Protein AF-A0A383W5U6-F1 (afdb_monomer_lite)

pLDDT: mean 73.24, std 25.15, range [26.58, 98.81]

Organism: Tetradesmus obliquus (NCBI:txid3088)

InterPro domains:
  IPR001608 Alanine racemase, N-terminal [PF01168] (55-247)
  IPR029066 PLP-binding barrel [G3DSA:3.20.20.10] (48-290)
  IPR029066 PLP-binding barrel [SSF51419] (58-241)

Sequence (553 aa):
MARHITLLGLLLLLPLLLCFGSALGQNLTKNTTCSPSQGPCLDREVFKKNLQYRYLTTAVLPEGWKLNAVVKWEGYGTGLQETAAVAAEEGHSVGVLYNDEVAAAAAVTPRPEIFRMFPANYSDLVASIKAGYKTQELASPLNIGDLIKAGKDTSTTIPIHLYLYMHYDDAWGWNFTTPQQLQALVDTLDKRYVKVVGFMMHLNGYPDEKKMPLSQQFLQVACPVAASLAPQKVAVHWVNSDEALELIPKPNKRYGNYRMQPVIPAVCNNASNIEYWARMGTAIYGSYVESYADAAEGSGPGTAPVLRWTSKVKSVGETTLPSGAVRKVAVVDLGPARFPAPSWWSNALVFELANSTSVNATNTTAAAAAAVDNAANDEDVDDDEDDEEDAAAPSVAAPAVAATAGTAGRRLLQAAAATPAAPGTGEDEDDGEEDEDEEGDDDADNAEGIAAAAPDRFGRPPLFVYINHQRLQLADWPAGNGTVILVDITDAETPVVPGDEVCLLCEERPVGSFGLEVGADEYNMALCLRGMGATEGTAYDDPNCKPWAKVQQ

Secondary structure (DSSP, 8-state):
-----------------S--SS-SS----------TTS-SEE-HHHHHHHHH-HIIIIIISPTTPEEEEE-HHHHHTT-HHHHHHHHHHTT-EEEE-SHHHHHHHHTSSSPPPEEE-S---HHHHHHHHHTT---EEEE-TTTHHHHHHHHHHTT-PEEEEEEBS-BTTB--SB---SHHHHHHHHHHS-TTTEEEEEEE---TTS-HHHHHHHHHHHHHHHHHHHHHTTTS-EEEE---HHHHHHTS--SS----S--------HHHHH-TTEEEEEEESHHHHT-----HHHHHTT-S-S----EEEEEEEEEEEEEE-TTS-EEEEEEEE-TTS-----GGGTTPPP-------------SSS-SS----------------------------------------------------------------------------SS-TTS---HHHH-PPPPEEEETTEEEEBSSPPPTTSSEEEEE-TT-SS---TT-EEEEESSSS-HHHHHHHHT--HHHHHHHHTTPPP-S--SS-------GGGS--

Structure (mmCIF, N/CA/C/O backbone):
data_AF-A0A383W5U6-F1
#
_entry.id   AF-A0A383W5U6-F1
#
loop_
_atom_site.group_PDB
_atom_site.id
_atom_site.type_symbol
_atom_site.label_atom_id
_atom_site.label_alt_id
_atom_site.label_comp_id
_atom_site.label_asym_id
_atom_site.label_entity_id
_atom_site.label_seq_id
_atom_site.pdbx_PDB_ins_code
_atom_site.Cartn_x
_atom_site.Cartn_y
_atom_site.Cartn_z
_atom_site.occupancy
_atom_site.B_iso_or_equiv
_atom_site.auth_seq_id
_atom_site.auth_comp_id
_atom_site.auth_asym_id
_atom_site.auth_atom_id
_atom_site.pdbx_PDB_model_num
ATOM 1 N N . MET A 1 1 ? 76.566 -1.699 41.580 1.00 39.66 1 MET A N 1
ATOM 2 C CA . MET A 1 1 ? 76.751 -3.081 41.078 1.00 39.66 1 MET A CA 1
ATOM 3 C C . MET A 1 1 ? 75.414 -3.502 40.476 1.00 39.66 1 MET A C 1
ATOM 5 O O . MET A 1 1 ? 74.479 -3.692 41.228 1.00 39.66 1 MET A O 1
ATOM 9 N N . ALA A 1 2 ? 75.149 -3.266 39.192 1.00 45.81 2 ALA A N 1
ATOM 10 C CA . ALA A 1 2 ? 75.642 -3.995 38.016 1.00 45.81 2 ALA A CA 1
ATOM 11 C C . ALA A 1 2 ? 75.110 -5.442 37.923 1.00 45.81 2 ALA A C 1
ATOM 13 O O . ALA A 1 2 ? 75.595 -6.298 38.658 1.00 45.81 2 ALA A O 1
ATOM 14 N N . ARG A 1 3 ? 74.168 -5.665 36.984 1.00 46.50 3 ARG A N 1
ATOM 15 C CA . ARG A 1 3 ? 74.027 -6.770 35.989 1.00 46.50 3 ARG A CA 1
ATOM 16 C C . ARG A 1 3 ? 72.537 -6.914 35.608 1.00 46.50 3 ARG A C 1
ATOM 18 O O . ARG A 1 3 ? 71.721 -7.134 36.487 1.00 46.50 3 ARG A O 1
ATOM 25 N N . HIS A 1 4 ? 72.085 -6.545 34.403 1.00 43.28 4 HIS A N 1
ATOM 26 C CA . HIS A 1 4 ? 72.205 -7.233 33.097 1.00 43.28 4 HIS A CA 1
ATOM 27 C C . HIS A 1 4 ? 71.648 -8.663 33.069 1.00 43.28 4 HIS A C 1
ATOM 29 O O . HIS A 1 4 ? 72.369 -9.561 33.489 1.00 43.28 4 HIS A O 1
ATOM 35 N N . ILE A 1 5 ? 70.449 -8.833 32.480 1.00 51.12 5 ILE A N 1
ATOM 36 C CA . ILE A 1 5 ? 70.041 -9.888 31.517 1.00 51.12 5 ILE A CA 1
ATOM 37 C C . ILE A 1 5 ? 68.945 -9.245 30.625 1.00 51.12 5 ILE A C 1
ATOM 39 O O . ILE A 1 5 ? 67.910 -8.854 31.151 1.00 51.12 5 ILE A O 1
ATOM 43 N N . THR A 1 6 ? 69.243 -8.736 29.426 1.00 46.75 6 THR A N 1
ATOM 44 C CA . THR A 1 6 ? 69.294 -9.370 28.083 1.00 46.75 6 THR A CA 1
ATOM 45 C C . THR A 1 6 ? 67.922 -9.636 27.434 1.00 46.75 6 THR A C 1
ATOM 47 O O . THR A 1 6 ? 67.176 -10.513 27.854 1.00 46.75 6 THR A O 1
ATOM 50 N N . LEU A 1 7 ? 67.673 -8.855 26.369 1.00 42.91 7 LEU A N 1
ATOM 51 C CA . LEU A 1 7 ? 66.755 -9.045 25.233 1.00 42.91 7 LEU A CA 1
ATOM 52 C C . LEU A 1 7 ? 66.635 -10.506 24.755 1.00 42.91 7 LEU A C 1
ATOM 54 O O . LEU A 1 7 ? 67.653 -11.182 24.667 1.00 42.91 7 LEU A O 1
ATOM 58 N N . LEU A 1 8 ? 65.461 -10.903 24.241 1.00 35.84 8 LEU A N 1
ATOM 59 C CA . LEU A 1 8 ? 65.265 -11.191 22.804 1.00 35.84 8 LEU A CA 1
ATOM 60 C C . LEU A 1 8 ? 63.807 -11.585 22.487 1.00 35.84 8 LEU A C 1
ATOM 62 O O . LEU A 1 8 ? 63.254 -12.475 23.121 1.00 35.84 8 LEU A O 1
ATOM 66 N N . GLY A 1 9 ? 63.267 -11.001 21.412 1.00 32.81 9 GLY A N 1
ATOM 67 C CA . GLY A 1 9 ? 62.279 -11.651 20.542 1.00 32.81 9 GLY A CA 1
ATOM 68 C C . GLY A 1 9 ? 60.825 -11.210 20.708 1.00 32.81 9 GLY A C 1
ATOM 69 O O . GLY A 1 9 ? 60.095 -11.801 21.489 1.00 32.81 9 GLY A O 1
ATOM 70 N N . LEU A 1 10 ? 60.368 -10.246 19.901 1.00 35.88 10 LEU A N 1
ATOM 71 C CA . LEU A 1 10 ? 59.670 -10.567 18.647 1.00 35.88 10 LEU A CA 1
ATOM 72 C C . LEU A 1 10 ? 59.397 -9.277 17.849 1.00 35.88 10 LEU A C 1
ATOM 74 O O . LEU A 1 10 ? 58.550 -8.462 18.205 1.00 35.88 10 LEU A O 1
ATOM 78 N N . LEU A 1 11 ? 60.147 -9.107 16.757 1.00 42.94 11 LEU A N 1
ATOM 79 C CA . LEU A 1 11 ? 59.735 -8.306 15.608 1.00 42.94 11 LEU A CA 1
ATOM 80 C C . LEU A 1 11 ? 58.476 -8.944 15.008 1.00 42.94 11 LEU A C 1
ATOM 82 O O . LEU A 1 11 ? 58.535 -10.120 14.660 1.00 42.94 11 LEU A O 1
ATOM 86 N N . LEU A 1 12 ? 57.407 -8.162 14.839 1.00 38.44 12 LEU A N 1
ATOM 87 C CA . LEU A 1 12 ? 56.455 -8.206 13.712 1.00 38.44 12 LEU A CA 1
ATOM 88 C C . LEU A 1 12 ? 55.403 -7.097 13.917 1.00 38.44 12 LEU A C 1
ATOM 90 O O . LEU A 1 12 ? 54.250 -7.348 14.248 1.00 38.44 12 LEU A O 1
ATOM 94 N N . LEU A 1 13 ? 55.823 -5.841 13.747 1.00 37.75 13 LEU A N 1
ATOM 95 C CA . LEU A 1 13 ? 54.908 -4.726 13.492 1.00 37.75 13 LEU A CA 1
ATOM 96 C C . LEU A 1 13 ? 54.741 -4.624 11.973 1.00 37.75 13 LEU A C 1
ATOM 98 O O . LEU A 1 13 ? 55.594 -4.067 11.284 1.00 37.75 13 LEU A O 1
ATOM 102 N N . LEU A 1 14 ? 53.672 -5.238 11.460 1.00 36.00 14 LEU A N 1
ATOM 103 C CA . LEU A 1 14 ? 53.179 -5.013 10.101 1.00 36.00 14 LEU A CA 1
ATOM 104 C C . LEU A 1 14 ? 52.540 -3.610 10.014 1.00 36.00 14 LEU A C 1
ATOM 106 O O . LEU A 1 14 ? 51.881 -3.192 10.970 1.00 36.00 14 LEU A O 1
ATOM 110 N N . PRO A 1 15 ? 52.688 -2.891 8.886 1.00 39.72 15 PRO A N 1
ATOM 111 C CA . PRO A 1 15 ? 52.137 -1.555 8.713 1.00 39.72 15 PRO A CA 1
ATOM 112 C C . PRO A 1 15 ? 50.629 -1.644 8.461 1.00 39.72 15 PRO A C 1
ATOM 114 O O . PRO A 1 15 ? 50.175 -2.245 7.491 1.00 39.72 15 PRO A O 1
ATOM 117 N N . LEU A 1 16 ? 49.854 -1.029 9.352 1.00 39.47 16 LEU A N 1
ATOM 118 C CA . LEU A 1 16 ? 48.395 -0.962 9.310 1.00 39.47 16 LEU A CA 1
ATOM 119 C C . LEU A 1 16 ? 47.968 0.463 8.938 1.00 39.47 16 LEU A C 1
ATOM 121 O O . LEU A 1 16 ? 47.306 1.142 9.706 1.00 39.47 16 LEU A O 1
ATOM 125 N N . LEU A 1 17 ? 48.431 0.956 7.791 1.00 44.62 17 LEU A N 1
ATOM 126 C CA . LEU A 1 17 ? 48.021 2.242 7.224 1.00 44.62 17 LEU A CA 1
ATOM 127 C C . LEU A 1 17 ? 48.341 2.218 5.728 1.00 44.62 17 LEU A C 1
ATOM 129 O O . LEU A 1 17 ? 49.503 2.374 5.374 1.00 44.62 17 LEU A O 1
ATOM 133 N N . LEU A 1 18 ? 47.315 1.952 4.906 1.00 40.12 18 LEU A N 1
ATOM 134 C CA . LEU A 1 18 ? 47.152 2.236 3.461 1.00 40.12 18 LEU A CA 1
ATOM 135 C C . LEU A 1 18 ? 46.259 1.158 2.806 1.00 40.12 18 LEU A C 1
ATOM 137 O O . LEU A 1 18 ? 46.718 0.390 1.973 1.00 40.12 18 LEU A O 1
ATOM 141 N N . CYS A 1 19 ? 44.984 1.076 3.208 1.00 34.12 19 CYS A N 1
ATOM 142 C CA . CYS A 1 19 ? 43.915 0.342 2.500 1.00 34.12 19 CYS A CA 1
ATOM 143 C C . CYS A 1 19 ? 42.535 0.913 2.905 1.00 34.12 19 CYS A C 1
ATOM 145 O O . CYS A 1 19 ? 41.678 0.199 3.410 1.00 34.12 19 CYS A O 1
ATOM 147 N N . PHE A 1 20 ? 42.333 2.225 2.742 1.00 39.94 20 PHE A N 1
ATOM 148 C CA . PHE A 1 20 ? 41.018 2.881 2.886 1.00 39.94 20 PHE A CA 1
ATOM 149 C C . PHE A 1 20 ? 40.676 3.710 1.639 1.00 39.94 20 PHE A C 1
ATOM 151 O O . PHE A 1 20 ? 40.210 4.840 1.713 1.00 39.94 20 PHE A O 1
ATOM 158 N N . GLY A 1 21 ? 40.921 3.133 0.467 1.00 37.53 21 GLY A N 1
ATOM 159 C CA . GLY A 1 21 ? 40.359 3.595 -0.797 1.00 37.53 21 GLY A CA 1
ATOM 160 C C . GLY A 1 21 ? 39.867 2.368 -1.552 1.00 37.53 21 GLY A C 1
ATOM 161 O O . GLY A 1 21 ? 40.587 1.373 -1.588 1.00 37.53 21 GLY A O 1
ATOM 162 N N . SER A 1 22 ? 38.652 2.436 -2.107 1.00 37.00 22 SER A N 1
ATOM 163 C CA . SER A 1 22 ? 38.039 1.436 -3.010 1.00 37.00 22 SER A CA 1
ATOM 164 C C . SER A 1 22 ? 37.099 0.364 -2.420 1.00 37.00 22 SER A C 1
ATOM 166 O O . SER A 1 22 ? 36.876 -0.655 -3.068 1.00 37.00 22 SER A O 1
ATOM 168 N N . ALA A 1 23 ? 36.469 0.583 -1.257 1.00 33.03 23 ALA A N 1
ATOM 169 C CA . ALA A 1 23 ? 35.491 -0.365 -0.680 1.00 33.03 23 ALA A CA 1
ATOM 170 C C . ALA A 1 23 ? 34.018 0.117 -0.669 1.00 33.03 23 ALA A C 1
ATOM 172 O O . ALA A 1 23 ? 33.226 -0.387 0.119 1.00 33.03 23 ALA A O 1
ATOM 173 N N . LEU A 1 24 ? 33.630 1.067 -1.533 1.00 39.62 24 LEU A N 1
ATOM 174 C CA . LEU A 1 24 ? 32.243 1.576 -1.624 1.00 39.62 24 LEU A CA 1
ATOM 175 C C . LEU A 1 24 ? 31.475 1.157 -2.895 1.00 39.62 24 LEU A C 1
ATOM 177 O O . LEU A 1 24 ? 30.358 1.611 -3.098 1.00 39.62 24 LEU A O 1
ATOM 181 N N . GLY A 1 25 ? 32.024 0.263 -3.724 1.00 36.47 25 GLY A N 1
ATOM 182 C CA . GLY A 1 25 ? 31.375 -0.189 -4.969 1.00 36.47 25 GLY A CA 1
ATOM 183 C C . GLY A 1 25 ? 31.232 -1.705 -5.125 1.00 36.47 25 GLY A C 1
ATOM 184 O O . GLY A 1 25 ? 30.969 -2.182 -6.224 1.00 36.47 25 GLY A O 1
ATOM 185 N N . GLN A 1 26 ? 31.457 -2.497 -4.071 1.00 31.34 26 GLN A N 1
ATOM 186 C CA . GLN A 1 26 ? 31.444 -3.956 -4.199 1.00 31.34 26 GLN A CA 1
ATOM 187 C C . GLN A 1 26 ? 30.050 -4.549 -3.962 1.00 31.34 26 GLN A C 1
ATOM 189 O O . GLN A 1 26 ? 29.624 -4.745 -2.830 1.00 31.34 26 GLN A O 1
ATOM 194 N N . ASN A 1 27 ? 29.397 -4.879 -5.080 1.00 36.62 27 ASN A N 1
ATOM 195 C CA . ASN A 1 27 ? 28.540 -6.050 -5.269 1.00 36.62 27 ASN A CA 1
ATOM 196 C C . ASN A 1 27 ? 27.536 -6.348 -4.144 1.00 36.62 27 ASN A C 1
ATOM 198 O O . ASN A 1 27 ? 27.619 -7.362 -3.454 1.00 36.62 27 ASN A O 1
ATOM 202 N N . LEU A 1 28 ? 26.470 -5.548 -4.100 1.00 37.53 28 LEU A N 1
ATOM 203 C CA . LEU A 1 28 ? 25.137 -6.051 -3.764 1.00 37.53 28 LEU A CA 1
ATOM 204 C C . LEU A 1 28 ? 24.647 -6.971 -4.903 1.00 37.53 28 LEU A C 1
ATOM 206 O O . LEU A 1 28 ? 23.638 -6.690 -5.545 1.00 37.53 28 LEU A O 1
ATOM 210 N N . THR A 1 29 ? 25.349 -8.074 -5.188 1.00 38.75 29 THR A N 1
ATOM 211 C CA . THR A 1 29 ? 24.768 -9.185 -5.956 1.00 38.75 29 THR A CA 1
ATOM 212 C C . THR A 1 29 ? 23.833 -9.922 -5.013 1.00 38.75 29 THR A C 1
ATOM 214 O O . THR A 1 29 ? 24.162 -10.882 -4.319 1.00 38.75 29 THR A O 1
ATOM 217 N N . LYS A 1 30 ? 22.669 -9.287 -4.915 1.00 44.94 30 LYS A N 1
ATOM 218 C CA . LYS A 1 30 ? 21.527 -9.566 -4.075 1.00 44.94 30 LYS A CA 1
ATOM 219 C C . LYS A 1 30 ? 21.108 -11.024 -4.197 1.00 44.94 30 LYS A C 1
ATOM 221 O O . LYS A 1 30 ? 21.024 -11.587 -5.286 1.00 44.94 30 LYS A O 1
ATOM 226 N N . ASN A 1 31 ? 20.709 -11.582 -3.061 1.00 40.53 31 ASN A N 1
ATOM 227 C CA . ASN A 1 31 ? 19.865 -12.767 -2.977 1.00 40.53 31 ASN A CA 1
ATOM 228 C C . ASN A 1 31 ? 18.430 -12.400 -3.427 1.00 40.53 31 ASN A C 1
ATOM 230 O O . ASN A 1 31 ? 17.451 -12.656 -2.734 1.00 40.53 31 ASN A O 1
ATOM 234 N N . THR A 1 32 ? 18.310 -11.694 -4.553 1.00 51.03 32 THR A N 1
ATOM 235 C CA . THR A 1 32 ? 17.043 -11.311 -5.156 1.00 51.03 32 THR A CA 1
ATOM 236 C C . THR A 1 32 ? 16.429 -12.572 -5.732 1.00 51.03 32 THR A C 1
ATOM 238 O O . THR A 1 32 ? 16.909 -13.116 -6.722 1.00 51.03 32 THR A O 1
ATOM 241 N N . THR A 1 33 ? 15.337 -13.025 -5.125 1.00 57.50 33 THR A N 1
ATOM 242 C CA . THR A 1 33 ? 14.456 -14.085 -5.643 1.00 57.50 33 THR A CA 1
ATOM 243 C C . THR A 1 33 ? 13.813 -13.735 -6.991 1.00 57.50 33 THR A C 1
ATOM 245 O O . THR A 1 33 ? 13.142 -14.569 -7.589 1.00 57.50 33 THR A O 1
ATOM 248 N N . CYS A 1 34 ? 14.043 -12.521 -7.488 1.00 67.56 34 CYS A N 1
ATOM 249 C CA . CYS A 1 34 ? 13.738 -12.083 -8.838 1.00 67.56 34 CYS A CA 1
ATOM 250 C C . CYS A 1 34 ? 14.595 -12.812 -9.878 1.00 67.56 34 CYS A C 1
ATOM 252 O O . CYS A 1 34 ? 15.744 -12.442 -10.124 1.00 67.56 34 CYS A O 1
ATOM 254 N N . SER A 1 35 ? 14.036 -13.838 -10.520 1.00 66.12 35 SER A N 1
ATOM 255 C CA . SER A 1 35 ? 14.647 -14.391 -11.726 1.00 66.12 35 SER A CA 1
ATOM 256 C C . SER A 1 35 ? 14.392 -13.448 -12.910 1.00 66.12 35 SER A C 1
ATOM 258 O O . SER A 1 35 ? 13.227 -13.149 -13.181 1.00 66.12 35 SER A O 1
ATOM 260 N N . PRO A 1 36 ? 15.421 -13.075 -13.698 1.00 58.59 36 PRO A N 1
ATOM 261 C CA . PRO A 1 36 ? 15.249 -12.303 -14.937 1.00 58.59 36 PRO A CA 1
ATOM 262 C C . PRO A 1 36 ? 14.252 -12.936 -15.926 1.00 58.59 36 PRO A C 1
ATOM 264 O O . PRO A 1 36 ? 13.689 -12.273 -16.788 1.00 58.59 36 PRO A O 1
ATOM 267 N N . SER A 1 37 ? 14.008 -14.244 -15.790 1.00 61.38 37 SER A N 1
ATOM 268 C CA . SER A 1 37 ? 13.099 -15.024 -16.634 1.00 61.38 37 SER A CA 1
ATOM 269 C C . SER A 1 37 ? 11.652 -15.097 -16.129 1.00 61.38 37 SER A C 1
ATOM 271 O O . SER A 1 37 ? 10.894 -15.924 -16.618 1.00 61.38 37 SER A O 1
ATOM 273 N N . GLN A 1 38 ? 11.245 -14.318 -15.123 1.00 69.50 38 GLN A N 1
ATOM 274 C CA . GLN A 1 38 ? 9.890 -14.410 -14.546 1.00 69.50 38 GLN A CA 1
ATOM 275 C C . GLN A 1 38 ? 9.070 -13.121 -14.664 1.00 69.50 38 GLN A C 1
ATOM 277 O O . GLN A 1 38 ? 7.894 -13.118 -14.309 1.00 69.50 38 GLN A O 1
ATOM 282 N N . GLY A 1 39 ? 9.651 -12.062 -15.232 1.00 83.50 39 GLY A N 1
ATOM 283 C CA . GLY A 1 39 ? 8.998 -10.763 -15.354 1.00 83.50 39 GLY A CA 1
ATOM 284 C C . GLY A 1 39 ? 9.152 -9.884 -14.113 1.00 83.50 39 GLY A C 1
ATOM 285 O O . GLY A 1 39 ? 10.062 -10.108 -13.313 1.00 83.50 39 GLY A O 1
ATOM 286 N N . PRO A 1 40 ? 8.285 -8.868 -13.976 1.00 86.69 40 PRO A N 1
ATOM 287 C CA . PRO A 1 40 ? 8.277 -7.952 -12.842 1.00 86.69 40 PRO A CA 1
ATOM 288 C C . PRO A 1 40 ? 8.056 -8.680 -11.512 1.00 86.69 40 PRO A C 1
ATOM 290 O O . PRO A 1 40 ? 7.143 -9.499 -11.374 1.00 86.69 40 PRO A O 1
ATOM 293 N N . CYS A 1 41 ? 8.894 -8.376 -10.527 1.00 89.44 41 CYS A N 1
ATOM 294 C CA . CYS A 1 41 ? 8.931 -9.061 -9.240 1.00 89.44 41 CYS A CA 1
ATOM 295 C C . CYS A 1 41 ? 9.381 -8.127 -8.111 1.00 89.44 41 CYS A C 1
ATOM 297 O O . CYS A 1 41 ? 10.034 -7.107 -8.335 1.00 89.44 41 CYS A O 1
ATOM 299 N N . LEU A 1 42 ? 9.050 -8.505 -6.879 1.00 91.62 42 LEU A N 1
ATOM 300 C CA . LEU A 1 42 ? 9.465 -7.802 -5.672 1.00 91.62 42 LEU A CA 1
ATOM 301 C C . LEU A 1 42 ? 10.947 -8.067 -5.349 1.00 91.62 42 LEU A C 1
ATOM 303 O O . LEU A 1 42 ? 11.337 -9.207 -5.076 1.00 91.62 42 LEU A O 1
ATOM 307 N N . ASP A 1 43 ? 11.763 -7.016 -5.261 1.00 92.00 43 ASP A N 1
ATOM 308 C CA . ASP A 1 43 ? 13.009 -7.061 -4.498 1.00 92.00 43 ASP A CA 1
ATOM 309 C C . ASP A 1 43 ? 12.679 -7.052 -3.004 1.00 92.00 43 ASP A C 1
ATOM 311 O O . ASP A 1 43 ? 12.499 -6.014 -2.359 1.00 92.00 43 ASP A O 1
ATOM 315 N N . ARG A 1 44 ? 12.615 -8.267 -2.465 1.00 92.94 44 ARG A N 1
ATOM 316 C CA . ARG A 1 44 ? 12.299 -8.552 -1.072 1.00 92.94 44 ARG A CA 1
ATOM 317 C C . ARG A 1 44 ? 13.206 -7.816 -0.086 1.00 92.94 44 ARG A C 1
ATOM 319 O O . ARG A 1 44 ? 12.717 -7.318 0.924 1.00 92.94 44 ARG A O 1
ATOM 326 N N . GLU A 1 45 ? 14.507 -7.749 -0.362 1.00 90.75 45 GLU A N 1
ATOM 327 C CA . GLU A 1 45 ? 15.480 -7.148 0.554 1.00 90.75 45 GLU A CA 1
ATOM 328 C C . GLU A 1 45 ? 15.357 -5.628 0.561 1.00 90.75 45 GLU A C 1
ATOM 330 O O . GLU A 1 45 ? 15.463 -5.007 1.618 1.00 90.75 45 GLU A O 1
ATOM 335 N N . VAL A 1 46 ? 15.069 -5.019 -0.593 1.00 90.06 46 VAL A N 1
ATOM 336 C CA . VAL A 1 46 ? 14.784 -3.580 -0.648 1.00 90.06 46 VAL A CA 1
ATOM 337 C C . VAL A 1 46 ? 13.457 -3.259 0.027 1.00 90.06 46 VAL A C 1
ATOM 339 O O . VAL A 1 46 ? 13.410 -2.320 0.813 1.00 90.06 46 VAL A O 1
ATOM 342 N N . PHE A 1 47 ? 12.406 -4.055 -0.181 1.00 92.69 47 PHE A N 1
ATOM 343 C CA . PHE A 1 47 ? 11.131 -3.846 0.511 1.00 92.69 47 PHE A CA 1
ATOM 344 C C . PHE A 1 47 ? 11.271 -4.005 2.030 1.00 92.69 47 PHE A C 1
ATOM 346 O O . PHE A 1 47 ? 10.830 -3.144 2.788 1.00 92.69 47 PHE A O 1
ATOM 353 N N . LYS A 1 48 ? 11.982 -5.042 2.486 1.00 92.38 48 LYS A N 1
ATOM 354 C CA . LYS A 1 48 ? 12.356 -5.225 3.894 1.00 92.38 48 LYS A CA 1
ATOM 355 C C . LYS A 1 48 ? 13.133 -4.021 4.418 1.00 92.38 48 LYS A C 1
ATOM 357 O O . LYS A 1 48 ? 12.793 -3.492 5.470 1.00 92.38 48 LYS A O 1
ATOM 362 N N . LYS A 1 49 ? 14.136 -3.541 3.675 1.00 88.25 49 LYS A N 1
ATOM 363 C CA . LYS A 1 49 ? 14.899 -2.343 4.041 1.00 88.25 49 LYS A CA 1
ATOM 364 C C . LYS A 1 49 ? 14.001 -1.114 4.124 1.00 88.25 49 LYS A C 1
ATOM 366 O O . LYS A 1 49 ? 14.175 -0.355 5.067 1.00 88.25 49 LYS A O 1
ATOM 371 N N . ASN A 1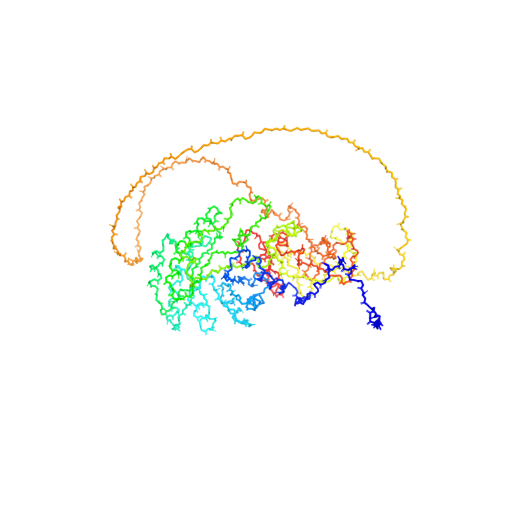 50 ? 13.061 -0.925 3.200 1.00 88.69 50 ASN A N 1
ATOM 372 C CA . ASN A 1 50 ? 12.111 0.186 3.222 1.00 88.69 50 ASN A CA 1
ATOM 373 C C . ASN A 1 50 ? 11.199 0.111 4.457 1.00 88.69 50 ASN A C 1
ATOM 375 O O . ASN A 1 50 ? 11.010 1.126 5.115 1.00 88.69 50 ASN A O 1
ATOM 379 N N . LEU A 1 51 ? 10.702 -1.076 4.825 1.00 88.38 51 LEU A N 1
ATOM 380 C CA . LEU A 1 51 ? 9.911 -1.293 6.048 1.00 88.38 51 LEU A CA 1
ATOM 381 C C . LEU A 1 51 ? 10.721 -1.023 7.323 1.00 88.38 51 LEU A C 1
ATOM 383 O O . LEU A 1 51 ? 10.262 -0.339 8.237 1.00 88.38 51 LEU A O 1
ATOM 387 N N . GLN A 1 52 ? 11.951 -1.536 7.363 1.00 80.94 52 GLN A N 1
ATOM 388 C CA . GLN A 1 52 ? 12.880 -1.360 8.477 1.00 80.94 52 GLN A CA 1
ATOM 389 C C . GLN A 1 52 ? 13.460 0.043 8.560 1.00 80.94 52 GLN A C 1
ATOM 391 O O . GLN A 1 52 ? 14.060 0.379 9.586 1.00 80.94 52 GLN A O 1
ATOM 396 N N . TYR A 1 53 ? 13.391 0.811 7.467 1.00 65.62 53 TYR A N 1
ATOM 397 C CA . TYR A 1 53 ? 14.233 1.976 7.275 1.00 65.62 53 TYR A CA 1
ATOM 398 C C . TYR A 1 53 ? 14.072 2.884 8.482 1.00 65.62 53 TYR A C 1
ATOM 400 O O . TYR A 1 53 ? 13.001 3.432 8.742 1.00 65.62 53 TYR A O 1
ATOM 408 N N . ARG A 1 54 ? 15.151 2.997 9.264 1.00 49.12 54 ARG A N 1
ATOM 409 C CA . ARG A 1 54 ? 15.138 3.693 10.553 1.00 49.12 54 ARG A CA 1
ATOM 410 C C . ARG A 1 54 ? 14.704 5.143 10.409 1.00 49.12 54 ARG A C 1
ATOM 412 O O . ARG A 1 54 ? 14.224 5.711 11.379 1.00 49.12 54 ARG A O 1
ATOM 419 N N . TYR A 1 55 ? 14.812 5.745 9.228 1.00 49.84 55 TYR A N 1
ATOM 420 C CA . TYR A 1 55 ? 14.252 7.073 9.033 1.00 49.84 55 TYR A CA 1
ATOM 421 C C . TYR A 1 55 ? 12.726 7.057 9.046 1.00 49.84 55 TYR A C 1
ATOM 423 O O . TYR A 1 55 ? 12.178 7.926 9.699 1.00 49.84 55 TYR A O 1
ATOM 431 N N . LEU A 1 56 ? 12.038 6.041 8.510 1.00 52.84 56 LEU A N 1
ATOM 432 C CA . LEU A 1 56 ? 10.590 5.897 8.702 1.00 52.84 56 LEU A CA 1
ATOM 433 C C . LEU A 1 56 ? 10.224 5.629 10.175 1.00 52.84 56 LEU A C 1
ATOM 435 O O . LEU A 1 56 ? 9.249 6.176 10.656 1.00 52.84 56 LEU A O 1
ATOM 439 N N . THR A 1 57 ? 11.000 4.855 10.936 1.00 51.62 57 THR A N 1
ATOM 440 C CA . THR A 1 57 ? 10.590 4.408 12.292 1.00 51.62 57 THR A CA 1
ATOM 441 C C . THR A 1 57 ? 11.208 5.166 13.475 1.00 51.62 57 THR A C 1
ATOM 443 O O . THR A 1 57 ? 10.741 5.008 14.599 1.00 51.62 57 THR A O 1
ATOM 446 N N . THR A 1 58 ? 12.258 5.964 13.255 1.00 49.75 58 THR A N 1
ATOM 447 C CA . THR A 1 58 ? 12.943 6.746 14.309 1.00 49.75 58 THR A CA 1
ATOM 448 C C . THR A 1 58 ? 13.182 8.217 13.955 1.00 49.75 58 THR A C 1
ATOM 450 O O . THR A 1 58 ? 13.376 9.013 14.870 1.00 49.75 58 THR A O 1
ATOM 453 N N . ALA A 1 59 ? 13.164 8.604 12.670 1.00 48.69 59 ALA A N 1
ATOM 454 C CA . ALA A 1 59 ? 13.295 10.011 12.254 1.00 48.69 59 ALA A CA 1
ATOM 455 C C . ALA A 1 59 ? 11.966 10.648 11.797 1.00 48.69 59 ALA A C 1
ATOM 457 O O . ALA A 1 59 ? 11.799 11.857 11.921 1.00 48.69 59 ALA A O 1
ATOM 458 N N . VAL A 1 60 ? 11.043 9.836 11.276 1.00 56.84 60 VAL A N 1
ATOM 459 C CA . VAL A 1 60 ? 9.723 10.211 10.744 1.00 56.84 60 VAL A CA 1
ATOM 460 C C . VAL A 1 60 ? 8.640 9.901 11.758 1.00 56.84 60 VAL A C 1
ATOM 462 O O . VAL A 1 60 ? 7.896 10.786 12.170 1.00 56.84 60 VAL A O 1
ATOM 465 N N . LEU A 1 61 ? 8.558 8.634 12.169 1.00 64.69 61 LEU A N 1
ATOM 466 C CA . LEU A 1 61 ? 7.630 8.197 13.191 1.00 64.69 61 LEU A CA 1
ATOM 467 C C . LEU A 1 61 ? 8.340 8.253 14.548 1.00 64.69 61 LEU A C 1
ATOM 469 O O . LEU A 1 61 ? 9.454 7.739 14.677 1.00 64.69 61 LEU A O 1
ATOM 473 N N . PRO A 1 62 ? 7.731 8.881 15.565 1.00 69.06 62 PRO A N 1
ATOM 474 C CA . PRO A 1 62 ? 8.235 8.819 16.929 1.00 69.06 62 PRO A CA 1
ATOM 475 C C . PRO A 1 62 ? 8.437 7.372 17.404 1.00 69.06 62 PRO A C 1
ATOM 477 O O . PRO A 1 62 ? 7.719 6.457 16.995 1.00 69.06 62 PRO A O 1
ATOM 480 N N . GLU A 1 63 ? 9.391 7.168 18.315 1.00 73.62 63 GLU A N 1
ATOM 481 C CA . GLU A 1 63 ? 9.635 5.859 18.926 1.00 73.62 63 GLU A CA 1
ATOM 482 C C . GLU A 1 63 ? 8.327 5.258 19.482 1.00 73.62 63 GLU A C 1
ATOM 484 O O . GLU A 1 63 ? 7.553 5.930 20.167 1.00 73.62 63 GLU A O 1
ATOM 489 N N . GLY A 1 64 ? 8.069 3.985 19.167 1.00 80.56 64 GLY A N 1
ATOM 490 C CA . GLY A 1 64 ? 6.881 3.256 19.627 1.00 80.56 64 GLY A CA 1
ATOM 491 C C . GLY A 1 64 ? 5.669 3.302 18.690 1.00 80.56 64 GLY A C 1
ATOM 492 O O . GLY A 1 64 ? 4.659 2.665 18.993 1.00 80.56 64 GLY A O 1
ATOM 493 N N . TRP A 1 65 ? 5.752 3.996 17.553 1.00 87.69 65 TRP A N 1
ATOM 494 C CA . TRP A 1 65 ? 4.742 3.880 16.501 1.00 87.69 65 TRP A CA 1
ATOM 495 C C . TRP A 1 65 ? 4.789 2.500 15.839 1.00 87.69 65 TRP A C 1
ATOM 497 O O . TRP A 1 65 ? 5.857 1.935 15.602 1.00 87.69 65 TRP A O 1
ATOM 507 N N . LYS A 1 66 ? 3.613 1.962 15.514 1.00 91.44 66 LYS A N 1
ATOM 508 C CA . LYS A 1 66 ? 3.468 0.740 14.720 1.00 91.44 66 LYS A CA 1
ATOM 509 C C . LYS A 1 66 ? 3.312 1.085 13.245 1.00 91.44 66 LYS A C 1
ATOM 511 O O . LYS A 1 66 ? 2.656 2.058 12.881 1.00 91.44 66 LYS A O 1
ATOM 516 N N . LEU A 1 67 ? 3.877 0.243 12.393 1.00 92.88 67 LEU A N 1
ATOM 517 C CA . LEU A 1 67 ? 3.685 0.324 10.954 1.00 92.88 67 LEU A CA 1
ATOM 518 C C . LEU A 1 67 ? 2.603 -0.674 10.533 1.00 92.88 67 LEU A C 1
ATOM 520 O O . LEU A 1 67 ? 2.653 -1.852 10.895 1.00 92.88 67 LEU A O 1
ATOM 524 N N . ASN A 1 68 ? 1.640 -0.179 9.761 1.00 96.38 68 ASN A N 1
ATOM 525 C CA . ASN A 1 68 ? 0.698 -0.969 8.985 1.00 96.38 68 ASN A CA 1
ATOM 526 C C . ASN A 1 68 ? 1.093 -0.845 7.507 1.00 96.38 68 ASN A C 1
ATOM 528 O O . ASN A 1 68 ? 0.993 0.238 6.929 1.00 96.38 68 ASN A O 1
ATOM 532 N N . ALA A 1 69 ? 1.598 -1.927 6.917 1.00 96.56 69 ALA A N 1
ATOM 533 C CA . ALA A 1 69 ? 2.007 -1.968 5.520 1.00 96.56 69 ALA A CA 1
ATOM 534 C C . ALA A 1 69 ? 0.762 -2.113 4.642 1.00 96.56 69 ALA A C 1
ATOM 536 O O . ALA A 1 69 ? 0.076 -3.134 4.685 1.00 96.56 69 ALA A O 1
ATOM 537 N N . VAL A 1 70 ? 0.446 -1.091 3.856 1.00 97.19 70 VAL A N 1
ATOM 538 C CA . VAL A 1 70 ? -0.694 -1.125 2.943 1.00 97.19 70 VAL A CA 1
ATOM 539 C C . VAL A 1 70 ? -0.308 -1.975 1.733 1.00 97.19 70 VAL A C 1
ATOM 541 O O . VAL A 1 70 ? 0.618 -1.642 0.995 1.00 97.19 70 VAL A O 1
ATOM 544 N N . VAL A 1 71 ? -1.003 -3.098 1.551 1.00 96.88 71 VAL A N 1
ATOM 545 C CA . VAL A 1 71 ? -0.734 -4.117 0.516 1.00 96.88 71 VAL A CA 1
ATOM 546 C C . VAL A 1 71 ? -1.962 -4.376 -0.367 1.00 96.88 71 VAL A C 1
ATOM 548 O O . VAL A 1 71 ? -2.110 -5.450 -0.947 1.00 96.88 71 VAL A O 1
ATOM 551 N N . LYS A 1 72 ? -2.859 -3.387 -0.468 1.00 94.25 72 LYS A N 1
ATOM 552 C CA . LYS A 1 72 ? -4.005 -3.414 -1.390 1.00 94.25 72 LYS A CA 1
ATOM 553 C C . LYS A 1 72 ? -3.560 -3.527 -2.851 1.00 94.25 72 LYS A C 1
ATOM 555 O O . LYS A 1 72 ? -2.415 -3.215 -3.173 1.00 94.25 72 LYS A O 1
ATOM 560 N N . TRP A 1 73 ? -4.478 -3.937 -3.718 1.00 90.69 73 TRP A N 1
ATOM 561 C CA . TRP A 1 73 ? -4.295 -4.069 -5.164 1.00 90.69 73 TRP A CA 1
ATOM 562 C C . TRP A 1 73 ? -3.061 -4.895 -5.513 1.00 90.69 73 TRP A C 1
ATOM 564 O O . TRP A 1 73 ? -2.113 -4.426 -6.140 1.00 90.69 73 TRP A O 1
ATOM 574 N N . GLU A 1 74 ? -3.050 -6.136 -5.036 1.00 90.81 74 GLU A N 1
ATOM 575 C CA . GLU A 1 74 ? -1.936 -7.059 -5.244 1.00 90.81 74 GLU A CA 1
ATOM 576 C C . GLU A 1 74 ? -0.587 -6.503 -4.734 1.00 90.81 74 GLU A C 1
ATOM 578 O O . GLU A 1 74 ? 0.448 -6.625 -5.391 1.00 90.81 74 GLU A O 1
ATOM 583 N N . GLY A 1 75 ? -0.589 -5.835 -3.572 1.00 93.00 75 GLY A N 1
ATOM 584 C CA . GLY A 1 75 ? 0.599 -5.160 -3.044 1.00 93.00 75 GLY A CA 1
ATOM 585 C C . GLY A 1 75 ? 1.074 -4.039 -3.965 1.00 93.00 75 GLY A C 1
ATOM 586 O O . GLY A 1 75 ? 2.258 -3.987 -4.288 1.00 93.00 75 GLY A O 1
ATOM 587 N N . TYR A 1 76 ? 0.154 -3.208 -4.461 1.00 91.00 76 TYR A N 1
ATOM 588 C CA . TYR A 1 76 ? 0.421 -2.204 -5.496 1.00 91.00 76 TYR A CA 1
ATOM 589 C C . TYR A 1 76 ? 1.115 -2.802 -6.730 1.00 91.00 76 TYR A C 1
ATOM 591 O O . TYR A 1 76 ? 2.127 -2.294 -7.206 1.00 91.00 76 TYR A O 1
ATOM 599 N N . GLY A 1 77 ? 0.617 -3.947 -7.203 1.00 87.69 77 GLY A N 1
ATOM 600 C CA . GLY A 1 77 ? 1.190 -4.674 -8.339 1.00 87.69 77 GLY A CA 1
ATOM 601 C C . GLY A 1 77 ? 2.553 -5.330 -8.077 1.00 87.69 77 GLY A C 1
ATOM 602 O O . GLY A 1 77 ? 3.192 -5.808 -9.013 1.00 87.69 77 GLY A O 1
ATOM 603 N N . THR A 1 78 ? 3.021 -5.393 -6.829 1.00 90.31 78 THR A N 1
ATOM 604 C CA . THR A 1 78 ? 4.307 -6.035 -6.492 1.00 90.31 78 THR A CA 1
ATOM 605 C C . THR A 1 78 ? 4.172 -7.470 -5.969 1.00 90.31 78 THR A C 1
ATOM 607 O O . THR A 1 78 ? 5.178 -8.168 -5.845 1.00 90.31 78 THR A O 1
ATOM 610 N N . GLY A 1 79 ? 2.944 -7.945 -5.744 1.00 91.62 79 GLY A N 1
ATOM 611 C CA . GLY A 1 79 ? 2.630 -9.267 -5.200 1.00 91.62 79 GLY A CA 1
ATOM 612 C C . GLY A 1 79 ? 2.156 -9.170 -3.752 1.00 91.62 79 GLY A C 1
ATOM 613 O O . GLY A 1 79 ? 2.939 -8.858 -2.850 1.00 91.62 79 GLY A O 1
ATOM 614 N N . LEU A 1 80 ? 0.869 -9.428 -3.496 1.00 93.88 80 LEU A N 1
ATOM 615 C CA . LEU A 1 80 ? 0.293 -9.246 -2.157 1.00 93.88 80 LEU A CA 1
ATOM 616 C C . LEU A 1 80 ? 0.832 -10.274 -1.170 1.00 93.88 80 LEU A C 1
ATOM 618 O O . LEU A 1 80 ? 1.182 -9.923 -0.046 1.00 93.88 80 LEU A O 1
ATOM 622 N N . GLN A 1 81 ? 0.917 -11.543 -1.567 1.00 95.06 81 GLN A N 1
ATOM 623 C CA . GLN A 1 81 ? 1.399 -12.594 -0.668 1.00 95.06 81 GLN A CA 1
ATOM 624 C C . GLN A 1 81 ? 2.865 -12.368 -0.295 1.00 95.06 81 GLN A C 1
ATOM 626 O O . GLN A 1 81 ? 3.237 -12.503 0.871 1.00 95.06 81 GLN A O 1
ATOM 631 N N . GLU A 1 82 ? 3.694 -11.986 -1.263 1.00 94.50 82 GLU A N 1
ATOM 632 C CA . GLU A 1 82 ? 5.108 -11.717 -1.044 1.00 94.50 82 GLU A CA 1
ATOM 633 C C . GLU A 1 82 ? 5.307 -10.504 -0.131 1.00 94.50 82 GLU A C 1
ATOM 635 O O . GLU A 1 82 ? 6.035 -10.605 0.859 1.00 94.50 82 GLU A O 1
ATOM 640 N N . THR A 1 83 ? 4.631 -9.385 -0.410 1.00 96.06 83 THR A N 1
ATOM 641 C CA . THR A 1 83 ? 4.716 -8.166 0.416 1.00 96.06 83 THR A CA 1
ATOM 642 C C . THR A 1 83 ? 4.173 -8.390 1.824 1.00 96.06 83 THR A C 1
ATOM 644 O O . THR A 1 83 ? 4.837 -8.034 2.800 1.00 96.06 83 THR A O 1
ATOM 647 N N . ALA A 1 84 ? 3.022 -9.055 1.963 1.00 97.25 84 ALA A N 1
ATOM 648 C CA . ALA A 1 84 ? 2.451 -9.391 3.263 1.00 97.25 84 ALA A CA 1
ATOM 649 C C . ALA A 1 84 ? 3.370 -10.317 4.074 1.00 97.25 84 ALA A C 1
ATOM 651 O O . ALA A 1 84 ? 3.507 -10.131 5.283 1.00 97.25 84 ALA A O 1
ATOM 652 N N . ALA A 1 85 ? 4.041 -11.277 3.428 1.00 96.81 85 ALA A N 1
ATOM 653 C CA . ALA A 1 85 ? 5.009 -12.147 4.090 1.00 96.81 85 ALA A CA 1
ATOM 654 C C . ALA A 1 85 ? 6.227 -11.368 4.612 1.00 96.81 85 ALA A C 1
ATOM 656 O O . ALA A 1 85 ? 6.649 -11.597 5.744 1.00 96.81 85 ALA A O 1
ATOM 657 N N . VAL A 1 86 ? 6.778 -10.428 3.829 1.00 96.06 86 VAL A N 1
ATOM 658 C CA . VAL A 1 86 ? 7.882 -9.570 4.307 1.00 96.06 86 VAL A CA 1
ATOM 659 C C . VAL A 1 86 ? 7.430 -8.707 5.482 1.00 96.06 86 VAL A C 1
ATOM 661 O O . VAL A 1 86 ? 8.115 -8.660 6.500 1.00 96.06 86 VAL A O 1
ATOM 664 N N . ALA A 1 87 ? 6.268 -8.056 5.371 1.00 95.75 87 ALA A N 1
ATOM 665 C CA . ALA A 1 87 ? 5.730 -7.226 6.445 1.00 95.75 87 ALA A CA 1
ATOM 666 C C . ALA A 1 87 ? 5.538 -8.033 7.741 1.00 95.75 87 ALA A C 1
ATOM 668 O O . ALA A 1 87 ? 5.901 -7.567 8.820 1.00 95.75 87 ALA A O 1
ATOM 669 N N . ALA A 1 88 ? 5.040 -9.267 7.631 1.00 95.75 88 ALA A N 1
ATOM 670 C CA . ALA A 1 88 ? 4.853 -10.153 8.772 1.00 95.75 88 ALA A CA 1
ATOM 671 C C . ALA A 1 88 ? 6.177 -10.590 9.423 1.00 95.75 88 ALA A C 1
ATOM 673 O O . ALA A 1 88 ? 6.253 -10.674 10.649 1.00 95.75 88 ALA A O 1
ATOM 674 N N . GLU A 1 89 ? 7.222 -10.854 8.634 1.00 95.31 89 GLU A N 1
ATOM 675 C CA . GLU A 1 89 ? 8.562 -11.170 9.153 1.00 95.31 89 GLU A CA 1
ATOM 676 C C . GLU A 1 89 ? 9.185 -10.009 9.931 1.00 95.31 89 GLU A C 1
ATOM 678 O O . GLU A 1 89 ? 9.873 -10.240 10.925 1.00 95.31 89 GLU A O 1
ATOM 683 N N . GLU A 1 90 ? 8.890 -8.774 9.525 1.00 93.38 90 GLU A N 1
ATOM 684 C CA . GLU A 1 90 ? 9.292 -7.554 10.234 1.00 93.38 90 GLU A CA 1
ATOM 685 C C . GLU A 1 90 ? 8.363 -7.195 11.408 1.00 93.38 90 GLU A C 1
ATOM 687 O O . GLU A 1 90 ? 8.564 -6.192 12.093 1.00 93.38 90 GLU A O 1
ATOM 692 N N . GLY A 1 91 ? 7.353 -8.025 11.688 1.00 91.19 91 GLY A N 1
ATOM 693 C CA . GLY A 1 91 ? 6.421 -7.817 12.796 1.00 91.19 91 GLY A CA 1
ATOM 694 C C . GLY A 1 91 ? 5.452 -6.651 12.578 1.00 91.19 91 GLY A C 1
ATOM 695 O O . GLY A 1 91 ? 4.936 -6.094 13.549 1.00 91.19 91 GLY A O 1
ATOM 696 N N . HIS A 1 92 ? 5.209 -6.269 11.326 1.00 93.50 92 HIS A N 1
ATOM 697 C CA . HIS A 1 92 ? 4.258 -5.227 10.953 1.00 93.50 92 HIS A CA 1
ATOM 698 C C . HIS A 1 92 ? 2.869 -5.810 10.666 1.00 93.50 92 HIS A C 1
ATOM 700 O O . HIS A 1 92 ? 2.723 -6.968 10.263 1.00 93.50 92 HIS A O 1
ATOM 706 N N . SER A 1 93 ? 1.828 -5.001 10.879 1.00 96.56 93 SER A N 1
ATOM 707 C CA . SER A 1 93 ? 0.476 -5.336 10.424 1.00 96.56 93 SER A CA 1
ATOM 708 C C . SER A 1 93 ? 0.334 -5.019 8.934 1.00 96.56 93 SER A C 1
ATOM 710 O O . SER A 1 93 ? 1.156 -4.296 8.368 1.00 96.56 93 SER A O 1
ATOM 712 N N . VAL A 1 94 ? -0.701 -5.551 8.285 1.00 98.31 94 VAL A N 1
ATOM 713 C CA . VAL A 1 94 ? -0.993 -5.287 6.870 1.00 98.31 94 VAL A CA 1
ATOM 714 C C . VAL A 1 94 ? -2.369 -4.658 6.696 1.00 98.31 94 VAL A C 1
ATOM 716 O O . VAL A 1 94 ? -3.317 -5.007 7.403 1.00 98.31 94 VAL A O 1
ATOM 719 N N . GLY A 1 95 ? -2.468 -3.703 5.779 1.00 98.25 95 GLY A N 1
ATOM 720 C CA . GLY A 1 95 ? -3.703 -3.041 5.376 1.00 98.25 95 GLY A CA 1
ATOM 721 C C . GLY A 1 95 ? -4.170 -3.550 4.012 1.00 98.25 95 GLY A C 1
ATOM 722 O O . GLY A 1 95 ? -3.418 -3.460 3.045 1.00 98.25 95 GLY A O 1
ATOM 723 N N . VAL A 1 96 ? -5.405 -4.041 3.922 1.00 98.06 96 VAL A N 1
ATOM 724 C CA . VAL A 1 96 ? -6.034 -4.580 2.694 1.00 98.06 96 VAL A CA 1
ATOM 725 C C . VAL A 1 96 ? -7.428 -3.977 2.481 1.00 98.06 96 VAL A C 1
ATOM 727 O O . VAL A 1 96 ? -7.951 -3.315 3.378 1.00 98.06 96 VAL A O 1
ATOM 730 N N . LEU A 1 97 ? -8.052 -4.189 1.323 1.00 95.81 97 LEU A N 1
ATOM 731 C CA . LEU A 1 97 ? -9.405 -3.711 1.009 1.00 95.81 97 LEU A CA 1
ATOM 732 C C . LEU A 1 97 ? -10.434 -4.843 0.972 1.00 95.81 97 LEU A C 1
ATOM 734 O O . LEU A 1 97 ? -11.477 -4.749 1.621 1.00 95.81 97 LEU A O 1
ATOM 738 N N . TYR A 1 98 ? -10.151 -5.915 0.234 1.00 96.00 98 TYR A N 1
ATOM 739 C CA . TYR A 1 98 ? -11.169 -6.891 -0.164 1.00 96.00 98 TYR A CA 1
ATOM 740 C C . TYR A 1 98 ? -10.950 -8.287 0.434 1.00 96.00 98 TYR A C 1
ATOM 742 O O . TYR A 1 98 ? -9.919 -8.597 1.027 1.00 96.00 98 TYR A O 1
ATOM 750 N N . ASN A 1 99 ? -11.968 -9.145 0.338 1.00 96.75 99 ASN A N 1
ATOM 751 C CA . ASN A 1 99 ? -11.964 -10.474 0.958 1.00 96.75 99 ASN A CA 1
ATOM 752 C C . ASN A 1 99 ? -10.922 -11.436 0.369 1.00 96.75 99 ASN A C 1
ATOM 754 O O . ASN A 1 99 ? -10.385 -12.280 1.087 1.00 96.75 99 ASN A O 1
ATOM 758 N N . ASP A 1 100 ? -10.666 -11.336 -0.928 1.00 96.38 100 ASP A N 1
ATOM 759 C CA . ASP A 1 100 ? -9.614 -12.071 -1.625 1.00 96.38 100 ASP A CA 1
ATOM 760 C C . ASP A 1 100 ? -8.222 -11.640 -1.144 1.00 96.38 100 ASP A C 1
ATOM 762 O O . ASP A 1 100 ? -7.397 -12.495 -0.824 1.00 96.38 100 ASP A O 1
ATOM 766 N N . GLU A 1 101 ? -8.001 -10.338 -0.964 1.00 97.19 101 GLU A N 1
ATOM 767 C CA . GLU A 1 101 ? -6.777 -9.789 -0.373 1.00 97.19 101 GLU A CA 1
ATOM 768 C C . GLU A 1 101 ? -6.592 -10.228 1.087 1.00 97.19 101 GLU A C 1
ATOM 770 O O . GLU A 1 101 ? -5.503 -10.644 1.486 1.00 97.19 101 GLU A O 1
ATOM 775 N N . VAL A 1 102 ? -7.667 -10.212 1.885 1.00 98.25 102 VAL A N 1
ATOM 776 C CA . VAL A 1 102 ? -7.663 -10.747 3.256 1.00 98.25 102 VAL A CA 1
ATOM 777 C C . VAL A 1 102 ? -7.285 -12.229 3.255 1.00 98.25 102 VAL A C 1
ATOM 779 O O . VAL A 1 102 ? -6.462 -12.649 4.069 1.00 98.25 102 VAL A O 1
ATOM 782 N N . ALA A 1 103 ? -7.862 -13.030 2.356 1.00 98.19 103 ALA A N 1
ATOM 783 C CA . ALA A 1 103 ? -7.557 -14.453 2.251 1.00 98.19 103 ALA A CA 1
ATOM 784 C C . ALA A 1 103 ? -6.090 -14.691 1.861 1.00 98.19 103 ALA A C 1
ATOM 786 O O . ALA A 1 103 ? -5.425 -15.539 2.461 1.00 98.19 103 ALA A O 1
ATOM 787 N N . ALA A 1 104 ? -5.575 -13.920 0.900 1.00 96.88 104 ALA A N 1
ATOM 788 C CA . ALA A 1 104 ? -4.193 -14.001 0.451 1.00 96.88 104 ALA A CA 1
ATOM 789 C C . ALA A 1 104 ? -3.208 -13.605 1.565 1.00 96.88 104 ALA A C 1
ATOM 791 O O . ALA A 1 104 ? -2.270 -14.354 1.839 1.00 96.88 104 ALA A O 1
ATOM 792 N N . ALA A 1 105 ? -3.471 -12.515 2.291 1.00 98.00 105 ALA A N 1
ATOM 793 C CA . ALA A 1 105 ? -2.676 -12.114 3.450 1.00 98.00 105 ALA A CA 1
ATOM 794 C C . ALA A 1 105 ? -2.765 -13.135 4.601 1.00 98.00 105 ALA A C 1
ATOM 796 O O . ALA A 1 105 ? -1.776 -13.402 5.277 1.00 98.00 105 ALA A O 1
ATOM 797 N N . ALA A 1 106 ? -3.923 -13.763 4.827 1.00 98.06 106 ALA A N 1
ATOM 798 C CA . ALA A 1 106 ? -4.097 -14.765 5.883 1.00 98.06 106 ALA A CA 1
ATOM 799 C C . ALA A 1 106 ? -3.385 -16.102 5.602 1.00 98.06 106 ALA A C 1
ATOM 801 O O . ALA A 1 106 ? -3.200 -16.899 6.537 1.00 98.06 106 ALA A O 1
ATOM 802 N N . ALA A 1 107 ? -3.014 -16.356 4.343 1.00 97.56 107 ALA A N 1
ATOM 803 C CA . ALA A 1 107 ? -2.319 -17.561 3.903 1.00 97.56 107 ALA A CA 1
ATOM 804 C C . ALA A 1 107 ? -0.798 -17.517 4.144 1.00 97.56 107 ALA A C 1
ATOM 806 O O . ALA A 1 107 ? -0.156 -18.569 4.146 1.00 97.56 107 ALA A O 1
ATOM 807 N N . VAL A 1 108 ? -0.217 -16.335 4.375 1.00 97.06 108 VAL A N 1
ATOM 808 C CA . VAL A 1 108 ? 1.233 -16.185 4.583 1.00 97.06 108 VAL A CA 1
ATOM 809 C C . VAL A 1 108 ? 1.655 -16.625 5.993 1.00 97.06 108 VAL A C 1
ATOM 811 O O . VAL A 1 108 ? 0.852 -16.642 6.930 1.00 97.06 108 VAL A O 1
ATOM 814 N N . THR A 1 109 ? 2.921 -17.025 6.150 1.00 95.12 109 THR A N 1
ATOM 815 C CA . THR A 1 109 ? 3.502 -17.471 7.430 1.00 95.12 109 THR A CA 1
ATOM 816 C C . THR A 1 109 ? 4.851 -16.775 7.674 1.00 95.12 109 THR A C 1
ATOM 818 O O . THR A 1 109 ? 5.728 -16.924 6.827 1.00 95.12 109 THR A O 1
ATOM 821 N N . PRO A 1 110 ? 5.059 -16.084 8.818 1.00 96.69 110 PRO A N 1
ATOM 822 C CA . PRO A 1 110 ? 4.084 -15.853 9.889 1.00 96.69 110 PRO A CA 1
ATOM 823 C C . PRO A 1 110 ? 2.873 -15.050 9.394 1.00 96.69 110 PRO A C 1
ATOM 825 O O . PRO A 1 110 ? 2.985 -14.269 8.458 1.00 96.69 110 PRO A O 1
ATOM 828 N N . ARG A 1 111 ? 1.699 -15.274 9.995 1.00 97.19 111 ARG A N 1
ATOM 829 C CA . ARG A 1 111 ? 0.487 -14.533 9.622 1.00 97.19 111 ARG A CA 1
ATOM 830 C C . ARG A 1 111 ? 0.548 -13.124 10.232 1.00 97.19 111 ARG A C 1
ATOM 832 O O . ARG A 1 111 ? 0.646 -13.047 11.461 1.00 97.19 111 ARG A O 1
ATOM 839 N N . PRO A 1 112 ? 0.440 -12.044 9.438 1.00 97.44 112 PRO A N 1
ATOM 840 C CA . PRO A 1 112 ? 0.391 -10.688 9.969 1.00 97.44 112 PRO A CA 1
ATOM 841 C C . PRO A 1 112 ? -0.947 -10.408 10.665 1.00 97.44 112 PRO A C 1
ATOM 843 O O . PRO A 1 112 ? -1.947 -11.101 10.467 1.00 97.44 112 PRO A O 1
ATOM 846 N N . GLU A 1 113 ? -0.983 -9.349 11.466 1.00 98.00 113 GLU A N 1
ATOM 847 C CA . GLU A 1 113 ? -2.237 -8.717 11.874 1.00 98.00 113 GLU A CA 1
ATOM 848 C C . GLU A 1 113 ? -2.862 -8.040 10.646 1.00 98.00 113 GLU A C 1
ATOM 850 O O . GLU A 1 113 ? -2.209 -7.226 9.998 1.00 98.00 113 GLU A O 1
ATOM 855 N N . ILE A 1 114 ? -4.099 -8.403 10.295 1.00 98.56 114 ILE A N 1
ATOM 856 C CA . ILE A 1 114 ? -4.761 -7.938 9.068 1.00 98.56 114 ILE A CA 1
ATOM 857 C C . ILE A 1 114 ? -5.809 -6.894 9.432 1.00 98.56 114 ILE A C 1
ATOM 859 O O . ILE A 1 114 ? -6.750 -7.193 10.170 1.00 98.56 114 ILE A O 1
ATOM 863 N N . PHE A 1 115 ? -5.670 -5.700 8.869 1.00 98.56 115 PHE A N 1
ATOM 864 C CA . PHE A 1 115 ? -6.645 -4.625 8.950 1.00 98.56 115 PHE A CA 1
ATOM 865 C C . PHE A 1 115 ? -7.281 -4.395 7.574 1.00 98.56 115 PHE A C 1
ATOM 867 O O . PHE A 1 115 ? -6.586 -4.115 6.598 1.00 98.56 115 PHE A O 1
ATOM 874 N N . ARG A 1 116 ? -8.607 -4.509 7.485 1.00 98.44 116 ARG A N 1
ATOM 875 C CA . ARG A 1 116 ? -9.361 -4.163 6.283 1.00 98.44 116 ARG A CA 1
ATOM 876 C C . ARG A 1 116 ? -9.764 -2.696 6.345 1.00 98.44 116 ARG A C 1
ATOM 878 O O . ARG A 1 116 ? -10.563 -2.303 7.188 1.00 98.44 116 ARG A O 1
ATOM 885 N N . MET A 1 117 ? -9.222 -1.908 5.428 1.00 97.06 117 MET A N 1
ATOM 886 C CA . MET A 1 117 ? -9.398 -0.456 5.355 1.00 97.06 117 MET A CA 1
ATOM 887 C C . MET A 1 117 ? -10.636 -0.033 4.565 1.00 97.06 117 MET A C 1
ATOM 889 O O . MET A 1 117 ? -10.936 1.153 4.518 1.00 97.06 117 MET A O 1
ATOM 893 N N . PHE A 1 118 ? -11.338 -0.978 3.940 1.00 95.69 118 PHE A N 1
ATOM 894 C CA . PHE A 1 118 ? -12.574 -0.728 3.207 1.00 95.69 118 PHE A CA 1
ATOM 895 C C . PHE A 1 118 ? -13.786 -1.211 4.020 1.00 95.69 118 PHE A C 1
ATOM 897 O O . PHE A 1 118 ? -13.712 -2.301 4.602 1.00 95.69 118 PHE A O 1
ATOM 904 N N . PRO A 1 119 ? -14.911 -0.466 4.065 1.00 96.69 119 PRO A N 1
ATOM 905 C CA . PRO A 1 119 ? -16.128 -0.934 4.723 1.00 96.69 119 PRO A CA 1
ATOM 906 C C . PRO A 1 119 ? -16.641 -2.245 4.103 1.00 96.69 119 PRO A C 1
ATOM 908 O O . PRO A 1 119 ? -17.165 -2.266 2.991 1.00 96.69 119 PRO A O 1
ATOM 911 N N . ALA A 1 120 ? -16.519 -3.359 4.826 1.00 97.62 120 ALA A N 1
ATOM 912 C CA . ALA A 1 120 ? -17.044 -4.644 4.369 1.00 97.62 120 ALA A CA 1
ATOM 913 C C . ALA A 1 120 ? -18.572 -4.713 4.508 1.00 97.62 120 ALA A C 1
ATOM 915 O O . ALA A 1 120 ? -19.130 -4.260 5.511 1.00 97.62 120 ALA A O 1
ATOM 916 N N . ASN A 1 121 ? -19.232 -5.345 3.534 1.00 97.81 121 ASN A N 1
ATOM 917 C CA . ASN A 1 121 ? -20.645 -5.717 3.628 1.00 97.81 121 ASN A CA 1
ATOM 918 C C . ASN A 1 121 ? -20.839 -6.961 4.521 1.00 97.81 121 ASN A C 1
ATOM 920 O O . ASN A 1 121 ? -19.900 -7.716 4.795 1.00 97.81 121 ASN A O 1
ATOM 924 N N . TYR A 1 122 ? -22.081 -7.223 4.938 1.00 98.62 122 TYR A N 1
ATOM 925 C CA . TYR A 1 122 ? -22.424 -8.383 5.771 1.00 98.62 122 TYR A CA 1
ATOM 926 C C . TYR A 1 122 ? -21.906 -9.734 5.235 1.00 98.62 122 TYR A C 1
ATOM 928 O O . TYR A 1 122 ? -21.385 -10.540 6.012 1.00 98.62 122 TYR A O 1
ATOM 936 N N . SER A 1 123 ? -22.052 -10.016 3.933 1.00 98.50 123 SER A N 1
ATOM 937 C CA . SER A 1 123 ? -21.613 -11.299 3.360 1.00 98.50 123 SER A CA 1
ATOM 938 C C . SER A 1 123 ? -20.106 -11.494 3.480 1.00 98.50 123 SER A C 1
ATOM 940 O O . SER A 1 123 ? -19.661 -12.585 3.847 1.00 98.50 123 SER A O 1
ATOM 942 N N . ASP A 1 124 ? -19.334 -10.436 3.241 1.00 98.25 124 ASP A N 1
ATOM 943 C CA . ASP A 1 124 ? -17.881 -10.491 3.292 1.00 98.25 124 ASP A CA 1
ATOM 944 C C . ASP A 1 124 ? -17.358 -10.694 4.714 1.00 98.25 124 ASP A C 1
ATOM 946 O O . ASP A 1 124 ? -16.439 -11.495 4.932 1.00 98.25 124 ASP A O 1
ATOM 950 N N . LEU A 1 125 ? -18.001 -10.036 5.682 1.00 98.62 125 LEU A N 1
ATOM 951 C CA . LEU A 1 125 ? -17.731 -10.193 7.109 1.00 98.62 125 LEU A CA 1
ATOM 952 C C . LEU A 1 125 ? -17.973 -11.635 7.563 1.00 98.62 125 LEU A C 1
ATOM 954 O O . LEU A 1 125 ? -17.096 -12.266 8.156 1.00 98.62 125 LEU A O 1
ATOM 958 N N . VAL A 1 126 ? -19.144 -12.199 7.247 1.00 98.75 126 VAL A N 1
ATOM 959 C CA . VAL A 1 126 ? -19.483 -13.579 7.628 1.00 98.75 126 VAL A CA 1
ATOM 960 C C . VAL A 1 126 ? -18.528 -14.585 6.988 1.00 98.75 126 VAL A C 1
ATOM 962 O O . VAL A 1 126 ? -18.123 -15.540 7.657 1.00 98.75 126 VAL A O 1
ATOM 965 N N . ALA A 1 127 ? -18.153 -14.387 5.721 1.00 98.50 127 ALA A N 1
ATOM 966 C CA . ALA A 1 127 ? -17.185 -15.244 5.040 1.00 98.50 127 ALA A CA 1
ATOM 967 C C . ALA A 1 127 ? -15.815 -15.215 5.738 1.00 98.50 127 ALA A C 1
ATOM 969 O O . ALA A 1 127 ? -15.266 -16.274 6.049 1.00 98.50 127 ALA A O 1
ATOM 970 N N . SER A 1 128 ? -15.312 -14.024 6.078 1.00 98.38 128 SER A N 1
ATOM 971 C CA . SER A 1 128 ? -14.016 -13.854 6.751 1.00 98.38 128 SER A CA 1
ATOM 972 C C . SER A 1 128 ? -13.987 -14.446 8.160 1.00 98.38 128 SER A C 1
ATOM 974 O O . SER A 1 128 ? -13.014 -15.099 8.547 1.00 98.38 128 SER A O 1
ATOM 976 N N . ILE A 1 129 ? -15.074 -14.275 8.921 1.00 98.62 129 ILE A N 1
ATOM 977 C CA . ILE A 1 129 ? -15.217 -14.853 10.264 1.00 98.62 129 ILE A CA 1
ATOM 978 C C . ILE A 1 129 ? -15.223 -16.381 10.187 1.00 98.62 129 ILE A C 1
ATOM 980 O O . ILE A 1 129 ? -14.471 -17.036 10.910 1.00 98.62 129 ILE A O 1
ATOM 984 N N . LYS A 1 130 ? -16.023 -16.962 9.282 1.00 98.38 130 LYS A N 1
ATOM 985 C CA . LYS A 1 130 ? -16.098 -18.422 9.096 1.00 98.38 130 LYS A CA 1
ATOM 986 C C . LYS A 1 130 ? -14.773 -19.023 8.634 1.00 98.38 130 LYS A C 1
ATOM 988 O O . LYS A 1 130 ? -14.445 -20.132 9.045 1.00 98.38 130 LYS A O 1
ATOM 993 N N . ALA A 1 131 ? -14.014 -18.298 7.815 1.00 98.38 131 ALA A N 1
ATOM 994 C CA . ALA A 1 131 ? -12.687 -18.714 7.376 1.00 98.38 131 ALA A CA 1
ATOM 995 C C . ALA A 1 131 ? -11.604 -18.557 8.465 1.00 98.38 131 ALA A C 1
ATOM 997 O O . ALA A 1 131 ? -10.489 -19.053 8.309 1.00 98.38 131 ALA A O 1
ATOM 998 N N . GLY A 1 132 ? -11.916 -17.901 9.590 1.00 98.19 132 GLY A N 1
ATOM 999 C CA . GLY A 1 132 ? -10.991 -17.750 10.712 1.00 98.19 132 GLY A CA 1
ATOM 1000 C C . GLY A 1 132 ? -9.816 -16.815 10.413 1.00 98.19 132 GLY A C 1
ATOM 1001 O O . GLY A 1 132 ? -8.730 -16.997 10.975 1.00 98.19 132 GLY A O 1
ATOM 1002 N N . TYR A 1 133 ? -10.016 -15.822 9.540 1.00 98.00 133 TYR A N 1
ATOM 1003 C CA . TYR A 1 133 ? -8.966 -14.871 9.156 1.00 98.00 133 TYR A CA 1
ATOM 1004 C C . TYR A 1 133 ? -8.574 -13.913 10.289 1.00 98.00 133 TYR A C 1
ATOM 1006 O O . TYR A 1 133 ? -7.425 -13.486 10.339 1.00 98.00 133 TYR A O 1
ATOM 1014 N N . LYS A 1 134 ? -9.472 -13.679 11.262 1.00 97.19 134 LYS A N 1
ATOM 1015 C CA . LYS A 1 134 ? -9.259 -12.787 12.424 1.00 97.19 134 LYS A CA 1
ATOM 1016 C C . LYS A 1 134 ? -8.921 -11.341 12.027 1.00 97.19 134 LYS A C 1
ATOM 1018 O O . LYS A 1 134 ? -8.070 -10.705 12.642 1.00 97.19 134 LYS A O 1
ATOM 1023 N N . THR A 1 135 ? -9.600 -10.847 11.002 1.00 98.19 135 THR A N 1
ATOM 1024 C CA . THR A 1 135 ? -9.451 -9.495 10.458 1.00 98.19 135 THR A CA 1
ATOM 1025 C C . THR A 1 135 ? -9.958 -8.430 11.434 1.00 98.19 135 THR A C 1
ATOM 1027 O O . THR A 1 135 ? -10.944 -8.652 12.141 1.00 98.19 135 THR A O 1
ATOM 1030 N N . GLN A 1 136 ? -9.283 -7.281 11.470 1.00 98.69 136 GLN A N 1
ATOM 1031 C CA . GLN A 1 136 ? -9.787 -6.040 12.062 1.00 98.69 136 GLN A CA 1
ATOM 1032 C C . GLN A 1 136 ? -10.489 -5.245 10.976 1.00 98.69 136 GLN A C 1
ATOM 1034 O O . GLN A 1 136 ? -9.946 -5.089 9.886 1.00 98.69 136 GLN A O 1
ATOM 1039 N N . GLU A 1 137 ? -11.700 -4.783 11.247 1.00 98.75 137 GLU A N 1
ATOM 1040 C CA . GLU A 1 137 ? -12.585 -4.250 10.214 1.00 98.75 137 GLU A CA 1
ATOM 1041 C C . GLU A 1 137 ? -12.738 -2.735 10.338 1.00 98.75 137 GLU A C 1
ATOM 1043 O O . GLU A 1 137 ? -12.820 -2.190 11.444 1.00 98.75 137 GLU A O 1
ATOM 1048 N N . LEU A 1 138 ? -12.821 -2.040 9.204 1.00 98.50 138 LEU A N 1
ATOM 1049 C CA . LEU A 1 138 ? -13.245 -0.650 9.202 1.00 98.50 138 LEU A CA 1
ATOM 1050 C C . LEU A 1 138 ? -14.736 -0.556 9.537 1.00 98.50 138 LEU A C 1
ATOM 1052 O O . LEU A 1 138 ? -15.574 -1.198 8.901 1.00 98.50 138 LEU A O 1
ATOM 1056 N N . ALA A 1 139 ? -15.061 0.282 10.514 1.00 98.56 139 ALA A N 1
ATOM 1057 C CA . ALA A 1 139 ? -16.420 0.653 10.858 1.00 98.56 139 ALA A CA 1
ATOM 1058 C C . ALA A 1 139 ? -16.704 2.092 10.417 1.00 98.56 139 ALA A C 1
ATOM 1060 O O . ALA A 1 139 ? -15.966 3.015 10.765 1.00 98.56 139 ALA A O 1
ATOM 1061 N N . SER A 1 140 ? -17.809 2.260 9.701 1.00 97.88 140 SER A N 1
ATOM 1062 C CA . SER A 1 140 ? -18.342 3.520 9.184 1.00 97.88 140 SER A CA 1
ATOM 1063 C C . SER A 1 140 ? -19.838 3.648 9.502 1.00 97.88 140 SER A C 1
ATOM 1065 O O . SER A 1 140 ? -20.478 2.654 9.878 1.00 97.88 140 SER A O 1
ATOM 1067 N N . PRO A 1 141 ? -20.455 4.831 9.299 1.00 97.50 141 PRO A N 1
ATOM 1068 C CA . PRO A 1 141 ? -21.912 4.949 9.292 1.00 97.50 141 PRO A CA 1
ATOM 1069 C C . PRO A 1 141 ? -22.582 3.976 8.307 1.00 97.50 141 PRO A C 1
ATOM 1071 O O . PRO A 1 141 ? -23.712 3.556 8.544 1.00 97.50 141 PRO A O 1
ATOM 1074 N N . LEU A 1 142 ? -21.879 3.601 7.232 1.00 96.44 142 LEU A N 1
ATOM 1075 C CA . LEU A 1 142 ? -22.398 2.766 6.149 1.00 96.44 142 LEU A CA 1
ATOM 1076 C C . LEU A 1 142 ? -22.496 1.280 6.522 1.00 96.44 142 LEU A C 1
ATOM 1078 O O . LEU A 1 142 ? -23.390 0.600 6.027 1.00 96.44 142 LEU A O 1
ATOM 1082 N N . ASN A 1 143 ? -21.611 0.760 7.384 1.00 98.00 143 ASN A N 1
ATOM 1083 C CA . ASN A 1 143 ? -21.522 -0.686 7.641 1.00 98.00 143 ASN A CA 1
ATOM 1084 C C . ASN A 1 143 ? -21.588 -1.110 9.121 1.00 98.00 143 ASN A C 1
ATOM 1086 O O . ASN A 1 143 ? -21.559 -2.307 9.411 1.00 98.00 143 ASN A O 1
ATOM 1090 N N . ILE A 1 144 ? -21.708 -0.184 10.081 1.00 98.38 144 ILE A N 1
ATOM 1091 C CA . ILE A 1 144 ? -21.734 -0.553 11.510 1.00 98.38 144 ILE A CA 1
ATOM 1092 C C . ILE A 1 144 ? -22.882 -1.518 11.864 1.00 98.38 144 ILE A C 1
ATOM 1094 O O . ILE A 1 144 ? -22.716 -2.407 12.704 1.00 98.38 144 ILE A O 1
ATOM 1098 N N . GLY A 1 145 ? -24.031 -1.397 11.189 1.00 98.38 145 GLY A N 1
ATOM 1099 C CA . GLY A 1 145 ? -25.152 -2.329 11.336 1.00 98.38 145 GLY A CA 1
ATOM 1100 C C . GLY A 1 145 ? -24.808 -3.748 10.871 1.00 98.38 145 GLY A C 1
ATOM 1101 O O . GLY A 1 145 ? -25.107 -4.715 11.577 1.00 98.38 145 GLY A O 1
ATOM 1102 N N . ASP A 1 146 ? -24.120 -3.867 9.734 1.00 98.56 146 ASP A N 1
ATOM 1103 C CA . ASP A 1 146 ? -23.667 -5.142 9.170 1.00 98.56 146 ASP A CA 1
ATOM 1104 C C . ASP A 1 146 ? -22.623 -5.819 10.060 1.00 98.56 146 ASP A C 1
ATOM 1106 O O . ASP A 1 146 ? -22.712 -7.026 10.284 1.00 98.56 146 ASP A O 1
ATOM 1110 N N . LEU A 1 147 ? -21.697 -5.050 10.641 1.00 98.69 147 LEU A N 1
ATOM 1111 C CA . LEU A 1 147 ? -20.716 -5.536 11.617 1.00 98.69 147 LEU A CA 1
ATOM 1112 C C . LEU A 1 147 ? -21.389 -6.142 12.853 1.00 98.69 147 LEU A C 1
ATOM 1114 O O . LEU A 1 147 ? -21.114 -7.286 13.219 1.00 98.69 147 LEU A O 1
ATOM 1118 N N . ILE A 1 148 ? -22.322 -5.414 13.475 1.00 98.69 148 ILE A N 1
ATOM 1119 C CA . ILE A 1 148 ? -23.053 -5.907 14.653 1.00 98.69 148 ILE A CA 1
ATOM 1120 C C . ILE A 1 148 ? -23.878 -7.147 14.290 1.00 98.69 148 ILE A C 1
ATOM 1122 O O . ILE A 1 148 ? -23.883 -8.133 15.034 1.00 98.69 148 ILE A O 1
ATOM 1126 N N . LYS A 1 149 ? -24.555 -7.126 13.136 1.00 98.69 149 LYS A N 1
ATOM 1127 C CA . LYS A 1 149 ? -25.349 -8.257 12.648 1.00 98.69 149 LYS A CA 1
ATOM 1128 C C . LYS A 1 149 ? -24.476 -9.489 12.388 1.00 98.69 149 LYS A C 1
ATOM 1130 O O . LYS A 1 149 ? -24.826 -10.577 12.837 1.00 98.69 149 LYS A O 1
ATOM 1135 N N . ALA A 1 150 ? -23.339 -9.334 11.714 1.00 98.69 150 ALA A N 1
ATOM 1136 C CA . ALA A 1 150 ? -22.398 -10.418 11.448 1.00 98.69 150 ALA A CA 1
ATOM 1137 C C . ALA A 1 150 ? -21.824 -10.994 12.749 1.00 98.69 150 ALA A C 1
ATOM 1139 O O . ALA A 1 150 ? -21.813 -12.215 12.917 1.00 98.69 150 ALA A O 1
ATOM 1140 N N . GLY A 1 151 ? -21.427 -10.144 13.701 1.00 98.62 151 GLY A N 1
ATOM 1141 C CA . GLY A 1 151 ? -20.936 -10.590 15.005 1.00 98.62 151 GLY A CA 1
ATOM 1142 C C . GLY A 1 151 ? -21.998 -11.353 15.801 1.00 98.62 151 GLY A C 1
ATOM 1143 O O . GLY A 1 151 ? -21.705 -12.388 16.400 1.00 98.62 151 GLY A O 1
ATOM 1144 N N . LYS A 1 152 ? -23.265 -10.926 15.732 1.00 98.62 152 LYS A N 1
ATOM 1145 C CA . LYS A 1 152 ? -24.395 -11.641 16.339 1.00 98.62 152 LYS A CA 1
ATOM 1146 C C . LYS A 1 152 ? -24.638 -13.006 15.699 1.00 98.62 152 LYS A C 1
ATOM 1148 O O . LYS A 1 152 ? -24.696 -14.007 16.412 1.00 98.62 152 LYS A O 1
ATOM 1153 N N . ASP A 1 153 ? -24.746 -13.054 14.376 1.00 98.69 153 ASP A N 1
ATOM 1154 C CA . ASP A 1 153 ? -25.081 -14.277 13.637 1.00 98.69 153 ASP A CA 1
ATOM 1155 C C . ASP A 1 153 ? -23.961 -15.328 13.708 1.00 98.69 153 ASP A C 1
ATOM 1157 O O . ASP A 1 153 ? -24.218 -16.528 13.623 1.00 98.69 153 ASP A O 1
ATOM 1161 N N . THR A 1 154 ? -22.717 -14.888 13.902 1.00 98.50 154 THR A N 1
ATOM 1162 C CA . THR A 1 154 ? -21.540 -15.759 14.057 1.00 98.50 154 THR A CA 1
ATOM 1163 C C . THR A 1 154 ? -21.100 -15.936 15.510 1.00 98.50 154 THR A C 1
ATOM 1165 O O . THR A 1 154 ? -20.118 -16.630 15.767 1.00 98.50 154 THR A O 1
ATOM 1168 N N . SER A 1 155 ? -21.800 -15.314 16.468 1.00 98.19 155 SER A N 1
ATOM 1169 C CA . SER A 1 155 ? -21.426 -15.285 17.891 1.00 98.19 155 SER A CA 1
ATOM 1170 C C . SER A 1 155 ? -19.953 -14.915 18.127 1.00 98.19 155 SER A C 1
ATOM 1172 O O . SER A 1 155 ? -19.281 -15.499 18.975 1.00 98.19 155 SER A O 1
ATOM 1174 N N . THR A 1 156 ? -19.448 -13.955 17.353 1.00 98.44 156 THR A N 1
ATOM 1175 C CA . THR A 1 156 ? -18.048 -13.520 17.353 1.00 98.44 156 THR A CA 1
ATOM 1176 C C . THR A 1 156 ? -17.970 -12.026 17.647 1.00 98.44 156 THR A C 1
ATOM 1178 O O . THR A 1 156 ? -18.757 -11.241 17.126 1.00 98.44 156 THR A O 1
ATOM 1181 N N . THR A 1 157 ? -17.006 -11.619 18.474 1.00 98.62 157 THR A N 1
ATOM 1182 C CA . THR A 1 157 ? -16.689 -10.202 18.681 1.00 98.62 157 THR A CA 1
ATOM 1183 C C . THR A 1 157 ? -15.699 -9.739 17.616 1.00 98.62 157 THR A C 1
ATOM 1185 O O . THR A 1 157 ? -14.570 -10.225 17.574 1.00 98.62 157 THR A O 1
ATOM 1188 N N . ILE A 1 158 ? -16.109 -8.796 16.772 1.00 98.69 158 ILE A N 1
ATOM 1189 C CA . ILE A 1 158 ? -15.299 -8.271 15.669 1.00 98.69 158 ILE A CA 1
ATOM 1190 C C . ILE A 1 158 ? -14.477 -7.067 16.164 1.00 98.69 158 ILE A C 1
ATOM 1192 O O . ILE A 1 158 ? -15.067 -6.109 16.676 1.00 98.69 158 ILE A O 1
ATOM 1196 N N . PRO A 1 159 ? -13.137 -7.081 16.050 1.00 98.75 159 PRO A N 1
ATOM 1197 C CA . PRO A 1 159 ? -12.325 -5.895 16.297 1.00 98.75 159 PRO A CA 1
ATOM 1198 C C . PRO A 1 159 ? -12.561 -4.858 15.191 1.00 98.75 159 PRO A C 1
ATOM 1200 O O . PRO A 1 159 ? -12.466 -5.191 14.012 1.00 98.75 159 PRO A O 1
ATOM 1203 N N . ILE A 1 160 ? -12.878 -3.617 15.566 1.00 98.81 160 ILE A N 1
ATOM 1204 C CA . ILE A 1 160 ? -13.204 -2.540 14.623 1.00 98.81 160 ILE A CA 1
ATOM 1205 C C . ILE A 1 160 ? -12.349 -1.286 14.818 1.00 98.81 160 ILE A C 1
ATOM 1207 O O . ILE A 1 160 ? -12.012 -0.918 15.948 1.00 98.81 160 ILE A O 1
ATOM 1211 N N . HIS A 1 161 ? -12.076 -0.598 13.711 1.00 98.81 161 HIS A N 1
ATOM 1212 C CA . HIS A 1 161 ? -11.506 0.746 13.677 1.00 98.81 161 HIS A CA 1
ATOM 1213 C C . HIS A 1 161 ? -12.588 1.730 13.237 1.00 98.81 161 HIS A C 1
ATOM 1215 O O . HIS A 1 161 ? -13.144 1.581 12.152 1.00 98.81 161 HIS A O 1
ATOM 1221 N N . LEU A 1 162 ? -12.910 2.721 14.067 1.00 98.69 162 LEU A N 1
ATOM 1222 C CA . LEU A 1 162 ? -13.918 3.728 13.726 1.00 98.69 162 LEU A CA 1
ATOM 1223 C C . LEU A 1 162 ? -13.305 4.779 12.789 1.00 98.69 162 LEU A C 1
ATOM 1225 O O . LEU A 1 162 ? -12.341 5.448 13.170 1.00 98.69 162 LEU A O 1
ATOM 1229 N N . TYR A 1 163 ? -13.867 4.920 11.586 1.00 98.31 163 TYR A N 1
ATOM 1230 C CA . TYR A 1 163 ? -13.445 5.913 10.596 1.00 98.31 163 TYR A CA 1
ATOM 1231 C C . TYR A 1 163 ? -14.099 7.276 10.873 1.00 98.31 163 TYR A C 1
ATOM 1233 O O . TYR A 1 163 ? -15.320 7.378 10.985 1.00 98.31 163 TYR A O 1
ATOM 1241 N N . LEU A 1 164 ? -13.305 8.338 10.971 1.00 98.06 164 LEU A N 1
ATOM 1242 C CA . LEU A 1 164 ? -13.766 9.707 11.200 1.00 98.06 164 LEU A CA 1
ATOM 1243 C C . LEU A 1 164 ? -13.532 10.568 9.956 1.00 98.06 164 LEU A C 1
ATOM 1245 O O . LEU A 1 164 ? -12.508 10.428 9.291 1.00 98.06 164 LEU A O 1
ATOM 1249 N N . TYR A 1 165 ? -14.461 11.495 9.714 1.00 96.19 165 TYR A N 1
ATOM 1250 C CA . TYR A 1 165 ? -14.455 12.450 8.595 1.00 96.19 165 TYR A CA 1
ATOM 1251 C C . TYR A 1 165 ? -14.583 11.803 7.206 1.00 96.19 165 TYR A C 1
ATOM 1253 O O . TYR A 1 165 ? -14.887 10.622 7.088 1.00 96.19 165 TYR A O 1
ATOM 1261 N N . MET A 1 166 ? -14.467 12.586 6.138 1.00 91.31 166 MET A N 1
ATOM 1262 C CA . MET A 1 166 ? -14.668 12.080 4.777 1.00 91.31 166 MET A CA 1
ATOM 1263 C C . MET A 1 166 ? -13.448 11.288 4.295 1.00 91.31 166 MET A C 1
ATOM 1265 O O . MET A 1 166 ? -12.349 11.386 4.850 1.00 91.31 166 MET A O 1
ATOM 1269 N N . HIS A 1 167 ? -13.661 10.465 3.276 1.00 87.88 167 HIS A N 1
ATOM 1270 C CA . HIS A 1 167 ? -12.612 9.765 2.548 1.00 87.88 167 HIS A CA 1
ATOM 1271 C C . HIS A 1 167 ? -12.709 10.192 1.089 1.00 87.88 167 HIS A C 1
ATOM 1273 O O . HIS A 1 167 ? -13.584 9.698 0.389 1.00 87.88 167 HIS A O 1
ATOM 1279 N N . TYR A 1 168 ? -11.871 11.130 0.641 1.00 87.88 168 TYR A N 1
ATOM 1280 C CA . TYR A 1 168 ? -12.107 11.806 -0.640 1.00 87.88 168 TYR A CA 1
ATOM 1281 C C . TYR A 1 168 ? -13.534 12.388 -0.674 1.00 87.88 168 TYR A C 1
ATOM 1283 O O . TYR A 1 168 ? -13.927 13.071 0.275 1.00 87.88 168 TYR A O 1
ATOM 1291 N N . ASP A 1 169 ? -14.314 12.059 -1.700 1.00 85.62 169 ASP A N 1
ATOM 1292 C CA . ASP A 1 169 ? -15.717 12.460 -1.838 1.00 85.62 169 ASP A CA 1
ATOM 1293 C C . ASP A 1 169 ? -16.697 11.489 -1.161 1.00 85.62 169 ASP A C 1
ATOM 1295 O O . ASP A 1 169 ? -17.909 11.720 -1.135 1.00 85.62 169 ASP A O 1
ATOM 1299 N N . ASP A 1 170 ? -16.194 10.407 -0.564 1.00 86.12 170 ASP A N 1
ATOM 1300 C CA . ASP A 1 170 ? -17.032 9.418 0.087 1.00 86.12 170 ASP A CA 1
ATOM 1301 C C . ASP A 1 170 ? -17.339 9.774 1.550 1.00 86.12 170 ASP A C 1
ATOM 1303 O O . ASP A 1 170 ? -16.464 10.038 2.387 1.00 86.12 170 ASP A O 1
ATOM 1307 N N . ALA A 1 171 ? -18.617 9.655 1.913 1.00 87.94 171 ALA A N 1
ATOM 1308 C CA . ALA A 1 171 ? -19.127 9.869 3.268 1.00 87.94 171 ALA A CA 1
ATOM 1309 C C . ALA A 1 171 ? -18.844 8.681 4.219 1.00 87.94 171 ALA A C 1
ATOM 1311 O O . ALA A 1 171 ? -19.734 8.193 4.921 1.00 87.94 171 ALA A O 1
ATOM 1312 N N . TRP A 1 172 ? -17.606 8.177 4.236 1.00 91.88 172 TRP A N 1
ATOM 1313 C CA . TRP A 1 172 ? -17.230 6.996 5.023 1.00 91.88 172 TRP A CA 1
ATOM 1314 C C . TRP A 1 172 ? -17.148 7.239 6.527 1.00 91.88 172 TRP A C 1
ATOM 1316 O O . TRP A 1 172 ? -17.262 6.282 7.284 1.00 91.88 172 TRP A O 1
ATOM 1326 N N . GLY A 1 173 ? -16.922 8.459 7.005 1.00 95.06 173 GLY A N 1
ATOM 1327 C CA . GLY A 1 173 ? -16.716 8.685 8.435 1.00 95.06 173 GLY A CA 1
ATOM 1328 C C . GLY A 1 173 ? -17.784 9.493 9.126 1.00 95.06 173 GLY A C 1
ATOM 1329 O O . GLY A 1 173 ? -18.547 10.255 8.535 1.00 95.06 173 GLY A O 1
ATOM 1330 N N . TRP A 1 174 ? -17.785 9.361 10.448 1.00 97.81 174 TRP A N 1
ATOM 1331 C CA . TRP A 1 174 ? -18.532 10.264 11.308 1.00 97.81 174 TRP A CA 1
ATOM 1332 C C . TRP A 1 174 ? -17.819 11.616 11.404 1.00 97.81 174 TRP A C 1
ATOM 1334 O O . TRP A 1 174 ? -16.621 11.679 11.684 1.00 97.81 174 TRP A O 1
ATOM 1344 N N . ASN A 1 175 ? -18.564 12.708 11.232 1.00 96.56 175 ASN A N 1
ATOM 1345 C CA . ASN A 1 175 ? -18.045 14.070 11.357 1.00 96.56 175 ASN A CA 1
ATOM 1346 C C . ASN A 1 175 ? -18.218 14.604 12.791 1.00 96.56 175 ASN A C 1
ATOM 1348 O O . ASN A 1 175 ? -19.029 15.492 13.057 1.00 96.56 175 ASN A O 1
ATOM 1352 N N . PHE A 1 176 ? -17.515 13.998 13.749 1.00 97.88 176 PHE A N 1
ATOM 1353 C CA . PHE A 1 176 ? -17.557 14.438 15.144 1.00 97.88 176 PHE A CA 1
ATOM 1354 C C . PHE A 1 176 ? -16.626 15.628 15.377 1.00 97.88 176 PHE A C 1
ATOM 1356 O O . PHE A 1 176 ? -15.483 15.635 14.934 1.00 97.88 176 PHE A O 1
ATOM 1363 N N . THR A 1 177 ? -17.094 16.616 16.133 1.00 97.25 177 THR A N 1
ATOM 1364 C CA . THR A 1 177 ? -16.313 17.809 16.496 1.00 97.25 177 THR A CA 1
ATOM 1365 C C . THR A 1 177 ? -15.890 17.802 17.961 1.00 97.25 177 THR A C 1
ATOM 1367 O O . THR A 1 177 ? -15.084 18.628 18.382 1.00 97.25 177 THR A O 1
ATOM 1370 N N . THR A 1 178 ? -16.415 16.864 18.758 1.00 98.19 178 THR A N 1
ATOM 1371 C CA . THR A 1 178 ? -16.121 16.755 20.191 1.00 98.19 178 THR A CA 1
ATOM 1372 C C . THR A 1 178 ? -15.898 15.302 20.628 1.00 98.19 178 THR A C 1
ATOM 1374 O O . THR A 1 178 ? -16.547 14.390 20.102 1.00 98.19 178 THR A O 1
ATOM 1377 N N . PRO A 1 179 ? -15.053 15.054 21.649 1.00 98.50 179 PRO A N 1
ATOM 1378 C CA . PRO A 1 179 ? -14.878 13.720 22.227 1.00 98.50 179 PRO A CA 1
ATOM 1379 C C . PRO A 1 179 ? -16.175 13.104 22.751 1.00 98.50 179 PRO A C 1
ATOM 1381 O O . PRO A 1 179 ? -16.338 11.891 22.719 1.00 98.50 179 PRO A O 1
ATOM 1384 N N . GLN A 1 180 ? -17.113 13.923 23.241 1.00 98.56 180 GLN A N 1
ATOM 1385 C CA . GLN A 1 180 ? -18.369 13.443 23.820 1.00 98.56 180 GLN A CA 1
ATOM 1386 C C . GLN A 1 180 ? -19.269 12.793 22.770 1.00 98.56 180 GLN A C 1
ATOM 1388 O O . GLN A 1 180 ? -19.937 11.811 23.077 1.00 98.56 180 GLN A O 1
ATOM 1393 N N . GLN A 1 181 ? -19.275 13.309 21.538 1.00 98.50 181 GLN A N 1
ATOM 1394 C CA . GLN A 1 181 ? -20.031 12.700 20.443 1.00 98.50 181 GLN A CA 1
ATOM 1395 C C . GLN A 1 181 ? -19.457 11.329 20.070 1.00 98.50 181 GLN A C 1
ATOM 1397 O O . GLN A 1 181 ? -20.206 10.359 19.963 1.00 98.50 181 GLN A O 1
ATOM 1402 N N . LEU A 1 182 ? -18.129 11.231 19.950 1.00 98.69 182 LEU A N 1
ATOM 1403 C CA . LEU A 1 182 ? -17.463 9.959 19.680 1.00 98.69 182 LEU A CA 1
ATOM 1404 C C . LEU A 1 182 ? -17.656 8.963 20.834 1.00 98.69 182 LEU A C 1
ATOM 1406 O O . LEU A 1 182 ? -17.976 7.801 20.595 1.00 98.69 182 LEU A O 1
ATOM 1410 N N . GLN A 1 183 ? -17.528 9.413 22.085 1.00 98.62 183 GLN A N 1
ATOM 1411 C CA . GLN A 1 183 ? -17.785 8.580 23.261 1.00 98.62 183 GLN A CA 1
ATOM 1412 C C . GLN A 1 183 ? -19.228 8.065 23.275 1.00 98.62 183 GLN A C 1
ATOM 1414 O O . GLN A 1 183 ? -19.447 6.885 23.532 1.00 98.62 183 GLN A O 1
ATOM 1419 N N . ALA A 1 184 ? -20.205 8.918 22.949 1.00 98.56 184 ALA A N 1
ATOM 1420 C CA . ALA A 1 184 ? -21.604 8.515 22.874 1.00 98.56 184 ALA A CA 1
ATOM 1421 C C . ALA A 1 184 ? -21.819 7.406 21.833 1.00 98.56 184 ALA A C 1
ATOM 1423 O O . ALA A 1 184 ? -22.523 6.442 22.124 1.00 98.56 184 ALA A O 1
ATOM 1424 N N . LEU A 1 185 ? -21.170 7.481 20.663 1.00 98.44 185 LEU A N 1
ATOM 1425 C CA . LEU A 1 185 ? -21.181 6.376 19.700 1.00 98.44 185 LEU A CA 1
ATOM 1426 C C . LEU A 1 185 ? -20.607 5.102 20.333 1.00 98.44 185 LEU A C 1
ATOM 1428 O O . LEU A 1 185 ? -21.289 4.080 20.353 1.00 98.44 185 LEU A O 1
ATOM 1432 N N . VAL A 1 186 ? -19.396 5.166 20.896 1.00 98.56 186 VAL A N 1
ATOM 1433 C CA . VAL A 1 186 ? -18.722 4.013 21.523 1.00 98.56 186 VAL A CA 1
ATOM 1434 C C . VAL A 1 186 ? -19.576 3.365 22.620 1.00 98.56 186 VAL A C 1
ATOM 1436 O O . VAL A 1 186 ? -19.616 2.138 22.728 1.00 98.56 186 VAL A O 1
ATOM 1439 N N . ASP A 1 187 ? -20.293 4.163 23.409 1.00 98.38 187 ASP A N 1
ATOM 1440 C CA . ASP A 1 187 ? -21.162 3.682 24.485 1.00 98.38 187 ASP A CA 1
ATOM 1441 C C . ASP A 1 187 ? -22.436 2.997 23.972 1.00 98.38 187 ASP A C 1
ATOM 1443 O O . ASP A 1 187 ? -22.980 2.132 24.660 1.00 98.38 187 ASP A O 1
ATOM 1447 N N . THR A 1 188 ? -22.894 3.336 22.762 1.00 98.12 188 THR A N 1
ATOM 1448 C CA . THR A 1 188 ? -24.072 2.710 22.133 1.00 98.12 188 THR A CA 1
ATOM 1449 C C . THR A 1 188 ? -23.772 1.386 21.429 1.00 98.12 188 THR A C 1
ATOM 1451 O O . THR A 1 188 ? -24.701 0.630 21.139 1.00 98.12 188 THR A O 1
ATOM 1454 N N . LEU A 1 189 ? -22.500 1.078 21.157 1.00 98.31 189 LEU A N 1
ATOM 1455 C CA . LEU A 1 189 ? -22.115 -0.154 20.470 1.00 98.31 189 LEU A CA 1
ATOM 1456 C C . LEU A 1 189 ? -22.380 -1.395 21.336 1.00 98.31 189 LEU A C 1
ATOM 1458 O O . LEU A 1 189 ? -22.064 -1.427 22.528 1.00 98.31 189 LEU A O 1
ATOM 1462 N N . ASP A 1 190 ? -22.893 -2.466 20.723 1.00 98.12 190 ASP A N 1
ATOM 1463 C CA . ASP A 1 190 ? -23.046 -3.755 21.405 1.00 98.12 190 ASP A CA 1
ATOM 1464 C C . ASP A 1 190 ? -21.682 -4.443 21.553 1.00 98.12 190 ASP A C 1
ATOM 1466 O O . ASP A 1 190 ? -21.221 -5.182 20.678 1.00 98.12 190 ASP A O 1
ATOM 1470 N N . LYS A 1 191 ? -21.047 -4.210 22.706 1.00 98.12 191 LYS A N 1
ATOM 1471 C CA . LYS A 1 191 ? -19.697 -4.689 23.050 1.00 98.12 191 LYS A CA 1
ATOM 1472 C C . LYS A 1 191 ? -19.548 -6.218 23.035 1.00 98.12 191 LYS A C 1
ATOM 1474 O O . LYS A 1 191 ? -18.432 -6.722 23.127 1.00 98.12 191 LYS A O 1
ATOM 1479 N N . ARG A 1 192 ? -20.651 -6.973 22.931 1.00 98.38 192 ARG A N 1
ATOM 1480 C CA . ARG A 1 192 ? -20.619 -8.435 22.749 1.00 98.38 192 ARG A CA 1
ATOM 1481 C C . ARG A 1 192 ? -20.194 -8.825 21.334 1.00 98.38 192 ARG A C 1
ATOM 1483 O O . ARG A 1 192 ? -19.585 -9.876 21.156 1.00 98.38 192 ARG A O 1
ATOM 1490 N N . TYR A 1 193 ? -20.512 -7.995 20.344 1.00 98.62 193 TYR A N 1
ATOM 1491 C CA . TYR A 1 193 ? -20.367 -8.330 18.925 1.00 98.62 193 TYR A CA 1
ATOM 1492 C C . TYR A 1 193 ? -19.344 -7.462 18.203 1.00 98.62 193 TYR A C 1
ATOM 1494 O O . TYR A 1 193 ? -18.775 -7.903 17.211 1.00 98.62 193 TYR A O 1
ATOM 1502 N N . VAL A 1 194 ? -19.049 -6.272 18.723 1.00 98.62 194 VAL A N 1
ATOM 1503 C CA . VAL A 1 194 ? -17.982 -5.411 18.204 1.00 98.62 1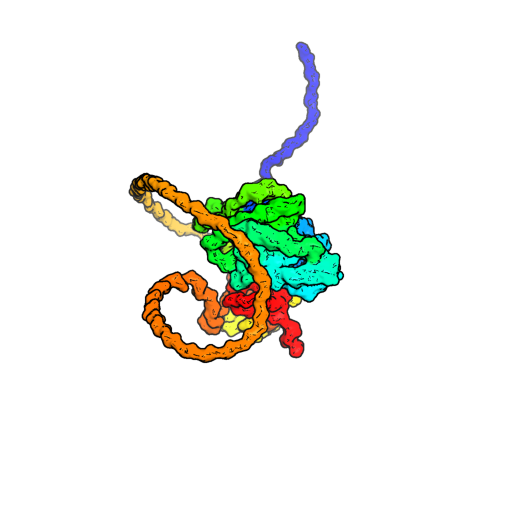94 VAL A CA 1
ATOM 1504 C C . VAL A 1 194 ? -17.094 -4.905 19.334 1.00 98.62 194 VAL A C 1
ATOM 1506 O O . VAL A 1 194 ? -17.552 -4.684 20.454 1.00 98.62 194 VAL A O 1
ATOM 1509 N N . LYS A 1 195 ? -15.810 -4.708 19.040 1.00 98.62 195 LYS A N 1
ATOM 1510 C CA . LYS A 1 195 ? -14.817 -4.178 19.977 1.00 98.62 195 LYS A CA 1
ATOM 1511 C C . LYS A 1 195 ? -14.006 -3.094 19.285 1.00 98.62 195 LYS A C 1
ATOM 1513 O O . LYS A 1 195 ? -13.264 -3.391 18.357 1.00 98.62 195 LYS A O 1
ATOM 1518 N N . VAL A 1 196 ? -14.118 -1.855 19.754 1.00 98.75 196 VAL A N 1
ATOM 1519 C CA . VAL A 1 196 ? -13.330 -0.733 19.223 1.00 98.75 196 VAL A CA 1
ATOM 1520 C C . VAL A 1 196 ? -11.869 -0.948 19.581 1.00 98.75 196 VAL A C 1
ATOM 1522 O O . VAL A 1 196 ? -11.529 -0.880 20.756 1.00 98.75 196 VAL A O 1
ATOM 1525 N N . VAL A 1 197 ? -11.025 -1.227 18.591 1.00 98.69 197 VAL A N 1
ATOM 1526 C CA . VAL A 1 197 ? -9.571 -1.398 18.742 1.00 98.69 197 VAL A CA 1
ATOM 1527 C C . VAL A 1 197 ? -8.780 -0.280 18.072 1.00 98.69 197 VAL A C 1
ATOM 1529 O O . VAL A 1 197 ? -7.581 -0.182 18.309 1.00 98.69 197 VAL A O 1
ATOM 1532 N N . GLY A 1 198 ? -9.435 0.603 17.316 1.00 98.62 198 GLY A N 1
ATOM 1533 C CA . GLY A 1 198 ? -8.781 1.787 16.783 1.00 98.62 198 GLY A CA 1
ATOM 1534 C C . GLY A 1 198 ? -9.715 2.913 16.355 1.00 98.62 198 GLY A C 1
ATOM 1535 O O . GLY A 1 198 ? -10.930 2.742 16.235 1.00 98.62 198 GLY A O 1
ATOM 1536 N N . PHE A 1 199 ? -9.110 4.070 16.118 1.00 98.69 199 PHE A N 1
ATOM 1537 C CA . PHE A 1 199 ? -9.713 5.254 15.520 1.00 98.69 199 PHE A CA 1
ATOM 1538 C C . PHE A 1 199 ? -8.837 5.707 14.365 1.00 98.69 199 PHE A C 1
ATOM 1540 O O . PHE A 1 199 ? -7.608 5.767 14.501 1.00 98.69 199 PHE A O 1
ATOM 1547 N N . MET A 1 200 ? -9.462 6.064 13.249 1.00 98.06 200 MET A N 1
ATOM 1548 C CA . MET A 1 200 ? -8.716 6.489 12.078 1.00 98.06 200 MET A CA 1
ATOM 1549 C C . MET A 1 200 ? -9.406 7.556 11.257 1.00 98.06 200 MET A C 1
ATOM 1551 O O . MET A 1 200 ? -10.614 7.736 11.340 1.00 98.06 200 MET A O 1
ATOM 1555 N N . MET A 1 201 ? -8.612 8.219 10.433 1.00 97.12 201 MET A N 1
ATOM 1556 C CA . MET A 1 201 ? -9.058 9.072 9.338 1.00 97.12 201 MET A CA 1
ATOM 1557 C C . MET A 1 201 ? -8.038 8.984 8.199 1.00 97.12 201 MET A C 1
ATOM 1559 O O . MET A 1 201 ? -6.943 8.451 8.404 1.00 97.12 201 MET A O 1
ATOM 1563 N N . HIS A 1 202 ? -8.359 9.539 7.036 1.00 95.69 202 HIS A N 1
ATOM 1564 C CA . HIS A 1 202 ? -7.442 9.699 5.905 1.00 95.69 202 HIS A CA 1
ATOM 1565 C C . HIS A 1 202 ? -7.466 11.155 5.450 1.00 95.69 202 HIS A C 1
ATOM 1567 O O . HIS A 1 202 ? -8.537 11.755 5.406 1.00 95.69 202 HIS A O 1
ATOM 1573 N N . LEU A 1 203 ? -6.300 11.727 5.164 1.00 92.75 203 LEU A N 1
ATOM 1574 C CA . LEU A 1 203 ? -6.172 13.143 4.808 1.00 92.75 203 LEU A CA 1
ATOM 1575 C C . LEU A 1 203 ? -6.180 13.386 3.299 1.00 92.75 203 LEU A C 1
ATOM 1577 O O . LEU A 1 203 ? -6.493 14.498 2.874 1.00 92.75 203 LEU A O 1
ATOM 1581 N N . ASN A 1 204 ? -5.888 12.367 2.484 1.00 88.00 204 ASN A N 1
ATOM 1582 C CA . ASN A 1 204 ? -5.943 12.528 1.032 1.00 88.00 204 ASN A CA 1
ATOM 1583 C C . ASN A 1 204 ? -7.394 12.776 0.601 1.00 88.00 204 ASN A C 1
ATOM 1585 O O . ASN A 1 204 ? -8.326 12.157 1.121 1.00 88.00 204 ASN A O 1
ATOM 1589 N N . GLY A 1 205 ? -7.557 13.716 -0.330 1.00 85.75 205 GLY A N 1
ATOM 1590 C CA . GLY A 1 205 ? -8.852 14.252 -0.752 1.00 85.75 205 GLY A CA 1
ATOM 1591 C C . GLY A 1 205 ? -9.239 15.568 -0.074 1.00 85.75 205 GLY A C 1
ATOM 1592 O O . GLY A 1 205 ? -10.135 16.254 -0.552 1.00 85.75 205 GLY A O 1
ATOM 1593 N N . TYR A 1 206 ? -8.549 15.970 0.997 1.00 90.44 206 TYR A N 1
ATOM 1594 C CA . TYR A 1 206 ? -8.682 17.322 1.536 1.00 90.44 206 TYR A CA 1
ATOM 1595 C C . TYR A 1 206 ? -7.675 18.281 0.886 1.00 90.44 206 TYR A C 1
ATOM 1597 O O . TYR A 1 206 ? -6.523 17.887 0.683 1.00 90.44 206 TYR A O 1
ATOM 1605 N N . PRO A 1 207 ? -8.064 19.549 0.6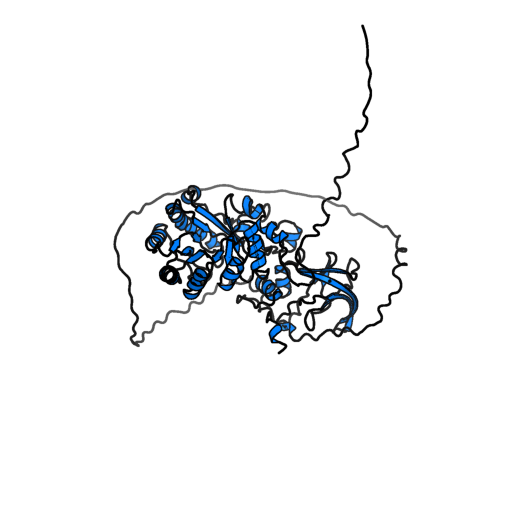45 1.00 89.81 207 PRO A N 1
ATOM 1606 C CA . PRO A 1 207 ? -7.122 20.625 0.346 1.00 89.81 207 PRO A CA 1
ATOM 1607 C C . PRO A 1 207 ? -6.019 20.726 1.408 1.00 89.81 207 PRO A C 1
ATOM 1609 O O . PRO A 1 207 ? -6.291 20.534 2.601 1.00 89.81 207 PRO A O 1
ATOM 1612 N N . ASP A 1 208 ? -4.792 21.043 0.993 1.00 85.00 208 ASP A N 1
ATOM 1613 C CA . ASP A 1 208 ? -3.609 21.047 1.864 1.00 85.00 208 ASP A CA 1
ATOM 1614 C C . ASP A 1 208 ? -3.783 21.952 3.092 1.00 85.00 208 ASP A C 1
ATOM 1616 O O . ASP A 1 208 ? -3.448 21.564 4.216 1.00 85.00 208 ASP A O 1
ATOM 1620 N N . GLU A 1 209 ? -4.414 23.116 2.928 1.00 88.56 209 GLU A N 1
ATOM 1621 C CA . GLU A 1 209 ? -4.682 24.063 4.010 1.00 88.56 209 GLU A CA 1
ATOM 1622 C C . GLU A 1 209 ? -5.647 23.517 5.078 1.00 88.56 209 GLU A C 1
ATOM 1624 O O . GLU A 1 209 ? -5.663 23.998 6.216 1.00 88.56 209 GLU A O 1
ATOM 1629 N N . LYS A 1 210 ? -6.431 22.480 4.750 1.00 91.88 210 LYS A N 1
ATOM 1630 C CA . LYS A 1 210 ? -7.364 21.823 5.679 1.00 91.88 210 LYS A CA 1
ATOM 1631 C C . LYS A 1 210 ? -6.754 20.622 6.394 1.00 91.88 210 LYS A C 1
ATOM 1633 O O . LYS A 1 210 ? -7.233 20.277 7.478 1.00 91.88 210 LYS A O 1
ATOM 1638 N N . LYS A 1 211 ? -5.702 20.001 5.850 1.00 90.62 211 LYS A N 1
ATOM 1639 C CA . LYS A 1 211 ? -5.139 18.752 6.394 1.00 90.62 211 LYS A CA 1
ATOM 1640 C C . LYS A 1 211 ? -4.639 18.905 7.833 1.00 90.62 211 LYS A C 1
ATOM 1642 O O . LYS A 1 211 ? -4.959 18.085 8.699 1.00 90.62 211 LYS A O 1
ATOM 1647 N N . MET A 1 212 ? -3.911 19.984 8.128 1.00 90.88 212 MET A N 1
ATOM 1648 C CA . MET A 1 212 ? -3.382 20.242 9.474 1.00 90.88 212 MET A CA 1
ATOM 1649 C C . MET A 1 212 ? -4.489 20.524 10.513 1.00 90.88 212 MET A C 1
ATOM 1651 O O . MET A 1 212 ? -4.550 19.801 11.516 1.00 90.88 212 MET A O 1
ATOM 1655 N N . PRO A 1 213 ? -5.403 21.499 10.307 1.00 94.06 213 PRO A N 1
ATOM 1656 C CA . PRO A 1 213 ? -6.534 21.709 11.213 1.00 94.06 213 PRO A CA 1
ATOM 1657 C C . PRO A 1 213 ? -7.355 20.438 11.456 1.00 94.06 213 PRO A C 1
ATOM 1659 O O . PRO A 1 213 ? -7.732 20.153 12.594 1.00 94.06 213 PRO A O 1
ATOM 1662 N N . LEU A 1 214 ? -7.582 19.639 10.410 1.00 95.06 214 LEU A N 1
ATOM 1663 C CA . LEU A 1 214 ? -8.365 18.414 10.513 1.00 95.06 214 LEU A CA 1
ATOM 1664 C C . LEU A 1 214 ? -7.637 17.319 11.304 1.00 95.06 214 LEU A C 1
ATOM 1666 O O . LEU A 1 214 ? -8.245 16.685 12.164 1.00 95.06 214 LEU A O 1
ATOM 1670 N N . SER A 1 215 ? -6.327 17.152 11.100 1.00 94.56 215 SER A N 1
ATOM 1671 C CA . SER A 1 215 ? -5.488 16.258 11.915 1.00 94.56 215 SER A CA 1
ATOM 1672 C C . SER A 1 215 ? -5.520 16.646 13.393 1.00 94.56 215 SER A C 1
ATOM 1674 O O . SER A 1 215 ? -5.649 15.797 14.279 1.00 94.56 215 SER A O 1
ATOM 1676 N N . GLN A 1 216 ? -5.448 17.948 13.679 1.00 94.81 216 GLN A N 1
ATOM 1677 C CA . GLN A 1 216 ? -5.533 18.465 15.040 1.00 94.81 216 GLN A CA 1
ATOM 1678 C C . GLN A 1 216 ? -6.905 18.172 15.663 1.00 94.81 216 GLN A C 1
ATOM 1680 O O . GLN A 1 216 ? -6.970 17.722 16.812 1.00 94.81 216 GLN A O 1
ATOM 1685 N N . GLN A 1 217 ? -7.991 18.384 14.913 1.00 97.00 217 GLN A N 1
ATOM 1686 C CA . GLN A 1 217 ? -9.351 18.070 15.350 1.00 97.00 217 GLN A CA 1
ATOM 1687 C C . GLN A 1 217 ? -9.527 16.566 15.595 1.00 97.00 217 GLN A C 1
ATOM 1689 O O . GLN A 1 217 ? -10.055 16.167 16.633 1.00 97.00 217 GLN A O 1
ATOM 1694 N N . PHE A 1 218 ? -9.043 15.716 14.686 1.00 97.75 218 PHE A N 1
ATOM 1695 C CA . PHE A 1 218 ? -9.040 14.264 14.843 1.00 97.75 218 PHE A CA 1
ATOM 1696 C C . PHE A 1 218 ? -8.412 13.837 16.164 1.00 97.75 218 PHE A C 1
ATOM 1698 O O . PHE A 1 218 ? -9.049 13.130 16.941 1.00 97.75 218 PHE A O 1
ATOM 1705 N N . LEU A 1 219 ? -7.202 14.313 16.460 1.00 97.44 219 LEU A N 1
ATOM 1706 C CA . LEU A 1 219 ? -6.513 13.973 17.702 1.00 97.44 219 LEU A CA 1
ATOM 1707 C C . LEU A 1 219 ? -7.254 14.491 18.937 1.00 97.44 219 LEU A C 1
ATOM 1709 O O . LEU A 1 219 ? -7.349 13.782 19.940 1.00 97.44 219 LEU A O 1
ATOM 1713 N N . GLN A 1 220 ? -7.809 15.704 18.871 1.00 97.75 220 GLN A N 1
ATOM 1714 C CA . GLN A 1 220 ? -8.607 16.267 19.962 1.00 97.75 220 GLN A CA 1
ATOM 1715 C C . GLN A 1 220 ? -9.859 15.436 20.255 1.00 97.75 220 GLN A C 1
ATOM 1717 O O . GLN A 1 220 ? -10.215 15.304 21.423 1.00 97.75 220 GLN A O 1
ATOM 1722 N N . VAL A 1 221 ? -10.495 14.857 19.233 1.00 98.56 221 VAL A N 1
ATOM 1723 C CA . VAL A 1 221 ? -11.700 14.023 19.359 1.00 98.56 221 VAL A CA 1
ATOM 1724 C C . VAL A 1 221 ? -11.363 12.584 19.764 1.00 98.56 221 VAL A C 1
ATOM 1726 O O . VAL A 1 221 ? -11.949 12.062 20.713 1.00 98.56 221 VAL A O 1
ATOM 1729 N N . ALA A 1 222 ? -10.417 11.942 19.075 1.00 98.50 222 ALA A N 1
ATOM 1730 C CA . ALA A 1 222 ? -10.121 10.518 19.214 1.00 98.50 222 ALA A CA 1
ATOM 1731 C C . ALA A 1 222 ? -9.322 10.185 20.482 1.00 98.50 222 ALA A C 1
ATOM 1733 O O . ALA A 1 222 ? -9.655 9.225 21.180 1.00 98.50 222 ALA A O 1
ATOM 1734 N N . CYS A 1 223 ? -8.293 10.970 20.824 1.00 98.12 223 CYS A N 1
ATOM 1735 C CA . CYS A 1 223 ? -7.379 10.626 21.918 1.00 98.12 223 CYS A CA 1
ATOM 1736 C C . CYS A 1 223 ? -8.058 10.514 23.299 1.00 98.12 223 CYS A C 1
ATOM 1738 O O . CYS A 1 223 ? -7.776 9.541 24.001 1.00 98.12 223 CYS A O 1
ATOM 1740 N N . PRO A 1 224 ? -8.959 11.428 23.727 1.00 98.50 224 PRO A N 1
ATOM 1741 C CA . PRO A 1 224 ? -9.647 11.275 25.012 1.00 98.50 224 PRO A CA 1
ATOM 1742 C C . PRO A 1 224 ? -10.483 9.992 25.094 1.00 98.50 224 PRO A C 1
ATOM 1744 O O . PRO A 1 224 ? -10.489 9.324 26.128 1.00 98.50 224 PRO A O 1
ATOM 1747 N N . VAL A 1 225 ? -11.153 9.626 23.997 1.00 98.69 225 VAL A N 1
ATOM 1748 C CA . VAL A 1 225 ? -11.965 8.406 23.927 1.00 98.69 225 VAL A CA 1
ATOM 1749 C C . VAL A 1 225 ? -11.062 7.173 23.940 1.00 98.69 225 VAL A C 1
ATOM 1751 O O . VAL A 1 225 ? -11.297 6.264 24.731 1.00 98.69 225 VAL A O 1
ATOM 1754 N N . ALA A 1 226 ? -9.979 7.161 23.160 1.00 98.50 226 ALA A N 1
ATOM 1755 C CA . ALA A 1 226 ? -8.993 6.078 23.161 1.00 98.50 226 ALA A CA 1
ATOM 1756 C C . ALA A 1 226 ? -8.362 5.852 24.544 1.00 98.50 226 ALA A C 1
ATOM 1758 O O . ALA A 1 226 ? -8.275 4.712 25.006 1.00 98.50 226 ALA A O 1
ATOM 1759 N N . ALA A 1 227 ? -7.990 6.925 25.245 1.00 98.25 227 ALA A N 1
ATOM 1760 C CA . ALA A 1 227 ? -7.457 6.853 26.604 1.00 98.25 227 ALA A CA 1
ATOM 1761 C C . ALA A 1 227 ? -8.472 6.255 27.598 1.00 98.25 227 ALA A C 1
ATOM 1763 O O . ALA A 1 227 ? -8.099 5.487 28.485 1.00 98.25 227 ALA A O 1
ATOM 1764 N N . SER A 1 228 ? -9.768 6.552 27.432 1.00 98.19 228 SER A N 1
ATOM 1765 C CA . SER A 1 228 ? -10.831 6.026 28.303 1.00 98.19 228 SER A CA 1
ATOM 1766 C C . SER A 1 228 ? -11.036 4.507 28.196 1.00 98.19 228 SER A C 1
ATOM 1768 O O . SER A 1 228 ? -11.600 3.897 29.103 1.00 98.19 228 SER A O 1
ATOM 1770 N N . LEU A 1 229 ? -10.554 3.884 27.113 1.00 98.00 229 LEU A N 1
ATOM 1771 C CA . LEU A 1 229 ? -10.663 2.442 26.867 1.00 98.00 229 LEU A CA 1
ATOM 1772 C C . LEU A 1 229 ? -9.548 1.621 27.545 1.00 98.00 229 LEU A C 1
ATOM 1774 O O . LEU A 1 229 ? -9.483 0.402 27.368 1.00 98.00 229 LEU A O 1
ATOM 1778 N N . ALA A 1 230 ? -8.672 2.250 28.335 1.00 96.88 230 ALA A N 1
ATOM 1779 C CA . ALA A 1 230 ? -7.640 1.558 29.102 1.00 96.88 230 ALA A CA 1
ATOM 1780 C C . ALA A 1 230 ? -8.226 0.433 29.998 1.00 96.88 230 ALA A C 1
ATOM 1782 O O . ALA A 1 230 ? -9.324 0.572 30.538 1.00 96.88 230 ALA A O 1
ATOM 1783 N N . PRO A 1 231 ? -7.508 -0.694 30.190 1.00 97.25 231 PRO A N 1
ATOM 1784 C CA . PRO A 1 231 ? -6.132 -0.960 29.758 1.00 97.25 231 PRO A CA 1
ATOM 1785 C C . PRO A 1 231 ? -6.017 -1.467 28.312 1.00 97.25 231 PRO A C 1
ATOM 1787 O O . PRO A 1 231 ? -4.935 -1.872 27.891 1.00 97.25 231 PRO A O 1
ATOM 1790 N N . GLN A 1 232 ? -7.115 -1.501 27.554 1.00 97.19 232 GLN A N 1
ATOM 1791 C CA . GLN A 1 232 ? -7.104 -2.020 26.195 1.00 97.19 232 GLN A CA 1
ATOM 1792 C C . GLN A 1 232 ? -6.215 -1.163 25.295 1.00 97.19 232 GLN A C 1
ATOM 1794 O O . GLN A 1 232 ? -6.366 0.058 25.259 1.00 97.19 232 GLN A O 1
ATOM 1799 N N . LYS A 1 233 ? -5.332 -1.812 24.529 1.00 97.62 233 LYS A N 1
ATOM 1800 C CA . LYS A 1 233 ? -4.595 -1.133 23.466 1.00 97.62 233 LYS A CA 1
ATOM 1801 C C . LYS A 1 233 ? -5.554 -0.623 22.389 1.00 97.62 233 LYS A C 1
ATOM 1803 O O . LYS A 1 233 ? -6.478 -1.344 22.002 1.00 97.62 233 LYS A O 1
ATOM 1808 N N . VAL A 1 234 ? -5.359 0.622 21.968 1.00 98.25 234 VAL A N 1
ATOM 1809 C CA . VAL A 1 234 ? -6.173 1.283 20.945 1.00 98.25 234 VAL A CA 1
ATOM 1810 C C . VAL A 1 234 ? -5.262 1.962 19.936 1.00 98.25 234 VAL A C 1
ATOM 1812 O O . VAL A 1 234 ? -4.463 2.822 20.305 1.00 98.25 234 VAL A O 1
ATOM 1815 N N . ALA A 1 235 ? -5.412 1.591 18.669 1.00 98.06 235 ALA A N 1
ATOM 1816 C CA . ALA A 1 235 ? -4.721 2.216 17.557 1.00 98.06 235 ALA A CA 1
ATOM 1817 C C . ALA A 1 235 ? -5.292 3.618 17.278 1.00 98.06 235 ALA A C 1
ATOM 1819 O O . ALA A 1 235 ? -6.504 3.786 17.165 1.00 98.06 235 ALA A O 1
ATOM 1820 N N . VAL A 1 236 ? -4.443 4.629 17.123 1.00 98.00 236 VAL A N 1
ATOM 1821 C CA . VAL A 1 236 ? -4.835 5.964 16.642 1.00 98.00 236 VAL A CA 1
ATOM 1822 C C . VAL A 1 236 ? -3.999 6.273 15.412 1.00 98.00 236 VAL A C 1
ATOM 1824 O O . VAL A 1 236 ? -2.775 6.354 15.507 1.00 98.00 236 VAL A O 1
ATOM 1827 N N . HIS A 1 237 ? -4.637 6.398 14.247 1.00 96.69 237 HIS A N 1
ATOM 1828 C CA . HIS A 1 237 ? -3.899 6.480 12.987 1.00 96.69 237 HIS A CA 1
ATOM 1829 C C . HIS A 1 237 ? -4.546 7.372 11.934 1.00 96.69 237 HIS A C 1
ATOM 1831 O O . HIS A 1 237 ? -5.651 7.123 11.461 1.00 96.69 237 HIS A O 1
ATOM 1837 N N . TRP A 1 238 ? -3.796 8.369 11.479 1.00 94.88 238 TRP A N 1
ATOM 1838 C CA . TRP A 1 238 ? -4.183 9.306 10.416 1.00 94.88 238 TRP A CA 1
ATOM 1839 C C . TRP A 1 238 ? -3.099 9.453 9.345 1.00 94.88 238 TRP A C 1
ATOM 1841 O O . TRP A 1 238 ? -3.428 9.766 8.211 1.00 94.88 238 TRP A O 1
ATOM 1851 N N . VAL A 1 239 ? -1.845 9.156 9.702 1.00 92.06 239 VAL A N 1
ATOM 1852 C CA . VAL A 1 239 ? -0.658 9.277 8.850 1.00 92.06 239 VAL A CA 1
ATOM 1853 C C . VAL A 1 239 ? -0.651 8.201 7.766 1.00 92.06 239 VAL A C 1
ATOM 1855 O O . VAL A 1 239 ? -0.677 7.003 8.086 1.00 92.06 239 VAL A O 1
ATOM 1858 N N . ASN A 1 240 ? -0.581 8.629 6.507 1.00 91.50 240 ASN A N 1
ATOM 1859 C CA . ASN A 1 240 ? -0.216 7.789 5.373 1.00 91.50 240 ASN A CA 1
ATOM 1860 C C . ASN A 1 240 ? 1.235 8.070 4.918 1.00 91.50 240 ASN A C 1
ATOM 1862 O O . ASN A 1 240 ? 2.029 8.639 5.669 1.00 91.50 240 ASN A O 1
ATOM 1866 N N . SER A 1 241 ? 1.610 7.625 3.718 1.00 88.50 241 SER A N 1
ATOM 1867 C CA . SER A 1 241 ? 2.940 7.882 3.165 1.00 88.50 241 SER A CA 1
ATOM 1868 C C . SER A 1 241 ? 3.264 9.366 2.953 1.00 88.50 241 SER A C 1
ATOM 1870 O O . SER A 1 241 ? 4.361 9.763 3.333 1.00 88.50 241 SER A O 1
ATOM 1872 N N . ASP A 1 242 ? 2.342 10.174 2.430 1.00 85.00 242 ASP A N 1
ATOM 1873 C CA . ASP A 1 242 ? 2.522 11.615 2.207 1.00 85.00 242 ASP A CA 1
ATOM 1874 C C . ASP A 1 242 ? 2.799 12.326 3.536 1.00 85.00 242 ASP A C 1
ATOM 1876 O O . ASP A 1 242 ? 3.857 12.932 3.721 1.00 85.00 242 ASP A O 1
ATOM 1880 N N . GLU A 1 243 ? 1.908 12.148 4.521 1.00 86.25 243 GLU A N 1
ATOM 1881 C CA . GLU A 1 243 ? 2.091 12.762 5.839 1.00 86.25 243 GLU A CA 1
ATOM 1882 C C . GLU A 1 243 ? 3.386 12.305 6.502 1.00 86.25 243 GLU A C 1
ATOM 1884 O O . GLU A 1 243 ? 4.102 13.122 7.072 1.00 86.25 243 GLU A O 1
ATOM 1889 N N . ALA A 1 244 ? 3.709 11.010 6.437 1.00 83.38 244 ALA A N 1
ATOM 1890 C CA . ALA A 1 244 ? 4.936 10.489 7.025 1.00 83.38 244 ALA A CA 1
ATOM 1891 C C . ALA A 1 244 ? 6.169 11.177 6.418 1.00 83.38 244 ALA A C 1
ATOM 1893 O O . ALA A 1 244 ? 7.083 11.577 7.137 1.00 83.38 244 ALA A O 1
ATOM 1894 N N . LEU A 1 245 ? 6.198 11.371 5.102 1.00 77.56 245 LEU A N 1
ATOM 1895 C CA . LEU A 1 245 ? 7.315 12.036 4.438 1.00 77.56 245 LEU A CA 1
ATOM 1896 C C . LEU A 1 245 ? 7.415 13.526 4.786 1.00 77.56 245 LEU A C 1
ATOM 1898 O O . LEU A 1 245 ? 8.525 14.055 4.881 1.00 77.56 245 LEU A O 1
ATOM 1902 N N . GLU A 1 246 ? 6.295 14.196 5.044 1.00 76.81 246 GLU A N 1
ATOM 1903 C CA . GLU A 1 246 ? 6.281 15.585 5.517 1.00 76.81 246 GLU A CA 1
ATOM 1904 C C . GLU A 1 246 ? 6.758 15.754 6.966 1.00 76.81 246 GLU A C 1
ATOM 1906 O O . GLU A 1 246 ? 7.229 16.831 7.346 1.00 76.81 246 GLU A O 1
ATOM 1911 N N . LEU A 1 247 ? 6.703 14.695 7.782 1.00 71.50 247 LEU A N 1
ATOM 1912 C CA . LEU A 1 247 ? 7.293 14.711 9.123 1.00 71.50 247 LEU A CA 1
ATOM 1913 C C . LEU A 1 247 ? 8.832 14.768 9.082 1.00 71.50 247 LEU A C 1
ATOM 1915 O O . LEU A 1 247 ? 9.434 15.128 10.098 1.00 71.50 247 LEU A O 1
ATOM 1919 N N . ILE A 1 248 ? 9.474 14.454 7.944 1.00 69.12 248 ILE A N 1
ATOM 1920 C CA . ILE A 1 248 ? 10.937 14.481 7.791 1.00 69.12 248 ILE A CA 1
ATOM 1921 C C . ILE A 1 248 ? 11.444 15.926 7.816 1.00 69.12 248 ILE A C 1
ATOM 1923 O O . ILE A 1 248 ? 11.086 16.727 6.947 1.00 69.12 248 ILE A O 1
ATOM 1927 N N . PRO A 1 249 ? 12.370 16.278 8.727 1.00 63.31 249 PRO A N 1
ATOM 1928 C CA . PRO A 1 249 ? 13.082 17.544 8.642 1.00 63.31 249 PRO A CA 1
ATOM 1929 C C . PRO A 1 249 ? 13.911 17.597 7.347 1.00 63.31 249 PRO A C 1
ATOM 1931 O O . PRO A 1 249 ? 14.957 16.959 7.249 1.00 63.31 249 PRO A O 1
ATOM 1934 N N . LYS A 1 250 ? 13.466 18.358 6.340 1.00 64.19 250 LYS A N 1
ATOM 1935 C CA . LYS A 1 250 ? 14.243 18.585 5.110 1.00 64.19 250 LYS A CA 1
ATOM 1936 C C . LYS A 1 250 ? 15.346 19.624 5.390 1.00 64.19 250 LYS A C 1
ATOM 1938 O O . LYS A 1 250 ? 15.001 20.739 5.782 1.00 64.19 250 LYS A O 1
ATOM 1943 N N . PRO A 1 251 ? 16.647 19.306 5.202 1.00 55.28 251 PRO A N 1
ATOM 1944 C CA . PRO A 1 251 ? 17.740 20.206 5.583 1.00 55.28 251 PRO A CA 1
ATOM 1945 C C . PRO A 1 251 ? 17.775 21.529 4.811 1.00 55.28 251 PRO A C 1
ATOM 1947 O O . PRO A 1 251 ? 18.183 22.527 5.386 1.00 55.28 251 PRO A O 1
ATOM 1950 N N . ASN A 1 252 ? 17.337 21.554 3.543 1.00 51.12 252 ASN A N 1
ATOM 1951 C CA . ASN A 1 252 ? 17.646 22.663 2.625 1.00 51.12 252 ASN A CA 1
ATOM 1952 C C . ASN A 1 252 ? 16.527 23.055 1.640 1.00 51.12 252 ASN A C 1
ATOM 1954 O O . ASN A 1 252 ? 16.767 23.869 0.751 1.00 51.12 252 ASN A O 1
ATOM 1958 N N . LYS A 1 253 ? 15.310 22.504 1.742 1.00 50.84 253 LYS A N 1
ATOM 1959 C CA . LYS A 1 253 ? 14.259 22.792 0.751 1.00 50.84 253 LYS A CA 1
ATOM 1960 C C . LYS A 1 253 ? 13.220 23.791 1.265 1.00 50.84 253 LYS A C 1
ATOM 1962 O O . LYS A 1 253 ? 12.545 23.547 2.258 1.00 50.84 253 LYS A O 1
ATOM 1967 N N . ARG A 1 254 ? 13.069 24.872 0.487 1.00 42.69 254 ARG A N 1
ATOM 1968 C CA . ARG A 1 254 ? 12.036 25.929 0.499 1.00 42.69 254 ARG A CA 1
ATOM 1969 C C . ARG A 1 254 ? 10.618 25.430 0.152 1.00 42.69 254 ARG A C 1
ATOM 1971 O O . ARG A 1 254 ? 9.781 26.240 -0.235 1.00 42.69 254 ARG A O 1
ATOM 1978 N N . TYR A 1 255 ? 10.331 24.130 0.260 1.00 45.81 255 TYR A N 1
ATOM 1979 C CA . TYR A 1 255 ? 8.938 23.677 0.220 1.00 45.81 255 TYR A CA 1
ATOM 1980 C C . TYR A 1 255 ? 8.240 24.305 1.429 1.00 45.81 255 TYR A C 1
ATOM 1982 O O . TYR A 1 255 ? 8.798 24.276 2.526 1.00 45.81 255 TYR A O 1
ATOM 1990 N N . GLY A 1 256 ? 7.125 24.995 1.178 1.00 46.62 256 GLY A N 1
ATOM 1991 C CA . GLY A 1 256 ? 6.512 25.965 2.085 1.00 46.62 256 GLY A CA 1
ATOM 1992 C C . GLY A 1 256 ? 6.385 25.479 3.530 1.00 46.62 256 GLY A C 1
ATOM 1993 O O . GLY A 1 256 ? 6.342 24.286 3.801 1.00 46.62 256 GLY A O 1
ATOM 1994 N N . ASN A 1 257 ? 6.312 26.427 4.464 1.00 49.75 257 ASN A N 1
ATOM 1995 C CA . ASN A 1 257 ? 6.311 26.258 5.928 1.00 49.75 257 ASN A CA 1
ATOM 1996 C C . ASN A 1 257 ? 5.256 25.293 6.533 1.00 49.75 257 ASN A C 1
ATOM 1998 O O . ASN A 1 257 ? 5.102 25.249 7.754 1.00 49.75 257 ASN A O 1
ATOM 2002 N N . TYR A 1 258 ? 4.530 24.520 5.736 1.00 54.09 258 TYR A N 1
ATOM 2003 C CA . TYR A 1 258 ? 3.542 23.545 6.169 1.00 54.09 258 TYR A CA 1
ATOM 2004 C C . TYR A 1 258 ? 4.223 22.243 6.588 1.00 54.09 258 TYR A C 1
ATOM 2006 O O . TYR A 1 258 ? 4.144 21.221 5.921 1.00 54.09 258 TYR A O 1
ATOM 2014 N N . ARG A 1 259 ? 4.913 22.260 7.733 1.00 62.72 259 ARG A N 1
ATOM 2015 C CA . ARG A 1 259 ? 5.226 20.999 8.413 1.00 62.72 259 ARG A CA 1
ATOM 2016 C C . ARG A 1 259 ? 3.929 20.430 8.965 1.00 62.72 259 ARG A C 1
ATOM 2018 O O . ARG A 1 259 ? 3.377 21.000 9.910 1.00 62.72 259 ARG A O 1
ATOM 2025 N N . MET A 1 260 ? 3.476 19.293 8.439 1.00 65.81 260 MET A N 1
ATOM 2026 C CA . MET A 1 260 ? 2.322 18.587 8.987 1.00 65.81 260 MET A CA 1
ATOM 2027 C C . MET A 1 260 ? 2.634 17.842 10.301 1.00 65.81 260 MET A C 1
ATOM 2029 O O . MET A 1 260 ? 2.446 16.637 10.413 1.00 65.81 260 MET A O 1
ATOM 2033 N N . GLN A 1 261 ? 3.096 18.549 11.340 1.00 75.00 261 GLN A N 1
ATOM 2034 C CA . GLN A 1 261 ? 3.232 17.987 12.692 1.00 75.00 261 GLN A CA 1
ATOM 2035 C C . GLN A 1 261 ? 2.096 18.481 13.598 1.00 75.00 261 GLN A C 1
ATOM 2037 O O . GLN A 1 261 ? 2.240 19.535 14.223 1.00 75.00 261 GLN A O 1
ATOM 2042 N N . PRO A 1 262 ? 0.953 17.770 13.682 1.00 80.38 262 PRO A N 1
ATOM 2043 C CA . PRO A 1 262 ? -0.114 18.190 14.577 1.00 80.38 262 PRO A CA 1
ATOM 2044 C C . PRO A 1 262 ? 0.376 18.120 16.024 1.00 80.38 262 PRO A C 1
ATOM 2046 O O . PRO A 1 262 ? 1.116 17.210 16.414 1.00 80.38 262 PRO A O 1
ATOM 2049 N N . VAL A 1 263 ? -0.053 19.075 16.848 1.00 86.31 263 VAL A N 1
ATOM 2050 C CA . VAL A 1 263 ? 0.285 19.071 18.270 1.00 86.31 263 VAL A CA 1
ATOM 2051 C C . VAL A 1 263 ? -0.470 17.923 18.921 1.00 86.31 263 VAL A C 1
ATOM 2053 O O . VAL A 1 263 ? -1.690 17.985 19.103 1.00 86.31 263 VAL A O 1
ATOM 2056 N N . ILE A 1 264 ? 0.261 16.870 19.290 1.00 89.38 264 ILE A N 1
ATOM 2057 C CA . ILE A 1 264 ? -0.317 15.710 19.963 1.00 89.38 264 ILE A CA 1
ATOM 2058 C C . ILE A 1 264 ? -0.859 16.153 21.333 1.00 89.38 264 ILE A C 1
ATOM 2060 O O . ILE A 1 264 ? -0.083 16.613 22.180 1.00 89.38 264 ILE A O 1
ATOM 2064 N N . PRO A 1 265 ? -2.175 16.025 21.595 1.00 92.88 265 PRO A N 1
ATOM 2065 C CA . PRO A 1 265 ? -2.756 16.429 22.868 1.00 92.88 265 PRO A CA 1
ATOM 2066 C C . PRO A 1 265 ? -2.114 15.688 24.048 1.00 92.88 265 PRO A C 1
ATOM 2068 O O . PRO A 1 265 ? -1.858 14.487 23.969 1.00 92.88 265 PRO A O 1
ATOM 2071 N N . ALA A 1 266 ? -1.931 16.366 25.187 1.00 94.06 266 ALA A N 1
ATOM 2072 C CA . ALA A 1 266 ? -1.304 15.773 26.377 1.00 94.06 266 ALA A CA 1
ATOM 2073 C C . ALA A 1 266 ? -2.005 14.487 26.860 1.00 94.06 266 ALA A C 1
ATOM 2075 O O . ALA A 1 266 ? -1.349 13.554 27.312 1.00 94.06 266 ALA A O 1
ATOM 2076 N N . VAL A 1 267 ? -3.334 14.410 26.717 1.00 94.31 267 VAL A N 1
ATOM 2077 C CA . VAL A 1 267 ? -4.113 13.195 27.016 1.00 94.31 267 VAL A CA 1
ATOM 2078 C C . VAL A 1 267 ? -3.666 11.992 26.182 1.00 94.31 267 VAL A C 1
ATOM 2080 O O . VAL A 1 267 ? -3.675 10.878 26.688 1.00 94.31 267 VAL A O 1
ATOM 2083 N N . CYS A 1 268 ? -3.232 12.218 24.941 1.00 92.31 268 CYS A N 1
ATOM 2084 C CA . CYS A 1 268 ? -2.751 11.171 24.052 1.00 92.31 268 CYS A CA 1
ATOM 2085 C C . CYS A 1 268 ? -1.350 10.703 24.463 1.00 92.31 268 CYS A C 1
ATOM 2087 O O . CYS A 1 268 ? -1.122 9.513 24.651 1.00 92.31 268 CYS A O 1
ATOM 2089 N N . ASN A 1 269 ? -0.437 11.650 24.708 1.00 89.81 269 ASN A N 1
ATOM 2090 C CA . ASN A 1 269 ? 0.935 11.349 25.137 1.00 89.81 269 ASN A CA 1
ATOM 2091 C C . ASN A 1 269 ? 1.011 10.645 26.498 1.00 89.81 269 ASN A C 1
ATOM 2093 O O . ASN A 1 269 ? 1.906 9.837 26.726 1.00 89.81 269 ASN A O 1
ATOM 2097 N N . ASN A 1 270 ? 0.078 10.938 27.404 1.00 94.31 270 ASN A N 1
ATOM 2098 C CA . ASN A 1 270 ? 0.083 10.366 28.750 1.00 94.31 270 ASN A CA 1
ATOM 2099 C C . ASN A 1 270 ? -0.635 9.007 28.836 1.00 94.31 270 ASN A C 1
ATOM 2101 O O . ASN A 1 270 ? -0.516 8.316 29.851 1.00 94.31 270 ASN A O 1
ATOM 2105 N N . ALA A 1 271 ? -1.404 8.622 27.814 1.00 96.12 271 ALA A N 1
ATOM 2106 C CA . ALA A 1 271 ? -2.179 7.389 27.818 1.00 96.12 271 ALA A CA 1
ATOM 2107 C C . ALA A 1 271 ? -1.322 6.200 27.362 1.00 96.12 271 ALA A C 1
ATOM 2109 O O . ALA A 1 271 ? -1.056 6.010 26.179 1.00 96.12 271 ALA A O 1
ATOM 2110 N N . SER A 1 272 ? -0.939 5.335 28.302 1.00 95.75 272 SER A N 1
ATOM 2111 C CA . SER A 1 272 ? -0.097 4.160 28.020 1.00 95.75 272 SER A CA 1
ATOM 2112 C C . SER A 1 272 ? -0.775 3.091 27.155 1.00 95.75 272 SER A C 1
ATOM 2114 O O . SER A 1 272 ? -0.122 2.142 26.709 1.00 95.75 272 SER A O 1
ATOM 2116 N N . ASN A 1 273 ? -2.087 3.195 26.942 1.00 97.44 273 ASN A N 1
ATOM 2117 C CA . ASN A 1 273 ? -2.865 2.257 26.149 1.00 97.44 273 ASN A CA 1
ATOM 2118 C C . ASN A 1 273 ? -3.042 2.695 24.683 1.00 97.44 273 ASN A C 1
ATOM 2120 O O . ASN A 1 273 ? -3.527 1.900 23.884 1.00 97.44 273 ASN A O 1
ATOM 2124 N N . ILE A 1 274 ? -2.638 3.910 24.313 1.00 97.38 274 ILE A N 1
ATOM 2125 C CA . ILE A 1 274 ? -2.699 4.369 22.923 1.00 97.38 274 ILE A CA 1
ATOM 2126 C C . ILE A 1 274 ? -1.475 3.857 22.161 1.00 97.38 274 ILE A C 1
ATOM 2128 O O . ILE A 1 274 ? -0.349 3.917 22.650 1.00 97.38 274 ILE A O 1
ATOM 2132 N N . GLU A 1 275 ? -1.711 3.332 20.962 1.00 95.69 275 GLU A N 1
ATOM 2133 C CA . GLU A 1 275 ? -0.677 2.957 20.003 1.00 95.69 275 GLU A CA 1
ATOM 2134 C C . GLU A 1 275 ? -0.872 3.791 18.740 1.00 95.69 275 GLU A C 1
ATOM 2136 O O . GLU A 1 275 ? -1.919 3.724 18.101 1.00 95.69 275 GLU A O 1
ATOM 2141 N N . TYR A 1 276 ? 0.123 4.578 18.354 1.00 94.06 276 TYR A N 1
ATOM 2142 C CA . TYR A 1 276 ? 0.048 5.319 17.101 1.00 94.06 276 TYR A CA 1
ATOM 2143 C C . TYR A 1 276 ? 0.425 4.410 15.944 1.00 94.06 276 TYR A C 1
ATOM 2145 O O . TYR A 1 276 ? 1.428 3.699 16.033 1.00 94.06 276 TYR A O 1
ATOM 2153 N N . TRP A 1 277 ? -0.390 4.383 14.890 1.00 94.75 277 TRP A N 1
ATOM 2154 C CA . TRP A 1 277 ? -0.062 3.618 13.689 1.00 94.75 277 TRP A CA 1
ATOM 2155 C C . TRP A 1 277 ? 0.120 4.551 12.492 1.00 94.75 277 TRP A C 1
ATOM 2157 O O . TRP A 1 277 ? -0.621 5.522 12.331 1.00 94.75 277 TRP A O 1
ATOM 2167 N N . ALA A 1 278 ? 1.073 4.218 11.626 1.00 92.75 278 ALA A N 1
ATOM 2168 C CA . ALA A 1 278 ? 1.210 4.806 10.299 1.00 92.75 278 ALA A CA 1
ATOM 2169 C C . ALA A 1 278 ? 0.824 3.771 9.240 1.00 92.75 278 ALA A C 1
ATOM 2171 O O . ALA A 1 278 ? 1.255 2.617 9.314 1.00 92.75 278 ALA A O 1
ATOM 2172 N N . ARG A 1 279 ? 0.004 4.175 8.267 1.00 95.31 279 ARG A N 1
ATOM 2173 C CA . ARG A 1 279 ? -0.447 3.311 7.167 1.00 95.31 279 ARG A CA 1
ATOM 2174 C C . ARG A 1 279 ? 0.386 3.603 5.931 1.00 95.31 279 ARG A C 1
ATOM 2176 O O . ARG A 1 279 ? 0.070 4.497 5.153 1.00 95.31 279 ARG A O 1
ATOM 2183 N N . MET A 1 280 ? 1.479 2.870 5.781 1.00 92.62 280 MET A N 1
ATOM 2184 C CA . MET A 1 280 ? 2.476 3.149 4.755 1.00 92.62 280 MET A CA 1
ATOM 2185 C C . MET A 1 280 ? 2.139 2.387 3.473 1.00 92.62 280 MET A C 1
ATOM 2187 O O . MET A 1 280 ? 2.137 1.159 3.478 1.00 92.62 280 MET A O 1
ATOM 2191 N N . GLY A 1 281 ? 1.844 3.123 2.399 1.00 93.00 281 GLY A N 1
ATOM 2192 C CA . GLY A 1 281 ? 1.638 2.611 1.043 1.00 93.00 281 GLY A CA 1
ATOM 2193 C C . GLY A 1 281 ? 2.852 2.914 0.170 1.00 93.00 281 GLY A C 1
ATOM 2194 O O . GLY A 1 281 ? 3.939 2.418 0.439 1.00 93.00 281 GLY A O 1
ATOM 2195 N N . THR A 1 282 ? 2.695 3.761 -0.841 1.00 88.44 282 THR A N 1
ATOM 2196 C CA . THR A 1 282 ? 3.728 4.212 -1.805 1.00 88.44 282 THR A CA 1
ATOM 2197 C C . THR A 1 282 ? 5.143 4.364 -1.266 1.00 88.44 282 THR A C 1
ATOM 2199 O O . THR A 1 282 ? 6.101 3.918 -1.901 1.00 88.44 282 THR A O 1
ATOM 2202 N N . ALA A 1 283 ? 5.316 4.945 -0.077 1.00 86.50 283 ALA A N 1
ATOM 2203 C CA . ALA A 1 283 ? 6.650 5.182 0.467 1.00 86.50 283 ALA A CA 1
ATOM 2204 C C . ALA A 1 283 ? 7.436 3.882 0.663 1.00 86.50 283 ALA A C 1
ATOM 2206 O O . ALA A 1 283 ? 8.613 3.833 0.307 1.00 86.50 283 ALA A O 1
ATOM 2207 N N . ILE A 1 284 ? 6.794 2.813 1.150 1.00 90.88 284 ILE A N 1
ATOM 2208 C CA . ILE A 1 284 ? 7.475 1.527 1.367 1.00 90.88 284 ILE A CA 1
ATOM 2209 C C . ILE A 1 284 ? 7.758 0.774 0.058 1.00 90.88 284 ILE A C 1
ATOM 2211 O O . ILE A 1 284 ? 8.586 -0.136 0.057 1.00 90.88 284 ILE A O 1
ATOM 2215 N N . TYR A 1 285 ? 7.167 1.198 -1.064 1.00 91.12 285 TYR A N 1
ATOM 2216 C CA . TYR A 1 285 ? 7.446 0.668 -2.406 1.00 91.12 285 TYR A CA 1
ATOM 2217 C C . TYR A 1 285 ? 8.510 1.468 -3.177 1.00 91.12 285 TYR A C 1
ATOM 2219 O O . TYR A 1 285 ? 8.965 1.024 -4.233 1.00 91.12 285 TYR A O 1
ATOM 2227 N N . GLY A 1 286 ? 8.960 2.606 -2.636 1.00 86.25 286 GLY A N 1
ATOM 2228 C CA . GLY A 1 286 ? 9.956 3.463 -3.286 1.00 86.25 286 GLY A CA 1
ATOM 2229 C C . GLY A 1 286 ? 9.390 4.332 -4.411 1.00 86.25 286 GLY A C 1
ATOM 2230 O O . GLY A 1 286 ? 10.121 4.680 -5.332 1.00 86.25 286 GLY A O 1
ATOM 2231 N N . SER A 1 287 ? 8.101 4.662 -4.335 1.00 76.88 287 SER A N 1
ATOM 2232 C CA . SER A 1 287 ? 7.373 5.453 -5.333 1.00 76.88 287 SER A CA 1
ATOM 2233 C C . SER A 1 287 ? 7.717 6.948 -5.351 1.00 76.88 287 SER A C 1
ATOM 2235 O O . SER A 1 287 ? 7.734 7.560 -6.410 1.00 76.88 287 SER A O 1
ATOM 2237 N N . TYR A 1 288 ? 8.089 7.541 -4.209 1.00 67.81 288 TYR A N 1
ATOM 2238 C CA . TYR A 1 288 ? 8.380 8.987 -4.083 1.00 67.81 288 TYR A CA 1
ATOM 2239 C C . TYR A 1 288 ? 9.753 9.417 -4.606 1.00 67.81 288 TYR A C 1
ATOM 2241 O O . TYR A 1 288 ? 10.320 10.419 -4.165 1.00 67.81 288 TYR A O 1
ATOM 2249 N N . VAL A 1 289 ? 10.315 8.680 -5.557 1.00 57.34 289 VAL A N 1
ATOM 2250 C CA . VAL A 1 289 ? 11.421 9.193 -6.363 1.00 57.34 289 VAL A CA 1
ATOM 2251 C C . VAL A 1 289 ? 10.803 10.096 -7.438 1.00 57.34 289 VAL A C 1
ATOM 2253 O O . VAL A 1 289 ? 10.801 9.769 -8.619 1.00 57.34 289 VAL A O 1
ATOM 2256 N N . GLU A 1 290 ? 10.195 11.209 -7.008 1.00 48.91 290 GLU A N 1
ATOM 2257 C CA . GLU A 1 290 ? 9.432 12.131 -7.871 1.00 48.91 290 GLU A CA 1
ATOM 2258 C C . GLU A 1 290 ? 10.317 12.860 -8.887 1.00 48.91 290 GLU A C 1
ATOM 2260 O O . GLU A 1 290 ? 9.830 13.391 -9.881 1.00 48.91 290 GLU A O 1
ATOM 2265 N N . SER A 1 291 ? 11.636 12.846 -8.700 1.00 46.91 291 SER A N 1
ATOM 2266 C CA . SER A 1 291 ? 12.557 13.276 -9.738 1.00 46.91 291 SER A CA 1
ATOM 2267 C C . SER A 1 291 ? 13.823 12.427 -9.743 1.00 46.91 291 SER A C 1
ATOM 2269 O O . SER A 1 291 ? 14.391 12.087 -8.704 1.00 46.91 291 SER A O 1
ATOM 2271 N N . TYR A 1 292 ? 14.309 12.126 -10.949 1.00 42.72 292 TYR A N 1
ATOM 2272 C CA . TYR A 1 292 ? 15.651 11.580 -11.171 1.00 42.72 292 TYR A CA 1
ATOM 2273 C C . TYR A 1 292 ? 16.726 12.435 -10.467 1.00 42.72 292 TYR A C 1
ATOM 2275 O O . TYR A 1 292 ? 17.735 11.906 -10.010 1.00 42.72 292 TYR A O 1
ATOM 2283 N N . ALA A 1 293 ? 16.474 13.743 -10.311 1.00 43.94 293 ALA A N 1
ATOM 2284 C CA . ALA A 1 293 ? 17.325 14.673 -9.573 1.00 43.94 293 ALA A CA 1
ATOM 2285 C C . ALA A 1 293 ? 17.369 14.378 -8.060 1.00 43.94 293 ALA A C 1
ATOM 2287 O O . ALA A 1 293 ? 18.452 14.333 -7.487 1.00 43.94 293 ALA A O 1
ATOM 2288 N N . ASP A 1 294 ? 16.236 14.079 -7.419 1.00 49.53 294 ASP A N 1
ATOM 2289 C CA . ASP A 1 294 ? 16.191 13.786 -5.978 1.00 49.53 294 ASP A CA 1
ATOM 2290 C C . ASP A 1 294 ? 16.814 12.424 -5.620 1.00 49.53 294 ASP A C 1
ATOM 2292 O O . ASP A 1 294 ? 17.377 12.257 -4.531 1.00 49.53 294 ASP A O 1
ATOM 2296 N N . ALA A 1 295 ? 16.768 11.452 -6.540 1.00 47.84 295 ALA A N 1
ATOM 2297 C CA . ALA A 1 295 ? 17.537 10.211 -6.416 1.00 47.84 295 ALA A CA 1
ATOM 2298 C C . ALA A 1 295 ? 19.038 10.426 -6.653 1.00 47.84 295 ALA A C 1
ATOM 2300 O O . ALA A 1 295 ? 19.849 9.915 -5.879 1.00 47.84 295 ALA A O 1
ATOM 2301 N N . ALA A 1 296 ? 19.416 11.191 -7.684 1.00 41.66 296 ALA A N 1
ATOM 2302 C CA . ALA A 1 296 ? 20.815 11.463 -8.019 1.00 41.66 296 ALA A CA 1
ATOM 2303 C C . ALA A 1 296 ? 21.535 12.292 -6.940 1.00 41.66 296 ALA A C 1
ATOM 2305 O O . ALA A 1 296 ? 22.718 12.078 -6.682 1.00 41.66 296 ALA A O 1
ATOM 2306 N N . GLU A 1 297 ? 20.820 13.192 -6.263 1.00 48.91 297 GLU A N 1
ATOM 2307 C CA . GLU A 1 297 ? 21.342 13.962 -5.130 1.00 48.91 297 GLU A CA 1
ATOM 2308 C C . GLU A 1 297 ? 21.355 13.173 -3.808 1.00 48.91 297 GLU A C 1
ATOM 2310 O O . GLU A 1 297 ? 21.832 13.682 -2.791 1.00 48.91 297 GLU A O 1
ATOM 2315 N N . GLY A 1 298 ? 20.813 11.947 -3.778 1.00 50.41 298 GLY A N 1
ATOM 2316 C CA . GLY A 1 298 ? 20.645 11.173 -2.543 1.00 50.41 298 GLY A CA 1
ATOM 2317 C C . GLY A 1 298 ? 19.763 11.877 -1.501 1.00 50.41 298 GLY A C 1
ATOM 2318 O O . GLY A 1 298 ? 19.863 11.581 -0.309 1.00 50.41 298 GLY A O 1
ATOM 2319 N N . SER A 1 299 ? 18.937 12.834 -1.938 1.00 46.97 299 SER A N 1
ATOM 2320 C CA . SER A 1 299 ? 18.153 13.738 -1.090 1.00 46.97 299 SER A CA 1
ATOM 2321 C C . SER A 1 299 ? 16.702 13.278 -0.900 1.00 46.97 299 SER A C 1
ATOM 2323 O O . SER A 1 299 ? 15.984 13.828 -0.058 1.00 46.97 299 SER A O 1
ATOM 2325 N N . GLY A 1 300 ? 16.278 12.243 -1.635 1.00 55.09 300 GLY A N 1
ATOM 2326 C CA . GLY A 1 300 ? 15.016 11.544 -1.410 1.00 55.09 300 GLY A CA 1
ATOM 2327 C C . GLY A 1 300 ? 14.937 10.884 -0.022 1.00 55.09 300 GLY A C 1
ATOM 2328 O O . GLY A 1 300 ? 15.955 10.689 0.646 1.00 55.09 300 GLY A O 1
ATOM 2329 N N . PRO A 1 301 ? 13.736 10.488 0.436 1.00 54.84 301 PRO A N 1
ATOM 2330 C CA . PRO A 1 301 ? 13.485 9.974 1.791 1.00 54.84 301 PRO A CA 1
ATOM 2331 C C . PRO A 1 301 ? 14.151 8.623 2.131 1.00 54.84 301 PRO A C 1
ATOM 2333 O O . PRO A 1 301 ? 13.842 8.005 3.150 1.00 54.84 301 PRO A O 1
ATOM 2336 N N . GLY A 1 302 ? 15.095 8.167 1.305 1.00 67.00 302 GLY A N 1
ATOM 2337 C CA . GLY A 1 302 ? 15.914 6.982 1.532 1.00 67.00 302 GLY A CA 1
ATOM 2338 C C . GLY A 1 302 ? 15.194 5.656 1.298 1.00 67.00 302 GLY A C 1
ATOM 2339 O O . GLY A 1 302 ? 15.756 4.608 1.619 1.00 67.00 302 GLY A O 1
ATOM 2340 N N . THR A 1 303 ? 13.983 5.683 0.739 1.00 80.31 303 THR A N 1
ATOM 2341 C CA . THR A 1 303 ? 13.321 4.485 0.218 1.00 80.31 303 THR A CA 1
ATOM 2342 C C . THR A 1 303 ? 13.780 4.235 -1.214 1.00 80.31 303 THR A C 1
ATOM 2344 O O . THR A 1 303 ? 14.110 5.169 -1.943 1.00 80.31 303 THR A O 1
ATOM 2347 N N . ALA A 1 304 ? 13.865 2.964 -1.602 1.00 85.38 304 ALA A N 1
ATOM 2348 C CA . ALA A 1 304 ? 14.308 2.567 -2.935 1.00 85.38 304 ALA A CA 1
ATOM 2349 C C . ALA A 1 304 ? 13.220 1.763 -3.665 1.00 85.38 304 ALA A C 1
ATOM 2351 O O . ALA A 1 304 ? 12.432 1.083 -2.999 1.00 85.38 304 ALA A O 1
ATOM 2352 N N . PRO A 1 305 ? 13.170 1.813 -5.009 1.00 89.19 305 PRO A N 1
ATOM 2353 C CA . PRO A 1 305 ? 12.168 1.098 -5.792 1.00 89.19 305 PRO A CA 1
ATOM 2354 C C . PRO A 1 305 ? 12.230 -0.407 -5.537 1.00 89.19 305 PRO A C 1
ATOM 2356 O O . PRO A 1 305 ? 13.296 -1.025 -5.635 1.00 89.19 305 PRO A O 1
ATOM 2359 N N . VAL A 1 306 ? 11.083 -0.999 -5.204 1.00 91.25 306 VAL A N 1
ATOM 2360 C CA . VAL A 1 306 ? 11.013 -2.426 -4.845 1.00 91.25 306 VAL A CA 1
ATOM 2361 C C . VAL A 1 306 ? 10.604 -3.310 -6.009 1.00 91.25 306 VAL A C 1
ATOM 2363 O O . VAL A 1 306 ? 10.956 -4.485 -6.021 1.00 91.25 306 VAL A O 1
ATOM 2366 N N . LEU A 1 307 ? 9.881 -2.775 -6.994 1.00 91.00 307 LEU A N 1
ATOM 2367 C CA . LEU A 1 307 ? 9.544 -3.527 -8.195 1.00 91.00 307 LEU A CA 1
ATOM 2368 C C . LEU A 1 307 ? 10.761 -3.573 -9.115 1.00 91.00 307 LEU A C 1
ATOM 2370 O O . LEU A 1 307 ? 11.324 -2.538 -9.475 1.00 91.00 307 LEU A O 1
ATOM 2374 N N . ARG A 1 308 ? 11.159 -4.781 -9.506 1.00 90.56 308 ARG A N 1
ATOM 2375 C CA . ARG A 1 308 ? 12.280 -5.007 -10.408 1.00 90.56 308 ARG A CA 1
ATOM 2376 C C . ARG A 1 308 ? 11.912 -5.864 -11.582 1.00 90.56 308 ARG A C 1
ATOM 2378 O O . ARG A 1 308 ? 11.125 -6.797 -11.476 1.00 90.56 308 ARG A O 1
ATOM 2385 N N . TRP A 1 309 ? 12.558 -5.561 -12.693 1.00 91.00 309 TRP A N 1
ATOM 2386 C CA . TRP A 1 309 ? 12.470 -6.342 -13.900 1.00 91.00 309 TRP A CA 1
ATOM 2387 C C . TRP A 1 309 ? 13.757 -6.178 -14.691 1.00 91.00 309 TRP A C 1
ATOM 2389 O O . TRP A 1 309 ? 14.035 -5.110 -15.240 1.00 91.00 309 TRP A O 1
ATOM 2399 N N . THR A 1 310 ? 14.548 -7.245 -14.734 1.00 90.81 310 THR A N 1
ATOM 2400 C CA . THR A 1 310 ? 15.754 -7.309 -15.554 1.00 90.81 310 THR A CA 1
ATOM 2401 C C . THR A 1 310 ? 15.631 -8.409 -16.597 1.00 90.81 310 THR A C 1
ATOM 2403 O O . THR A 1 310 ? 14.863 -9.359 -16.449 1.00 90.81 310 THR A O 1
ATOM 2406 N N . SER A 1 311 ? 16.381 -8.259 -17.679 1.00 92.44 311 SER A N 1
ATOM 2407 C CA . SER A 1 311 ? 16.551 -9.249 -18.736 1.00 92.44 311 SER A CA 1
ATOM 2408 C C . SER A 1 311 ? 18.021 -9.251 -19.177 1.00 92.44 311 SER A C 1
ATOM 2410 O O . SER A 1 311 ? 18.880 -8.675 -18.508 1.00 92.44 311 SER A O 1
ATOM 2412 N N . LYS A 1 312 ? 18.343 -9.931 -20.276 1.00 93.69 312 LYS A N 1
ATOM 2413 C CA . LYS A 1 312 ? 19.670 -9.947 -20.877 1.00 93.69 312 LYS A CA 1
ATOM 2414 C C . LYS A 1 312 ? 19.613 -9.616 -22.354 1.00 93.69 312 LYS A C 1
ATOM 2416 O O . LYS A 1 312 ? 18.688 -10.014 -23.066 1.00 93.69 312 LYS A O 1
ATOM 2421 N N . VAL A 1 313 ? 20.670 -8.970 -22.828 1.00 95.56 313 VAL A N 1
ATOM 2422 C CA . VAL A 1 313 ? 20.930 -8.841 -24.258 1.00 95.56 313 VAL A CA 1
ATOM 2423 C C . VAL A 1 313 ? 21.149 -10.239 -24.828 1.00 95.56 313 VAL A C 1
ATOM 2425 O O . VAL A 1 313 ? 22.093 -10.940 -24.470 1.00 95.56 313 VAL A O 1
ATOM 2428 N N . LYS A 1 314 ? 20.262 -10.667 -25.721 1.00 95.06 314 LYS A N 1
ATOM 2429 C CA . LYS A 1 314 ? 20.331 -11.969 -26.390 1.00 95.06 314 LYS A CA 1
ATOM 2430 C C . LYS A 1 314 ? 21.327 -11.952 -27.539 1.00 95.06 314 LYS A C 1
ATOM 2432 O O . LYS A 1 314 ? 22.093 -12.895 -27.719 1.00 95.06 314 LYS A O 1
ATOM 2437 N N . SER A 1 315 ? 21.303 -10.882 -28.322 1.00 95.69 315 SER A N 1
ATOM 2438 C CA . SER A 1 315 ? 22.180 -10.685 -29.472 1.00 95.69 315 SER A CA 1
ATOM 2439 C C . SER A 1 315 ? 22.314 -9.204 -29.789 1.00 95.69 315 SER A C 1
ATOM 2441 O O . SER A 1 315 ? 21.440 -8.413 -29.447 1.00 95.69 315 SER A O 1
ATOM 2443 N N . VAL A 1 316 ? 23.380 -8.848 -30.496 1.00 97.12 316 VAL A N 1
ATOM 2444 C CA . VAL A 1 316 ? 23.602 -7.506 -31.039 1.00 97.12 316 VAL A CA 1
ATOM 2445 C C . VAL A 1 316 ? 23.719 -7.617 -32.555 1.00 97.12 316 VAL A C 1
ATOM 2447 O O . VAL A 1 316 ? 24.314 -8.573 -33.055 1.00 97.12 316 VAL A O 1
ATOM 2450 N N . GLY A 1 317 ? 23.135 -6.673 -33.286 1.00 95.56 317 GLY A N 1
ATOM 2451 C CA . GLY A 1 317 ? 23.165 -6.659 -34.745 1.00 95.56 317 GLY A CA 1
ATOM 2452 C C . GLY A 1 317 ? 22.729 -5.319 -35.321 1.00 95.56 317 GLY A C 1
ATOM 2453 O O . GLY A 1 317 ? 22.651 -4.324 -34.608 1.00 95.56 317 GLY A O 1
ATOM 2454 N N . GLU A 1 318 ? 22.437 -5.301 -36.616 1.00 95.50 318 GLU A N 1
ATOM 2455 C CA . GLU A 1 318 ? 21.830 -4.155 -37.290 1.00 95.50 318 GLU A CA 1
ATOM 2456 C C . GLU A 1 318 ? 20.397 -4.497 -37.693 1.00 95.50 318 GLU A C 1
ATOM 2458 O O . GLU A 1 318 ? 20.100 -5.633 -38.068 1.00 95.50 318 GLU A O 1
ATOM 2463 N N . THR A 1 319 ? 19.505 -3.513 -37.622 1.00 90.50 319 THR A N 1
ATOM 2464 C CA . THR A 1 319 ? 18.135 -3.624 -38.128 1.00 90.50 319 THR A CA 1
ATOM 2465 C C . THR A 1 319 ? 17.782 -2.402 -38.964 1.00 90.50 319 THR A C 1
ATOM 2467 O O . THR A 1 319 ? 18.343 -1.325 -38.770 1.00 90.50 319 THR A O 1
ATOM 2470 N N . THR A 1 320 ? 16.847 -2.566 -39.896 1.00 90.12 320 THR A N 1
ATOM 2471 C CA . THR A 1 320 ? 16.261 -1.450 -40.647 1.00 90.12 320 THR A CA 1
ATOM 2472 C C . THR A 1 320 ? 14.906 -1.125 -40.032 1.00 90.12 320 THR A C 1
ATOM 2474 O O . THR A 1 320 ? 14.007 -1.963 -40.050 1.00 90.12 320 THR A O 1
ATOM 2477 N N . LEU A 1 321 ? 14.771 0.071 -39.462 1.00 82.38 321 LEU A N 1
ATOM 2478 C CA . LEU A 1 321 ? 13.521 0.549 -38.869 1.00 82.38 321 LEU A CA 1
ATOM 2479 C C . LEU A 1 321 ? 12.443 0.775 -39.945 1.00 82.38 321 LEU A C 1
ATOM 2481 O O . LEU A 1 321 ? 12.791 0.947 -41.116 1.00 82.38 321 LEU A O 1
ATOM 2485 N N . PRO A 1 322 ? 11.146 0.881 -39.584 1.00 78.44 322 PRO A N 1
ATOM 2486 C CA . PRO A 1 322 ? 10.080 1.225 -40.535 1.00 78.44 322 PRO A CA 1
ATOM 2487 C C . PRO A 1 322 ? 10.322 2.533 -41.305 1.00 78.44 322 PRO A C 1
ATOM 2489 O O . PRO A 1 322 ? 9.835 2.700 -42.420 1.00 78.44 322 PRO A O 1
ATOM 2492 N N . SER A 1 323 ? 11.112 3.450 -40.738 1.00 80.31 323 SER A N 1
ATOM 2493 C CA . SER A 1 323 ? 11.562 4.686 -41.393 1.00 80.31 323 SER A CA 1
ATOM 2494 C C . SER A 1 323 ? 12.612 4.475 -42.496 1.00 80.31 323 SER A C 1
ATOM 2496 O O . SER A 1 323 ? 12.967 5.426 -43.187 1.00 80.31 323 SER A O 1
ATOM 2498 N N . GLY A 1 324 ? 13.143 3.259 -42.652 1.00 88.31 324 GLY A N 1
ATOM 2499 C CA . GLY A 1 324 ? 14.252 2.925 -43.548 1.00 88.31 324 GLY A CA 1
ATOM 2500 C C . GLY A 1 324 ? 15.645 3.180 -42.959 1.00 88.31 324 GLY A C 1
ATOM 2501 O O . GLY A 1 324 ? 16.641 2.857 -43.603 1.00 88.31 324 GLY A O 1
ATOM 2502 N N . ALA A 1 325 ? 15.745 3.739 -41.748 1.00 88.38 325 ALA A N 1
ATOM 2503 C CA . ALA A 1 325 ? 17.026 3.964 -41.085 1.00 88.38 325 ALA A CA 1
ATOM 2504 C C . ALA A 1 325 ? 17.646 2.641 -40.608 1.00 88.38 325 ALA A C 1
ATOM 2506 O O . ALA A 1 325 ? 16.978 1.843 -39.949 1.00 88.38 325 ALA A O 1
ATOM 2507 N N . VAL A 1 326 ? 18.934 2.433 -40.895 1.00 92.69 326 VAL A N 1
ATOM 2508 C CA . VAL A 1 326 ? 19.711 1.312 -40.349 1.00 92.69 326 VAL A CA 1
ATOM 2509 C C . VAL A 1 326 ? 20.261 1.715 -38.983 1.00 92.69 326 VAL A C 1
ATOM 2511 O O . VAL A 1 326 ? 20.924 2.745 -38.865 1.00 92.69 326 VAL A O 1
ATOM 2514 N N . ARG A 1 327 ? 19.978 0.916 -37.954 1.00 94.50 327 ARG A N 1
ATOM 2515 C CA . ARG A 1 327 ? 20.423 1.138 -36.570 1.00 94.50 327 ARG A CA 1
ATOM 2516 C C . ARG A 1 327 ? 21.169 -0.076 -36.049 1.00 94.50 327 ARG A C 1
ATOM 2518 O O . ARG A 1 327 ? 20.784 -1.207 -36.357 1.00 94.50 327 ARG A O 1
ATOM 2525 N N . LYS A 1 328 ? 22.180 0.149 -35.207 1.00 96.62 328 LYS A N 1
ATOM 2526 C CA . LYS A 1 328 ? 22.745 -0.921 -34.378 1.00 96.62 328 LYS A CA 1
ATOM 2527 C C . LYS A 1 328 ? 21.801 -1.154 -33.213 1.00 96.62 328 LYS A C 1
ATOM 2529 O O . LYS A 1 328 ? 21.460 -0.215 -32.501 1.00 96.62 328 LYS A O 1
ATOM 2534 N N . VAL A 1 329 ? 21.383 -2.397 -33.018 1.00 96.50 329 VAL A N 1
ATOM 2535 C CA . VAL A 1 329 ? 20.407 -2.753 -31.992 1.00 96.50 329 VAL A CA 1
ATOM 2536 C C . VAL A 1 329 ? 20.870 -3.914 -31.129 1.00 96.50 329 VAL A C 1
ATOM 2538 O O . VAL A 1 329 ? 21.473 -4.877 -31.611 1.00 96.50 329 VAL A O 1
ATOM 2541 N N . ALA A 1 330 ? 20.532 -3.837 -29.847 1.00 96.56 330 ALA A N 1
ATOM 2542 C CA . ALA A 1 330 ? 20.532 -4.976 -28.947 1.00 96.56 330 ALA A CA 1
ATOM 2543 C C . ALA A 1 330 ? 19.133 -5.607 -28.937 1.00 96.56 330 ALA A C 1
ATOM 2545 O O . ALA A 1 330 ? 18.126 -4.931 -28.731 1.00 96.56 330 ALA A O 1
ATOM 2546 N N . VAL A 1 331 ? 19.076 -6.917 -29.166 1.00 94.44 331 VAL A N 1
ATOM 2547 C CA . VAL A 1 331 ? 17.855 -7.720 -29.061 1.00 94.44 331 VAL A CA 1
ATOM 2548 C C . VAL A 1 331 ? 17.751 -8.218 -27.630 1.00 94.44 331 VAL A C 1
ATOM 2550 O O . VAL A 1 331 ? 18.638 -8.933 -27.160 1.00 94.44 331 VAL A O 1
ATOM 2553 N N . VAL A 1 332 ? 16.666 -7.874 -26.946 1.00 93.00 332 VAL A N 1
ATOM 2554 C CA . VAL A 1 332 ? 16.431 -8.253 -25.549 1.00 93.00 332 VAL A CA 1
ATOM 2555 C C . VAL A 1 332 ? 15.215 -9.165 -25.487 1.00 93.00 332 VAL A C 1
ATOM 2557 O O . VAL A 1 332 ? 14.159 -8.836 -26.026 1.00 93.00 332 VAL A O 1
ATOM 2560 N N . ASP A 1 333 ? 15.376 -10.325 -24.853 1.00 89.50 333 ASP A N 1
ATOM 2561 C CA . ASP A 1 333 ? 14.335 -11.349 -24.747 1.00 89.50 333 ASP A CA 1
ATOM 2562 C C . ASP A 1 333 ? 13.676 -11.287 -23.370 1.00 89.50 333 ASP A C 1
ATOM 2564 O O . ASP A 1 333 ? 14.296 -11.566 -22.347 1.00 89.50 333 ASP A O 1
ATOM 2568 N N . LEU A 1 334 ? 12.415 -10.883 -23.338 1.00 87.12 334 LEU A N 1
ATOM 2569 C CA . LEU A 1 334 ? 11.623 -10.735 -22.121 1.00 87.12 334 LEU A CA 1
ATOM 2570 C C . LEU A 1 334 ? 10.848 -12.009 -21.769 1.00 87.12 334 LEU A C 1
ATOM 2572 O O . LEU A 1 334 ? 10.234 -12.064 -20.705 1.00 87.12 334 LEU A O 1
ATOM 2576 N N . GLY A 1 335 ? 10.861 -13.026 -22.640 1.00 80.31 335 GLY A N 1
ATOM 2577 C CA . GLY A 1 335 ? 10.075 -14.243 -22.471 1.00 80.31 335 GLY A CA 1
ATOM 2578 C C . GLY A 1 335 ? 10.367 -14.958 -21.143 1.00 80.31 335 GLY A C 1
ATOM 2579 O O . GLY A 1 335 ? 11.531 -15.105 -20.767 1.00 80.31 335 GLY A O 1
ATOM 2580 N N . PRO A 1 336 ? 9.331 -15.429 -20.419 1.00 78.06 336 PRO A N 1
ATOM 2581 C CA . PRO A 1 336 ? 7.910 -15.488 -20.763 1.00 78.06 336 PRO A CA 1
ATOM 2582 C C . PRO A 1 336 ? 7.127 -14.202 -20.447 1.00 78.06 336 PRO A C 1
ATOM 2584 O O . PRO A 1 336 ? 5.948 -14.121 -20.799 1.00 78.06 336 PRO A O 1
ATOM 2587 N N . ALA A 1 337 ? 7.749 -13.220 -19.791 1.00 77.25 337 ALA A N 1
ATOM 2588 C CA . ALA A 1 337 ? 7.141 -11.924 -19.533 1.00 77.25 337 ALA A CA 1
ATOM 2589 C C . ALA A 1 337 ? 7.014 -11.106 -20.825 1.00 77.25 337 ALA A C 1
ATOM 2591 O O . ALA A 1 337 ? 7.577 -11.437 -21.872 1.00 77.25 337 ALA A O 1
ATOM 2592 N N . ARG A 1 338 ? 6.208 -10.049 -20.768 1.00 73.06 338 ARG A N 1
ATOM 2593 C CA . ARG A 1 338 ? 5.891 -9.212 -21.925 1.00 73.06 338 ARG A CA 1
ATOM 2594 C C . ARG A 1 338 ? 5.938 -7.758 -21.520 1.00 73.06 338 ARG A C 1
ATOM 2596 O O . ARG A 1 338 ? 5.457 -7.412 -20.445 1.00 73.06 338 ARG A O 1
ATOM 2603 N N . PHE A 1 339 ? 6.497 -6.923 -22.388 1.00 76.19 339 PHE A N 1
ATOM 2604 C CA . PHE A 1 339 ? 6.411 -5.476 -22.235 1.00 76.19 339 PHE A CA 1
ATOM 2605 C C . PHE A 1 339 ? 4.936 -5.057 -22.247 1.00 76.19 339 PHE A C 1
ATOM 2607 O O . PHE A 1 339 ? 4.215 -5.492 -23.153 1.00 76.19 339 PHE A O 1
ATOM 2614 N N . PRO A 1 340 ? 4.456 -4.291 -21.247 1.00 68.31 340 PRO A N 1
ATOM 2615 C CA . PRO A 1 340 ? 3.066 -3.868 -21.216 1.00 68.31 340 PRO A CA 1
ATOM 2616 C C . PRO A 1 340 ? 2.817 -3.018 -22.454 1.00 68.31 340 PRO A C 1
ATOM 2618 O O . PRO A 1 340 ? 3.553 -2.070 -22.719 1.00 68.31 340 PRO A O 1
ATOM 2621 N N . ALA A 1 341 ? 1.817 -3.412 -23.233 1.00 61.72 341 ALA A N 1
ATOM 2622 C CA . ALA A 1 341 ? 1.447 -2.729 -24.453 1.00 61.72 341 ALA A CA 1
ATOM 2623 C C . ALA A 1 341 ? 0.233 -1.835 -24.178 1.00 61.72 341 ALA A C 1
ATOM 2625 O O . ALA A 1 341 ? -0.870 -2.371 -24.060 1.00 61.72 341 ALA A O 1
ATOM 2626 N N . PRO A 1 342 ? 0.401 -0.505 -24.046 1.00 58.44 342 PRO A N 1
ATOM 2627 C CA . PRO A 1 342 ? -0.700 0.443 -24.032 1.00 58.44 342 PRO A CA 1
ATOM 2628 C C . PRO A 1 342 ? -1.777 0.142 -25.086 1.00 58.44 342 PRO A C 1
ATOM 2630 O O . PRO A 1 342 ? -1.506 -0.442 -26.134 1.00 58.44 342 PRO A O 1
ATOM 2633 N N . SER A 1 343 ? -3.020 0.563 -24.840 1.00 52.78 343 SER A N 1
ATOM 2634 C CA . SER A 1 343 ? -4.184 0.366 -25.738 1.00 52.78 343 SER A CA 1
ATOM 2635 C C . SER A 1 343 ? -3.895 0.736 -27.188 1.00 52.78 343 SER A C 1
ATOM 2637 O O . SER A 1 343 ? -4.253 0.002 -28.117 1.00 52.78 343 SER A O 1
ATOM 2639 N N . TRP A 1 344 ? -3.180 1.838 -27.372 1.00 52.28 344 TRP A N 1
ATOM 2640 C CA . TRP A 1 344 ? -2.769 2.376 -28.660 1.00 52.28 344 TRP A CA 1
ATOM 2641 C C . TRP A 1 344 ? -1.655 1.566 -29.362 1.00 52.28 344 TRP A C 1
ATOM 2643 O O . TRP A 1 344 ? -1.327 1.857 -30.511 1.00 52.28 344 TRP A O 1
ATOM 2653 N N . TRP A 1 345 ? -1.106 0.511 -28.741 1.00 57.88 345 TRP A N 1
ATOM 2654 C CA . TRP A 1 345 ? -0.147 -0.432 -29.357 1.00 57.88 345 TRP A CA 1
ATOM 2655 C C . TRP A 1 345 ? -0.801 -1.626 -30.037 1.00 57.88 345 TRP A C 1
ATOM 2657 O O . TRP A 1 345 ? -0.115 -2.363 -30.743 1.00 57.88 345 TRP A O 1
ATOM 2667 N N . SER A 1 346 ? -2.106 -1.838 -29.861 1.00 48.59 346 SER A N 1
ATOM 2668 C CA . SER A 1 346 ? -2.815 -3.012 -30.399 1.00 48.59 346 SER A CA 1
ATOM 2669 C C . SER A 1 346 ? -2.665 -3.217 -31.920 1.00 48.59 346 SER A C 1
ATOM 2671 O O . SER A 1 346 ? -2.912 -4.318 -32.406 1.00 48.59 346 SER A O 1
ATOM 2673 N N . ASN A 1 347 ? -2.186 -2.203 -32.654 1.00 49.06 347 ASN A N 1
ATOM 2674 C CA . ASN A 1 347 ? -1.940 -2.229 -34.098 1.00 49.06 347 ASN A CA 1
ATOM 2675 C C . ASN A 1 347 ? -0.447 -2.286 -34.509 1.00 49.06 347 ASN A C 1
ATOM 2677 O O . ASN A 1 347 ? -0.146 -2.122 -35.692 1.00 49.06 347 ASN A O 1
ATOM 2681 N N . ALA A 1 348 ? 0.506 -2.468 -33.586 1.00 45.44 348 ALA A N 1
ATOM 2682 C CA . ALA A 1 348 ? 1.932 -2.529 -33.929 1.00 45.44 348 ALA A CA 1
ATOM 2683 C C . ALA A 1 348 ? 2.282 -3.836 -34.676 1.00 45.44 348 ALA A C 1
ATOM 2685 O O . ALA A 1 348 ? 2.105 -4.939 -34.155 1.00 45.44 348 ALA A O 1
ATOM 2686 N N . LEU A 1 349 ? 2.778 -3.715 -35.914 1.00 43.62 349 LEU A N 1
ATOM 2687 C CA . LEU A 1 349 ? 3.181 -4.843 -36.764 1.00 43.62 349 LEU A CA 1
ATOM 2688 C C . LEU A 1 349 ? 4.385 -5.579 -36.167 1.00 43.62 349 LEU A C 1
ATOM 2690 O O . LEU A 1 349 ? 5.374 -4.932 -35.848 1.00 43.62 349 LEU A O 1
ATOM 2694 N N . VAL A 1 350 ? 4.313 -6.914 -36.067 1.00 44.41 350 VAL A N 1
ATOM 2695 C CA . VAL A 1 350 ? 5.389 -7.804 -35.577 1.00 44.41 350 VAL A CA 1
ATOM 2696 C C . VAL A 1 350 ? 6.715 -7.512 -36.287 1.00 44.41 350 VAL A C 1
ATOM 2698 O O . VAL A 1 350 ? 6.745 -7.472 -37.516 1.00 44.41 350 VAL A O 1
ATOM 2701 N N . PHE A 1 351 ? 7.821 -7.391 -35.541 1.00 45.28 351 PHE A N 1
ATOM 2702 C CA . PHE A 1 351 ? 9.150 -7.381 -36.155 1.00 45.28 351 PHE A CA 1
ATOM 2703 C C . PHE A 1 351 ? 9.416 -8.723 -36.823 1.00 45.28 351 PHE A C 1
ATOM 2705 O O . PHE A 1 351 ? 9.638 -9.736 -36.156 1.00 45.28 351 PHE A O 1
ATOM 2712 N N . GLU A 1 352 ? 9.483 -8.718 -38.147 1.00 45.72 352 GLU A N 1
ATOM 2713 C CA . GLU A 1 352 ? 10.251 -9.724 -38.853 1.00 45.72 352 GLU A CA 1
ATOM 2714 C C . GLU A 1 352 ? 11.719 -9.309 -38.752 1.00 45.72 352 GLU A C 1
ATOM 2716 O O . GLU A 1 352 ? 12.200 -8.461 -39.504 1.00 45.72 352 GLU A O 1
ATOM 2721 N N . LEU A 1 353 ? 12.446 -9.892 -37.793 1.00 47.72 353 LEU A N 1
ATOM 2722 C CA . LEU A 1 353 ? 13.900 -9.959 -37.900 1.00 47.72 353 LEU A CA 1
ATOM 2723 C C . LEU A 1 353 ? 14.177 -10.675 -39.220 1.00 47.72 353 LEU A C 1
ATOM 2725 O O . LEU A 1 353 ? 14.038 -11.898 -39.305 1.00 47.72 353 LEU A O 1
ATOM 2729 N N . ALA A 1 354 ? 14.512 -9.911 -40.264 1.00 47.25 354 ALA A N 1
ATOM 2730 C CA . ALA A 1 354 ? 15.035 -10.477 -41.491 1.00 47.25 354 ALA A CA 1
ATOM 2731 C C . ALA A 1 354 ? 16.144 -11.431 -41.059 1.00 47.25 354 ALA A C 1
ATOM 2733 O O . ALA A 1 354 ? 17.039 -11.030 -40.315 1.00 47.25 354 ALA A O 1
ATOM 2734 N N . ASN A 1 355 ? 16.006 -12.705 -41.425 1.00 43.25 355 ASN A N 1
ATOM 2735 C CA . ASN A 1 355 ? 16.874 -13.795 -41.006 1.00 43.25 355 ASN A CA 1
ATOM 2736 C C . ASN A 1 355 ? 18.276 -13.560 -41.597 1.00 43.25 355 ASN A C 1
ATOM 2738 O O . ASN A 1 355 ? 18.664 -14.158 -42.597 1.00 43.25 355 ASN A O 1
ATOM 2742 N N . SER A 1 356 ? 19.000 -12.595 -41.037 1.00 40.12 356 SER A N 1
ATOM 2743 C CA . SER A 1 356 ? 20.326 -12.179 -41.447 1.00 40.12 356 SER A CA 1
ATOM 2744 C C . SER A 1 356 ? 21.288 -13.175 -40.833 1.00 40.12 356 SER A C 1
ATOM 2746 O O . SER A 1 356 ? 21.871 -12.981 -39.771 1.00 40.12 356 SER A O 1
ATOM 2748 N N . THR A 1 357 ? 21.431 -14.306 -41.511 1.00 36.06 357 THR A N 1
ATOM 2749 C CA . THR A 1 357 ? 22.427 -15.337 -41.217 1.00 36.06 357 THR A CA 1
ATOM 2750 C C . THR A 1 357 ? 23.867 -14.878 -41.494 1.00 36.06 357 THR A C 1
ATOM 2752 O O . THR A 1 357 ? 24.752 -15.715 -41.633 1.00 36.06 357 THR A O 1
ATOM 2755 N N . SER A 1 358 ? 24.149 -13.574 -41.556 1.00 37.72 358 SER A N 1
ATOM 2756 C CA . SER A 1 358 ? 25.511 -13.044 -41.647 1.00 37.72 358 SER A CA 1
ATOM 2757 C C . SER A 1 358 ? 25.927 -12.352 -40.351 1.00 37.72 358 SER A C 1
ATOM 2759 O O . SER A 1 358 ? 26.309 -11.184 -40.345 1.00 37.72 358 SER A O 1
ATOM 2761 N N . VAL A 1 359 ? 25.911 -13.092 -39.240 1.00 37.66 359 VAL A N 1
ATOM 2762 C CA . VAL A 1 359 ? 26.807 -12.776 -38.122 1.00 37.66 359 VAL A CA 1
ATOM 2763 C C . VAL A 1 359 ? 28.206 -13.172 -38.586 1.00 37.66 359 VAL A C 1
ATOM 2765 O O . VAL A 1 359 ? 28.609 -14.330 -38.478 1.00 37.66 359 VAL A O 1
ATOM 2768 N N . ASN A 1 360 ? 28.932 -12.225 -39.181 1.00 38.06 360 ASN A N 1
ATOM 2769 C CA . ASN A 1 360 ? 30.343 -12.406 -39.499 1.00 38.06 360 ASN A CA 1
ATOM 2770 C C . ASN A 1 360 ? 31.127 -12.453 -38.181 1.00 38.06 360 ASN A C 1
ATOM 2772 O O . ASN A 1 360 ? 31.583 -11.438 -37.658 1.00 38.06 360 ASN A O 1
ATOM 2776 N N . ALA A 1 361 ? 31.265 -13.658 -37.631 1.00 34.81 361 ALA A N 1
ATOM 2777 C CA . ALA A 1 361 ? 32.157 -13.973 -36.526 1.00 34.81 361 ALA A CA 1
ATOM 2778 C C . ALA A 1 361 ? 33.622 -13.940 -37.000 1.00 34.81 361 ALA A C 1
ATOM 2780 O O . ALA A 1 361 ? 34.303 -14.963 -37.035 1.00 34.81 361 ALA A O 1
ATOM 2781 N N . THR A 1 362 ? 34.116 -12.765 -37.390 1.00 37.69 362 THR A N 1
ATOM 2782 C CA . THR A 1 362 ? 35.529 -12.561 -37.727 1.00 37.69 362 THR A CA 1
ATOM 2783 C C . THR A 1 362 ? 36.069 -11.278 -37.101 1.00 37.69 362 THR A C 1
ATOM 2785 O O . THR A 1 362 ? 35.766 -10.181 -37.554 1.00 37.69 362 THR A O 1
ATOM 2788 N N . ASN A 1 363 ? 36.961 -11.490 -36.125 1.00 38.75 363 ASN A N 1
ATOM 2789 C CA . ASN A 1 363 ? 38.077 -10.640 -35.689 1.00 38.75 363 ASN A CA 1
ATOM 2790 C C . ASN A 1 363 ? 37.799 -9.450 -34.751 1.00 38.75 363 ASN A C 1
ATOM 2792 O O . ASN A 1 363 ? 37.783 -8.298 -35.169 1.00 38.75 363 ASN A O 1
ATOM 2796 N N . THR A 1 364 ? 37.795 -9.723 -33.442 1.00 37.00 364 THR A N 1
ATOM 2797 C CA . THR A 1 364 ? 37.965 -8.733 -32.354 1.00 37.00 364 THR A CA 1
ATOM 2798 C C . THR A 1 364 ? 39.367 -8.736 -31.716 1.00 37.00 364 THR A C 1
ATOM 2800 O O . THR A 1 364 ? 39.520 -8.388 -30.552 1.00 37.00 364 THR A O 1
ATOM 2803 N N . THR A 1 365 ? 40.434 -9.079 -32.449 1.00 37.34 365 THR A N 1
ATOM 2804 C CA . THR A 1 365 ? 41.813 -9.077 -31.896 1.00 37.34 365 THR A CA 1
ATOM 2805 C C . THR A 1 365 ? 42.776 -8.037 -32.481 1.00 37.34 365 THR A C 1
ATOM 2807 O O . THR A 1 365 ? 43.965 -8.112 -32.191 1.00 37.34 365 THR A O 1
ATOM 2810 N N . ALA A 1 366 ? 42.330 -7.035 -33.250 1.00 35.81 366 ALA A N 1
ATOM 2811 C CA . ALA A 1 366 ? 43.273 -6.137 -33.944 1.00 35.81 366 ALA A CA 1
ATOM 2812 C C . ALA A 1 366 ? 42.918 -4.634 -33.973 1.00 35.81 366 ALA A C 1
ATOM 2814 O O . ALA A 1 366 ? 43.274 -3.956 -34.930 1.00 35.81 366 ALA A O 1
ATOM 2815 N N . ALA A 1 367 ? 42.262 -4.085 -32.944 1.00 35.81 367 ALA A N 1
ATOM 2816 C CA . ALA A 1 367 ? 41.939 -2.647 -32.899 1.00 35.81 367 ALA A CA 1
ATOM 2817 C C . ALA A 1 367 ? 42.256 -1.965 -31.553 1.00 35.81 367 ALA A C 1
ATOM 2819 O O . ALA A 1 367 ? 41.552 -1.053 -31.139 1.00 35.81 367 ALA A O 1
ATOM 2820 N N . ALA A 1 368 ? 43.323 -2.392 -30.868 1.00 35.28 368 ALA A N 1
ATOM 2821 C CA . ALA A 1 368 ? 43.809 -1.758 -29.632 1.00 35.28 368 ALA A CA 1
ATOM 2822 C C . ALA A 1 368 ? 45.126 -0.971 -29.814 1.00 35.28 368 ALA A C 1
ATOM 2824 O O . ALA A 1 368 ? 45.818 -0.690 -28.841 1.00 35.28 368 ALA A O 1
ATOM 2825 N N . ALA A 1 369 ? 45.511 -0.621 -31.045 1.00 38.44 369 ALA A N 1
ATOM 2826 C CA . ALA A 1 369 ? 46.772 0.076 -31.300 1.00 38.44 369 ALA A CA 1
ATOM 2827 C C . ALA A 1 369 ? 46.668 1.057 -32.477 1.00 38.44 369 ALA A C 1
ATOM 2829 O O . ALA A 1 369 ? 47.156 0.752 -33.559 1.00 38.44 369 ALA A O 1
ATOM 2830 N N . ALA A 1 370 ? 46.022 2.209 -32.267 1.00 34.72 370 ALA A N 1
ATOM 2831 C CA . ALA A 1 370 ? 46.329 3.477 -32.949 1.00 34.72 370 ALA A CA 1
ATOM 2832 C C . ALA A 1 370 ? 45.350 4.581 -32.509 1.00 34.72 370 ALA A C 1
ATOM 2834 O O . ALA A 1 370 ? 44.270 4.685 -33.078 1.00 34.72 370 ALA A O 1
ATOM 2835 N N . ALA A 1 371 ? 45.735 5.387 -31.514 1.00 34.19 371 ALA A N 1
ATOM 2836 C CA . ALA A 1 371 ? 45.409 6.819 -31.414 1.00 34.19 371 ALA A CA 1
ATOM 2837 C C . ALA A 1 371 ? 46.004 7.387 -30.111 1.00 34.19 371 ALA A C 1
ATOM 2839 O O . ALA A 1 371 ? 45.339 7.483 -29.084 1.00 34.19 371 ALA A O 1
ATOM 2840 N N . VAL A 1 372 ? 47.291 7.724 -30.169 1.00 37.16 372 VAL A N 1
ATOM 2841 C CA . VAL A 1 372 ? 47.974 8.667 -29.273 1.00 37.16 372 VAL A CA 1
ATOM 2842 C C . VAL A 1 372 ? 48.596 9.721 -30.199 1.00 37.16 372 VAL A C 1
ATOM 2844 O O . VAL A 1 372 ? 49.011 9.367 -31.301 1.00 37.16 372 VAL A O 1
ATOM 2847 N N . ASP A 1 373 ? 48.633 10.968 -29.727 1.00 32.59 373 ASP A N 1
ATOM 2848 C CA . ASP A 1 373 ? 49.152 12.208 -30.337 1.00 32.59 373 ASP A CA 1
ATOM 2849 C C . ASP A 1 373 ? 48.173 13.041 -31.185 1.00 32.59 373 ASP A C 1
ATOM 2851 O O . ASP A 1 373 ? 48.033 12.869 -32.394 1.00 32.59 373 ASP A O 1
ATOM 2855 N N . ASN A 1 374 ? 47.575 14.065 -30.566 1.00 33.22 374 ASN A N 1
ATOM 2856 C CA . ASN A 1 374 ? 48.212 15.387 -30.589 1.00 33.22 374 ASN A CA 1
ATOM 2857 C C . ASN A 1 374 ? 47.588 16.363 -29.584 1.00 33.22 374 ASN A C 1
ATOM 2859 O O . ASN A 1 374 ? 46.375 16.416 -29.397 1.00 33.22 374 ASN A O 1
ATOM 2863 N N . ALA A 1 375 ? 48.474 17.134 -28.962 1.00 34.09 375 ALA A N 1
ATOM 2864 C CA . ALA A 1 375 ? 48.210 18.170 -27.983 1.00 34.09 375 ALA A CA 1
ATOM 2865 C C . ALA A 1 375 ? 48.426 19.577 -28.573 1.00 34.09 375 ALA A C 1
ATOM 2867 O O . ALA A 1 375 ? 49.150 19.732 -29.555 1.00 34.09 375 ALA A O 1
ATOM 2868 N N . ALA A 1 376 ? 47.895 20.549 -27.823 1.00 35.50 376 ALA A N 1
ATOM 2869 C CA . ALA A 1 376 ? 48.369 21.923 -27.613 1.00 35.50 376 ALA A CA 1
ATOM 2870 C C . ALA A 1 376 ? 47.881 23.052 -28.544 1.00 35.50 376 ALA A C 1
ATOM 2872 O O . ALA A 1 376 ? 48.163 23.055 -29.742 1.00 35.50 376 ALA A O 1
ATOM 2873 N N . ASN A 1 377 ? 47.191 24.013 -27.898 1.00 35.16 377 ASN A N 1
ATOM 2874 C CA . ASN A 1 377 ? 47.307 25.489 -27.942 1.00 35.16 377 ASN A CA 1
ATOM 2875 C C . ASN A 1 377 ? 45.912 26.141 -27.782 1.00 35.16 377 ASN A C 1
ATOM 2877 O O . ASN A 1 377 ? 44.964 25.649 -28.381 1.00 35.16 377 ASN A O 1
ATOM 2881 N N . ASP A 1 378 ? 45.676 27.253 -27.083 1.00 36.03 378 ASP A N 1
ATOM 2882 C CA . ASP A 1 378 ? 46.447 28.124 -26.180 1.00 36.03 378 ASP A CA 1
ATOM 2883 C C . ASP A 1 378 ? 45.485 29.251 -25.696 1.00 36.03 378 ASP A C 1
ATOM 2885 O O . ASP A 1 378 ? 44.472 29.496 -26.355 1.00 36.03 378 ASP A O 1
ATOM 2889 N N . GLU A 1 379 ? 45.870 29.928 -24.611 1.00 38.91 379 GLU A N 1
ATOM 2890 C CA . GLU A 1 379 ? 45.524 31.297 -24.143 1.00 38.91 379 GLU A CA 1
ATOM 2891 C C . GLU A 1 379 ? 44.173 31.627 -23.455 1.00 38.91 379 GLU A C 1
ATOM 2893 O O . GLU A 1 379 ? 43.118 31.778 -24.073 1.00 38.91 379 GLU A O 1
ATOM 2898 N N . ASP A 1 380 ? 44.256 31.761 -22.122 1.00 40.75 380 ASP A N 1
ATOM 2899 C CA . ASP A 1 380 ? 44.218 33.016 -21.336 1.00 40.75 380 ASP A CA 1
ATOM 2900 C C . ASP A 1 380 ? 43.309 34.176 -21.787 1.00 40.75 380 ASP A C 1
ATOM 2902 O O . ASP A 1 380 ? 43.595 34.829 -22.787 1.00 40.75 380 ASP A O 1
ATOM 2906 N N . VAL A 1 381 ? 42.335 34.538 -20.932 1.00 42.47 381 VAL A N 1
ATOM 2907 C CA . VAL A 1 381 ? 41.956 35.932 -20.602 1.00 42.47 381 VAL A CA 1
ATOM 2908 C C . VAL A 1 381 ? 41.410 35.967 -19.162 1.00 42.47 381 VAL A C 1
ATOM 2910 O O . VAL A 1 381 ? 40.334 35.431 -18.891 1.00 42.47 381 VAL A O 1
ATOM 2913 N N . ASP A 1 382 ? 42.172 36.596 -18.265 1.00 46.78 382 ASP A N 1
ATOM 2914 C CA . ASP A 1 382 ? 41.707 37.183 -17.001 1.00 46.78 382 ASP A CA 1
ATOM 2915 C C . ASP A 1 382 ? 40.910 38.471 -17.294 1.00 46.78 382 ASP A C 1
ATOM 2917 O O . ASP A 1 382 ? 41.188 39.135 -18.290 1.00 46.78 382 ASP A O 1
ATOM 2921 N N . ASP A 1 383 ? 39.930 38.823 -16.455 1.00 39.12 383 ASP A N 1
ATOM 2922 C CA . ASP A 1 383 ? 39.891 40.144 -15.797 1.00 39.12 383 ASP A CA 1
ATOM 2923 C C . ASP A 1 383 ? 38.585 40.371 -15.008 1.00 39.12 383 ASP A C 1
ATOM 2925 O O . ASP A 1 383 ? 37.465 40.289 -15.518 1.00 39.12 383 ASP A O 1
ATOM 2929 N N . ASP A 1 384 ? 38.842 40.709 -13.748 1.00 39.22 384 ASP A N 1
ATOM 2930 C CA . ASP A 1 384 ? 38.284 41.808 -12.968 1.00 39.22 384 ASP A CA 1
ATOM 2931 C C . ASP A 1 384 ? 37.021 41.672 -12.100 1.00 39.22 384 ASP A C 1
ATOM 2933 O O . ASP A 1 384 ? 35.901 41.345 -12.498 1.00 39.22 384 ASP A O 1
ATOM 2937 N N . GLU A 1 385 ? 37.332 42.004 -10.846 1.00 40.88 385 GLU A N 1
ATOM 2938 C CA . GLU A 1 385 ? 36.541 42.364 -9.687 1.00 40.88 385 GLU A CA 1
ATOM 2939 C C . GLU A 1 385 ? 35.654 43.590 -9.971 1.00 40.88 385 GLU A C 1
ATOM 2941 O O . GLU A 1 385 ? 35.952 44.395 -10.848 1.00 40.88 385 GLU A O 1
ATOM 2946 N N . ASP A 1 386 ? 34.546 43.721 -9.237 1.00 39.47 386 ASP A N 1
ATOM 2947 C CA . ASP A 1 386 ? 34.323 44.868 -8.341 1.00 39.47 386 ASP A CA 1
ATOM 2948 C C . ASP A 1 386 ? 32.855 44.973 -7.873 1.00 39.47 386 ASP A C 1
ATOM 2950 O O . ASP A 1 386 ? 31.893 44.876 -8.637 1.00 39.47 386 ASP A O 1
ATOM 2954 N N . ASP A 1 387 ? 32.760 45.205 -6.564 1.00 38.12 387 ASP A N 1
ATOM 2955 C CA . ASP A 1 387 ? 31.964 46.241 -5.905 1.00 38.12 387 ASP A CA 1
ATOM 2956 C C . ASP A 1 387 ? 30.453 46.113 -5.601 1.00 38.12 387 ASP A C 1
ATOM 2958 O O . ASP A 1 387 ? 29.556 46.183 -6.438 1.00 38.12 387 ASP A O 1
ATOM 2962 N N . GLU A 1 388 ? 30.252 46.104 -4.276 1.00 41.69 388 GLU A N 1
ATOM 2963 C CA . GLU A 1 388 ? 29.429 47.029 -3.480 1.00 41.69 388 GLU A CA 1
ATOM 2964 C C . GLU A 1 388 ? 28.018 46.624 -3.000 1.00 41.69 388 GLU A C 1
ATOM 2966 O O . GLU A 1 388 ? 27.066 46.407 -3.744 1.00 41.69 388 GLU A O 1
ATOM 2971 N N . GLU A 1 389 ? 27.958 46.506 -1.662 1.00 35.47 389 GLU A N 1
ATOM 2972 C CA . GLU A 1 389 ? 27.074 47.199 -0.708 1.00 35.47 389 GLU A CA 1
ATOM 2973 C C . GLU A 1 389 ? 25.680 47.651 -1.201 1.00 35.47 389 GLU A C 1
ATOM 2975 O O . GLU A 1 389 ? 25.532 48.406 -2.151 1.00 35.47 389 GLU A O 1
ATOM 2980 N N . ASP A 1 390 ? 24.607 47.344 -0.466 1.00 31.53 390 ASP A N 1
ATOM 2981 C CA . ASP A 1 390 ? 24.219 48.071 0.753 1.00 31.53 390 ASP A CA 1
ATOM 2982 C C . ASP A 1 390 ? 22.736 47.808 1.137 1.00 31.53 390 ASP A C 1
ATOM 2984 O O . ASP A 1 390 ? 21.904 47.390 0.333 1.00 31.53 390 ASP A O 1
ATOM 2988 N N . ALA A 1 391 ? 22.418 48.165 2.383 1.00 30.61 391 ALA A N 1
ATOM 2989 C CA . ALA A 1 391 ? 21.129 48.674 2.865 1.00 30.61 391 ALA A CA 1
ATOM 2990 C C . ALA A 1 391 ? 19.961 47.731 3.280 1.00 30.61 391 ALA A C 1
ATOM 2992 O O . ALA A 1 391 ? 19.122 47.280 2.506 1.00 30.61 391 ALA A O 1
ATOM 2993 N N . ALA A 1 392 ? 19.799 47.711 4.612 1.00 29.58 392 ALA A N 1
ATOM 2994 C CA . ALA A 1 392 ? 18.608 48.179 5.343 1.00 29.58 392 ALA A CA 1
ATOM 2995 C C . ALA A 1 392 ? 17.500 47.181 5.751 1.00 29.58 392 ALA A C 1
ATOM 2997 O O . ALA A 1 392 ? 16.577 46.848 5.015 1.00 29.58 392 ALA A O 1
ATOM 2998 N N . ALA A 1 393 ? 17.506 46.879 7.056 1.00 33.56 393 ALA A N 1
ATOM 2999 C CA . ALA A 1 393 ? 16.298 46.690 7.862 1.00 33.56 393 ALA A CA 1
ATOM 3000 C C . ALA A 1 393 ? 15.547 48.032 8.046 1.00 33.56 393 ALA A C 1
ATOM 3002 O O . ALA A 1 393 ? 16.163 49.096 7.933 1.00 33.56 393 ALA A O 1
ATOM 3003 N N . PRO A 1 394 ? 14.257 48.014 8.438 1.00 37.94 394 PRO A N 1
ATOM 3004 C CA . PRO A 1 394 ? 13.994 48.325 9.845 1.00 37.94 394 PRO A CA 1
ATOM 3005 C C . PRO A 1 394 ? 12.812 47.570 10.490 1.00 37.94 394 PRO A C 1
ATOM 3007 O O . PRO A 1 394 ? 12.090 46.780 9.895 1.00 37.94 394 PRO A O 1
ATOM 3010 N N . SER A 1 395 ? 12.704 47.836 11.788 1.00 27.92 395 SER A N 1
ATOM 3011 C CA . SER A 1 395 ? 11.992 47.173 12.873 1.00 27.92 395 SER A CA 1
ATOM 3012 C C . SER A 1 395 ? 10.559 47.665 13.174 1.00 27.92 395 SER A C 1
ATOM 3014 O O . SER A 1 395 ? 10.140 48.708 12.690 1.00 27.92 395 SER A O 1
ATOM 3016 N N . VAL A 1 396 ? 9.952 46.986 14.168 1.00 28.92 396 VAL A N 1
ATOM 3017 C CA . VAL A 1 396 ? 8.874 47.365 15.127 1.00 28.92 396 VAL A CA 1
ATOM 3018 C C . VAL A 1 396 ? 7.433 47.545 14.619 1.00 28.92 396 VAL A C 1
ATOM 3020 O O . VAL A 1 396 ? 7.136 48.486 13.901 1.00 28.92 396 VAL A O 1
ATOM 3023 N N . ALA A 1 397 ? 6.483 46.766 15.159 1.00 29.97 397 ALA A N 1
ATOM 3024 C CA . ALA A 1 397 ? 5.697 47.121 16.360 1.00 29.97 397 ALA A CA 1
ATOM 3025 C C . ALA A 1 397 ? 4.424 46.253 16.512 1.00 29.97 397 ALA A C 1
ATOM 3027 O O . ALA A 1 397 ? 3.632 46.115 15.587 1.00 29.97 397 ALA A O 1
ATOM 3028 N N . ALA A 1 398 ? 4.201 45.731 17.722 1.00 29.25 398 ALA A N 1
ATOM 3029 C CA . ALA A 1 398 ? 2.875 45.366 18.239 1.00 29.25 398 ALA A CA 1
ATOM 3030 C C . ALA A 1 398 ? 2.164 46.635 18.774 1.00 29.25 398 ALA A C 1
ATOM 3032 O O . ALA A 1 398 ? 2.851 47.631 19.025 1.00 29.25 398 ALA A O 1
ATOM 3033 N N . PRO A 1 399 ? 0.835 46.626 19.021 1.00 38.47 399 PRO A N 1
ATOM 3034 C CA . PRO A 1 399 ? 0.359 46.212 20.348 1.00 38.47 399 PRO A CA 1
ATOM 3035 C C . PRO A 1 399 ? -1.037 45.544 20.405 1.00 38.47 399 PRO A C 1
ATOM 3037 O O . PRO A 1 399 ? -1.821 45.534 19.463 1.00 38.47 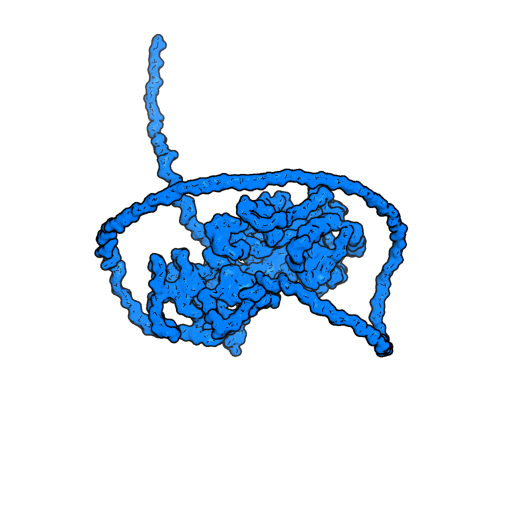399 PRO A O 1
ATOM 3040 N N . ALA A 1 400 ? -1.307 44.996 21.590 1.00 29.69 400 ALA A N 1
ATOM 3041 C CA . ALA A 1 400 ? -2.511 44.317 22.064 1.00 29.69 400 ALA A CA 1
ATOM 3042 C C . ALA A 1 400 ? -3.748 45.214 22.255 1.00 29.69 400 ALA A C 1
ATOM 3044 O O . ALA A 1 400 ? -3.570 46.360 22.653 1.00 29.69 400 ALA A O 1
ATOM 3045 N N . VAL A 1 401 ? -4.966 44.641 22.182 1.00 31.06 401 VAL A N 1
ATOM 3046 C CA . VAL A 1 401 ? -6.130 44.978 23.046 1.00 31.06 401 VAL A CA 1
ATOM 3047 C C . VAL A 1 401 ? -7.041 43.743 23.229 1.00 31.06 401 VAL A C 1
ATOM 3049 O O . VAL A 1 401 ? -7.043 42.821 22.421 1.00 31.06 401 VAL A O 1
ATOM 3052 N N . ALA A 1 402 ? -7.755 43.725 24.353 1.00 29.36 402 ALA A N 1
ATOM 3053 C CA . ALA A 1 402 ? -8.348 42.609 25.075 1.00 29.36 402 ALA A CA 1
ATOM 3054 C C . ALA A 1 402 ? -9.841 42.290 24.805 1.00 29.36 402 ALA A C 1
ATOM 3056 O O . ALA A 1 402 ? -10.608 43.146 24.385 1.00 29.36 402 ALA A O 1
ATOM 3057 N N . ALA A 1 403 ? -10.208 41.062 25.208 1.00 28.88 403 ALA A N 1
ATOM 3058 C CA . ALA A 1 403 ? -11.397 40.611 25.957 1.00 28.88 403 ALA A CA 1
ATOM 3059 C C . ALA A 1 403 ? -12.825 41.045 25.557 1.00 28.88 403 ALA A C 1
ATOM 3061 O O . ALA A 1 403 ? -13.180 42.215 25.607 1.00 28.88 403 ALA A O 1
ATOM 3062 N N . THR A 1 404 ? -13.729 40.060 25.452 1.00 29.36 404 THR A N 1
ATOM 3063 C CA . THR A 1 404 ? -14.919 39.968 26.328 1.00 29.36 404 THR A CA 1
ATOM 3064 C C . THR A 1 404 ? -15.574 38.584 26.274 1.00 29.36 404 THR A C 1
ATOM 3066 O O . THR A 1 404 ? -15.535 37.877 25.274 1.00 29.36 404 THR A O 1
ATOM 3069 N N . ALA A 1 405 ? -16.127 38.201 27.423 1.00 27.94 405 ALA A N 1
ATOM 3070 C CA . ALA A 1 405 ? -16.784 36.940 27.723 1.00 27.94 405 ALA A CA 1
ATOM 3071 C C . ALA A 1 405 ? -18.267 36.935 27.310 1.00 27.94 405 ALA A C 1
ATOM 3073 O O . ALA A 1 405 ? -18.924 37.973 27.341 1.00 27.94 405 ALA A O 1
ATOM 3074 N N . GLY A 1 406 ? -18.813 35.745 27.047 1.00 27.14 406 GLY A N 1
ATOM 3075 C CA . GLY A 1 406 ? -20.248 35.512 26.880 1.00 27.14 406 GLY A CA 1
ATOM 3076 C C . GLY A 1 406 ? -20.627 34.101 27.325 1.00 27.14 406 GLY A C 1
ATOM 3077 O O . GLY A 1 406 ? -20.293 33.120 26.672 1.00 27.14 406 GLY A O 1
ATOM 3078 N N . THR A 1 407 ? -21.291 34.019 28.473 1.00 28.45 407 THR A N 1
ATOM 3079 C CA . THR A 1 407 ? -21.764 32.804 29.150 1.00 28.45 407 THR A CA 1
ATOM 3080 C C . THR A 1 407 ? -23.234 32.529 28.800 1.00 28.45 407 THR A C 1
ATOM 3082 O O . THR A 1 407 ? -23.988 33.477 28.606 1.00 28.45 407 THR A O 1
ATOM 3085 N N . ALA A 1 408 ? -23.632 31.250 28.903 1.00 29.41 408 ALA A N 1
ATOM 3086 C CA . ALA A 1 408 ? -24.991 30.666 28.943 1.00 29.41 408 ALA A CA 1
ATOM 3087 C C . ALA A 1 408 ? -25.470 30.023 27.619 1.00 29.41 408 ALA A C 1
ATOM 3089 O O . ALA A 1 408 ? -25.316 30.593 26.556 1.00 29.41 408 ALA A O 1
ATOM 3090 N N . GLY A 1 409 ? -26.072 28.829 27.601 1.00 26.58 409 GLY A N 1
ATOM 3091 C CA . GLY A 1 409 ? -26.556 28.004 28.702 1.00 26.58 409 GLY A CA 1
ATOM 3092 C C . GLY A 1 409 ? -26.999 26.603 28.252 1.00 26.58 409 GLY A C 1
ATOM 3093 O O . GLY A 1 409 ? -27.209 26.323 27.077 1.00 26.58 409 GLY A O 1
ATOM 3094 N N . ARG A 1 410 ? -27.131 25.723 29.249 1.00 32.50 410 ARG A N 1
ATOM 3095 C CA . ARG A 1 410 ? -27.686 24.363 29.181 1.00 32.50 410 ARG A CA 1
ATOM 3096 C C . ARG A 1 410 ? -29.134 24.344 28.671 1.00 32.50 410 ARG A C 1
ATOM 3098 O O . ARG A 1 410 ? -29.978 25.024 29.253 1.00 32.50 410 ARG A O 1
ATOM 3105 N N . ARG A 1 411 ? -29.462 23.385 27.798 1.00 30.45 411 ARG A N 1
ATOM 3106 C CA . ARG A 1 411 ? -30.726 22.630 27.870 1.00 30.45 411 ARG A CA 1
ATOM 3107 C C . ARG A 1 411 ? -30.567 21.204 27.336 1.00 30.45 411 ARG A C 1
ATOM 3109 O O . ARG A 1 411 ? -29.667 20.899 26.568 1.00 30.45 411 ARG A O 1
ATOM 3116 N N . LEU A 1 412 ? -31.411 20.352 27.896 1.00 30.53 412 LEU A N 1
ATOM 3117 C CA . LEU A 1 412 ? -31.408 18.894 27.966 1.00 30.53 412 LEU A CA 1
ATOM 3118 C C . LEU A 1 412 ? -32.404 18.296 26.950 1.00 30.53 412 LEU A C 1
ATOM 3120 O O . LEU A 1 412 ? -33.370 18.970 26.608 1.00 30.53 412 LEU A O 1
ATOM 3124 N N . LEU A 1 413 ? -32.221 16.992 26.684 1.00 29.70 413 LEU A N 1
ATOM 3125 C CA . LEU A 1 413 ? -33.198 15.951 26.284 1.00 29.70 413 LEU A CA 1
ATOM 3126 C C . LEU A 1 413 ? -33.421 15.623 24.791 1.00 29.70 413 LEU A C 1
ATOM 3128 O O . LEU A 1 413 ? -33.992 16.393 24.034 1.00 29.70 413 LEU A O 1
ATOM 3132 N N . GLN A 1 414 ? -33.023 14.383 24.462 1.00 28.83 414 GLN A N 1
ATOM 3133 C CA . GLN A 1 414 ? -33.843 13.275 23.928 1.00 28.83 414 GLN A CA 1
ATOM 3134 C C . GLN A 1 414 ? -34.938 13.574 22.887 1.00 28.83 414 GLN A C 1
ATOM 3136 O O . GLN A 1 414 ? -35.973 14.129 23.233 1.00 28.83 414 GLN A O 1
ATOM 3141 N N . ALA A 1 415 ? -34.786 12.984 21.695 1.00 29.61 415 ALA A N 1
ATOM 3142 C CA . ALA A 1 415 ? -35.797 12.201 20.955 1.00 29.61 415 ALA A CA 1
ATOM 3143 C C . ALA A 1 415 ? -35.125 11.713 19.652 1.00 29.61 415 ALA A C 1
ATOM 3145 O O . ALA A 1 415 ? -34.553 12.512 18.926 1.00 29.61 415 ALA A O 1
ATOM 3146 N N . ALA A 1 416 ? -34.890 10.417 19.463 1.00 30.36 416 ALA A N 1
ATOM 3147 C CA . ALA A 1 416 ? -35.831 9.381 19.028 1.00 30.36 416 ALA A CA 1
ATOM 3148 C C . ALA A 1 416 ? -35.768 9.157 17.509 1.00 30.36 416 ALA A C 1
ATOM 3150 O O . ALA A 1 416 ? -35.831 10.074 16.701 1.00 30.36 416 ALA A O 1
ATOM 3151 N N . ALA A 1 417 ? -35.602 7.880 17.187 1.00 30.70 417 ALA A N 1
ATOM 3152 C CA . ALA A 1 417 ? -35.570 7.295 15.867 1.00 30.70 417 ALA A CA 1
ATOM 3153 C C . ALA A 1 417 ? -36.920 7.378 15.132 1.00 30.70 417 ALA A C 1
ATOM 3155 O O . ALA A 1 417 ? -37.966 7.567 15.751 1.00 30.70 417 ALA A O 1
ATOM 3156 N N . ALA A 1 418 ? -36.833 7.043 13.842 1.00 31.97 418 ALA A N 1
ATOM 3157 C CA . ALA A 1 418 ? -37.882 6.637 12.908 1.00 31.97 418 ALA A CA 1
ATOM 3158 C C . ALA A 1 418 ? -38.488 7.748 12.037 1.00 31.97 418 ALA A C 1
ATOM 3160 O O . ALA A 1 418 ? -39.321 8.540 12.466 1.00 31.97 418 ALA A O 1
ATOM 3161 N N . THR A 1 419 ? -38.161 7.683 10.747 1.00 33.16 419 THR A N 1
ATOM 3162 C CA . THR A 1 419 ? -39.012 8.187 9.668 1.00 33.16 419 THR A CA 1
ATOM 3163 C C . THR A 1 419 ? -39.273 7.015 8.720 1.00 33.16 419 THR A C 1
ATOM 3165 O O . THR A 1 419 ? -38.313 6.452 8.192 1.00 33.16 419 THR A O 1
ATOM 3168 N N . PRO A 1 420 ? -40.528 6.577 8.532 1.00 44.12 420 PRO A N 1
ATOM 3169 C CA . PRO A 1 420 ? -40.885 5.684 7.443 1.00 44.12 420 PRO A CA 1
ATOM 3170 C C . PRO A 1 420 ? -41.175 6.496 6.173 1.00 44.12 420 PRO A C 1
ATOM 3172 O O . PRO A 1 420 ? -41.706 7.603 6.229 1.00 44.12 420 PRO A O 1
ATOM 3175 N N . ALA A 1 421 ? -40.833 5.913 5.029 1.00 34.19 421 ALA A N 1
ATOM 3176 C CA . ALA A 1 421 ? -41.170 6.415 3.704 1.00 34.19 421 ALA A CA 1
ATOM 3177 C C . ALA A 1 421 ? -42.649 6.162 3.369 1.00 34.19 421 ALA A C 1
ATOM 3179 O O . ALA A 1 421 ? -43.148 5.077 3.668 1.00 34.19 421 ALA A O 1
ATOM 3180 N N . ALA A 1 422 ? -43.305 7.117 2.697 1.00 36.16 422 ALA A N 1
ATOM 3181 C CA . ALA A 1 422 ? -44.378 6.889 1.714 1.00 36.16 422 ALA A CA 1
ATOM 3182 C C . ALA A 1 422 ? -44.873 8.214 1.076 1.00 36.16 422 ALA A C 1
ATOM 3184 O O . ALA A 1 422 ? -44.719 9.264 1.693 1.00 36.16 422 ALA A O 1
ATOM 3185 N N . PRO A 1 423 ? -45.452 8.167 -0.144 1.00 47.09 423 PRO A N 1
ATOM 3186 C CA . PRO A 1 423 ? -45.369 9.229 -1.150 1.00 47.09 423 PRO A CA 1
ATOM 3187 C C . PRO A 1 423 ? -46.651 10.069 -1.287 1.00 47.09 423 PRO A C 1
ATOM 3189 O O . PRO A 1 423 ? -47.732 9.636 -0.890 1.00 47.09 423 PRO A O 1
ATOM 3192 N N . GLY A 1 424 ? -46.546 11.239 -1.924 1.00 29.84 424 GLY A N 1
ATOM 3193 C CA . GLY A 1 424 ? -47.705 12.064 -2.260 1.00 29.84 424 GLY A CA 1
ATOM 3194 C C . GLY A 1 424 ? -47.350 13.283 -3.105 1.00 29.84 424 GLY A C 1
ATOM 3195 O O . GLY A 1 424 ? -46.582 14.134 -2.685 1.00 29.84 424 GLY A O 1
ATOM 3196 N N . THR A 1 425 ? -47.932 13.303 -4.295 1.00 37.47 425 THR A N 1
ATOM 3197 C CA . THR A 1 425 ? -47.957 14.319 -5.352 1.00 37.47 425 THR A CA 1
ATOM 3198 C C . THR A 1 425 ? -48.512 15.675 -4.907 1.00 37.47 425 THR A C 1
ATOM 3200 O O . THR A 1 425 ? -49.495 15.709 -4.167 1.00 37.47 425 THR A O 1
ATOM 3203 N N . GLY A 1 426 ? -47.973 16.759 -5.465 1.00 34.47 426 GLY A N 1
ATOM 3204 C CA . GLY A 1 426 ? -48.552 18.101 -5.407 1.00 34.47 426 GLY A CA 1
ATOM 3205 C C . GLY A 1 426 ? -47.740 19.066 -6.263 1.00 34.47 426 GLY A C 1
ATOM 3206 O O . GLY A 1 426 ? -46.685 19.517 -5.834 1.00 34.47 426 GLY A O 1
ATOM 3207 N N . GLU A 1 427 ? -48.214 19.284 -7.488 1.00 40.56 427 GLU A N 1
ATOM 3208 C CA . GLU A 1 427 ? -47.903 20.446 -8.323 1.00 40.56 427 GLU A CA 1
ATOM 3209 C C . GLU A 1 427 ? -48.364 21.711 -7.583 1.00 40.56 427 GLU A C 1
ATOM 3211 O O . GLU A 1 427 ? -49.421 21.666 -6.957 1.00 40.56 427 GLU A O 1
ATOM 3216 N N . ASP A 1 428 ? -47.569 22.781 -7.613 1.00 46.25 428 ASP A N 1
ATOM 3217 C CA . ASP A 1 428 ? -48.036 24.155 -7.832 1.00 46.25 428 ASP A CA 1
ATOM 3218 C C . ASP A 1 428 ? -46.823 25.083 -8.027 1.00 46.25 428 ASP A C 1
ATOM 3220 O O . ASP A 1 428 ? -45.783 24.954 -7.377 1.00 46.25 428 ASP A O 1
ATOM 3224 N N . GLU A 1 429 ? -46.994 25.950 -9.015 1.00 45.16 429 GLU A N 1
ATOM 3225 C CA . GLU A 1 429 ? -46.099 26.944 -9.601 1.00 45.16 429 GLU A CA 1
ATOM 3226 C C . GLU A 1 429 ? -45.865 28.125 -8.638 1.00 45.16 429 GLU A C 1
ATOM 3228 O O . GLU A 1 429 ? -46.824 28.572 -8.011 1.00 45.16 429 GLU A O 1
ATOM 3233 N N . ASP A 1 430 ? -44.630 28.639 -8.537 1.00 49.88 430 ASP A N 1
ATOM 3234 C CA . ASP A 1 430 ? -44.365 30.066 -8.251 1.00 49.88 430 ASP A CA 1
ATOM 3235 C C . ASP A 1 430 ? -42.882 30.419 -8.520 1.00 49.88 430 ASP A C 1
ATOM 3237 O O . ASP A 1 430 ? -41.984 30.192 -7.708 1.00 49.88 430 ASP A O 1
ATOM 3241 N N . ASP A 1 431 ? -42.616 30.823 -9.757 1.00 51.69 431 ASP A N 1
ATOM 3242 C CA . ASP A 1 431 ? -42.058 32.115 -10.167 1.00 51.69 431 ASP A CA 1
ATOM 3243 C C . ASP A 1 431 ? -41.159 32.851 -9.147 1.00 51.69 431 ASP A C 1
ATOM 3245 O O . ASP A 1 431 ? -41.618 33.551 -8.245 1.00 51.69 431 ASP A O 1
ATOM 3249 N N . GLY A 1 432 ? -39.845 32.787 -9.371 1.00 42.72 432 GLY A N 1
ATOM 3250 C CA . GLY A 1 432 ? -38.860 33.623 -8.688 1.00 42.72 432 GLY A CA 1
ATOM 3251 C C . GLY A 1 432 ? -37.618 33.800 -9.550 1.00 42.72 432 GLY A C 1
ATOM 3252 O O . GLY A 1 432 ? -36.685 33.008 -9.459 1.00 42.72 432 GLY A O 1
ATOM 3253 N N . GLU A 1 433 ? -37.651 34.809 -10.422 1.00 50.22 433 GLU A N 1
ATOM 3254 C CA . GLU A 1 433 ? -36.477 35.324 -11.127 1.00 50.22 433 GLU A CA 1
ATOM 3255 C C . GLU A 1 433 ? -35.500 35.935 -10.114 1.00 50.22 433 GLU A C 1
ATOM 3257 O O . GLU A 1 433 ? -35.868 36.870 -9.405 1.00 50.22 433 GLU A O 1
ATOM 3262 N N . GLU A 1 434 ? -34.268 35.426 -10.059 1.00 49.84 434 GLU A N 1
ATOM 3263 C CA . GLU A 1 434 ? -33.136 36.109 -9.425 1.00 49.84 434 GLU A CA 1
ATOM 3264 C C . GLU A 1 434 ? -31.911 36.003 -10.345 1.00 49.84 434 GLU A C 1
ATOM 3266 O O . GLU A 1 434 ? -31.228 34.982 -10.408 1.00 49.84 434 GLU A O 1
ATOM 3271 N N . ASP A 1 435 ? -31.764 37.066 -11.134 1.00 47.25 435 ASP A N 1
ATOM 3272 C CA . ASP A 1 435 ? -30.552 37.816 -11.462 1.00 47.25 435 ASP A CA 1
ATOM 3273 C C . ASP A 1 435 ? -29.231 37.045 -11.643 1.00 47.25 435 ASP A C 1
ATOM 3275 O O . ASP A 1 435 ? -28.529 36.652 -10.710 1.00 47.25 435 ASP A O 1
ATOM 3279 N N . GLU A 1 436 ? -28.880 36.944 -12.924 1.00 50.47 436 GLU A N 1
ATOM 3280 C CA . GLU A 1 436 ? -27.552 36.702 -13.472 1.00 50.47 436 GLU A CA 1
ATOM 3281 C C . GLU A 1 436 ? -26.608 37.864 -13.110 1.00 50.47 436 GLU A C 1
ATOM 3283 O O . GLU A 1 436 ? -26.674 38.925 -13.725 1.00 50.47 436 GLU A O 1
ATOM 3288 N N . ASP A 1 437 ? -25.691 37.645 -12.168 1.00 46.69 437 ASP A N 1
ATOM 3289 C CA . ASP A 1 437 ? -24.452 38.422 -12.047 1.00 46.69 437 ASP A CA 1
ATOM 3290 C C . ASP A 1 437 ? -23.260 37.447 -12.129 1.00 46.69 437 ASP A C 1
ATOM 3292 O O . ASP A 1 437 ? -22.665 37.033 -11.131 1.00 46.69 437 ASP A O 1
ATOM 3296 N N . GLU A 1 438 ? -22.956 37.037 -13.365 1.00 46.25 438 GLU A N 1
ATOM 3297 C CA . GLU A 1 438 ? -21.677 36.442 -13.764 1.00 46.25 438 GLU A CA 1
ATOM 3298 C C . GLU A 1 438 ? -20.592 37.532 -13.764 1.00 46.25 438 GLU A C 1
ATOM 3300 O O . GLU A 1 438 ? -20.410 38.251 -14.744 1.00 46.25 438 GLU A O 1
ATOM 3305 N N . GLU A 1 439 ? -19.831 37.634 -12.677 1.00 45.50 439 GLU A N 1
ATOM 3306 C CA . GLU A 1 439 ? -18.501 38.252 -12.689 1.00 45.50 439 GLU A CA 1
ATOM 3307 C C . GLU A 1 439 ? -17.494 37.143 -12.375 1.00 45.50 439 GLU A C 1
ATOM 3309 O O . GLU A 1 439 ? -17.362 36.675 -11.240 1.00 45.50 439 GLU A O 1
ATOM 3314 N N . GLY A 1 440 ? -16.865 36.660 -13.446 1.00 41.84 440 GLY A N 1
ATOM 3315 C CA . GLY A 1 440 ? -15.763 35.719 -13.401 1.00 41.84 440 GLY A CA 1
ATOM 3316 C C . GLY A 1 440 ? -14.493 36.384 -12.887 1.00 41.84 440 GLY A C 1
ATOM 3317 O O . GLY A 1 440 ? -14.135 37.471 -13.328 1.00 41.84 440 GLY A O 1
ATOM 3318 N N . ASP A 1 441 ? -13.799 35.677 -12.003 1.00 37.06 441 ASP A N 1
ATOM 3319 C CA . ASP A 1 441 ? -12.367 35.844 -11.798 1.00 37.06 441 ASP A CA 1
ATOM 3320 C C . ASP A 1 441 ? -11.721 34.478 -12.048 1.00 37.06 441 ASP A C 1
ATOM 3322 O O . ASP A 1 441 ? -11.754 33.557 -11.224 1.00 37.06 441 ASP A O 1
ATOM 3326 N N . ASP A 1 442 ? -11.212 34.364 -13.272 1.00 43.88 442 ASP A N 1
ATOM 3327 C CA . ASP A 1 442 ? -10.357 33.308 -13.787 1.00 43.88 442 ASP A CA 1
ATOM 3328 C C . ASP A 1 442 ? -9.000 33.349 -13.070 1.00 43.88 442 ASP A C 1
ATOM 3330 O O . ASP A 1 442 ? -8.181 34.218 -13.346 1.00 43.88 442 ASP A O 1
ATOM 3334 N N . ASP A 1 443 ? -8.736 32.391 -12.181 1.00 44.66 443 ASP A N 1
ATOM 3335 C CA . ASP A 1 443 ? -7.380 32.087 -11.684 1.00 44.66 443 ASP A CA 1
ATOM 3336 C C . ASP A 1 443 ? -7.216 30.571 -11.435 1.00 44.66 443 ASP A C 1
ATOM 3338 O O . ASP A 1 443 ? -6.615 30.111 -10.460 1.00 44.66 443 ASP A O 1
ATOM 3342 N N . ALA A 1 444 ? -7.774 29.762 -12.341 1.00 38.81 444 ALA A N 1
ATOM 3343 C CA . ALA A 1 444 ? -7.645 28.305 -12.355 1.00 38.81 444 ALA A CA 1
ATOM 3344 C C . ALA A 1 444 ? -6.848 27.800 -13.570 1.00 38.81 444 ALA A C 1
ATOM 3346 O O . ALA A 1 444 ? -7.161 26.757 -14.125 1.00 38.81 444 ALA A O 1
ATOM 3347 N N . ASP A 1 445 ? -5.785 28.502 -13.961 1.00 41.81 445 ASP A N 1
ATOM 3348 C CA . ASP A 1 445 ? -4.849 28.032 -14.983 1.00 41.81 445 ASP A CA 1
ATOM 3349 C C . ASP A 1 445 ? -3.458 27.873 -14.364 1.00 41.81 445 ASP A C 1
ATOM 3351 O O . ASP A 1 445 ? -2.790 28.869 -14.096 1.00 41.81 445 ASP A O 1
ATOM 3355 N N . ASN A 1 446 ? -3.043 26.622 -14.096 1.00 42.84 446 ASN A N 1
ATOM 3356 C CA . ASN A 1 446 ? -1.664 26.105 -14.276 1.00 42.84 446 ASN A CA 1
ATOM 3357 C C . ASN A 1 446 ? -1.414 24.706 -13.653 1.00 42.84 446 ASN A C 1
ATOM 3359 O O . ASN A 1 446 ? -0.327 24.435 -13.142 1.00 42.84 446 ASN A O 1
ATOM 3363 N N . ALA A 1 447 ? -2.373 23.772 -13.729 1.00 37.19 447 ALA A N 1
ATOM 3364 C CA . ALA A 1 447 ? -2.097 22.347 -13.462 1.00 37.19 447 ALA A CA 1
ATOM 3365 C C . ALA A 1 447 ? -2.688 21.361 -14.495 1.00 37.19 447 ALA A C 1
ATOM 3367 O O . ALA A 1 447 ? -2.375 20.175 -14.443 1.00 37.19 447 ALA A O 1
ATOM 3368 N N . GLU A 1 448 ? -3.454 21.825 -15.489 1.00 36.78 448 GLU A N 1
ATOM 3369 C CA . GLU A 1 448 ? -4.089 20.963 -16.509 1.00 36.78 448 GLU A CA 1
ATOM 3370 C C . GLU A 1 448 ? -3.262 20.775 -17.804 1.00 36.78 448 GLU A C 1
ATOM 3372 O O . GLU A 1 448 ? -3.744 20.264 -18.812 1.00 36.78 448 GLU A O 1
ATOM 3377 N N . GLY A 1 449 ? -1.980 21.151 -17.806 1.00 34.16 449 GLY A N 1
ATOM 3378 C CA . GLY A 1 449 ? -1.175 21.247 -19.034 1.00 34.16 449 GLY A CA 1
ATOM 3379 C C . GLY A 1 449 ? -0.473 19.979 -19.541 1.00 34.16 449 GLY A C 1
ATOM 3380 O O . GLY A 1 449 ? 0.164 20.043 -20.590 1.00 34.16 449 GLY A O 1
ATOM 3381 N N . ILE A 1 450 ? -0.543 18.838 -18.843 1.00 43.66 450 ILE A N 1
ATOM 3382 C CA . ILE A 1 450 ? 0.026 17.556 -19.329 1.00 43.66 450 ILE A CA 1
ATOM 3383 C C . ILE A 1 450 ? -1.057 16.466 -19.371 1.00 43.66 450 ILE A C 1
ATOM 3385 O O . ILE A 1 450 ? -0.804 15.287 -19.141 1.00 43.66 450 ILE A O 1
ATOM 3389 N N . ALA A 1 451 ? -2.297 16.858 -19.661 1.00 39.28 451 ALA A N 1
ATOM 3390 C CA . ALA A 1 451 ? -3.329 15.908 -20.045 1.00 39.28 451 ALA A CA 1
ATOM 3391 C C . ALA A 1 451 ? -3.063 15.421 -21.479 1.00 39.28 451 ALA A C 1
ATOM 3393 O O . ALA A 1 451 ? -2.765 16.209 -22.379 1.00 39.28 451 ALA A O 1
ATOM 3394 N N . ALA A 1 452 ? -3.143 14.104 -21.664 1.00 44.34 452 ALA A N 1
ATOM 3395 C CA . ALA A 1 452 ? -2.864 13.355 -22.882 1.00 44.34 452 ALA A CA 1
ATOM 3396 C C . ALA A 1 452 ? -3.510 13.967 -24.142 1.00 44.34 452 ALA A C 1
ATOM 3398 O O . ALA A 1 452 ? -4.648 13.680 -24.510 1.00 44.34 452 ALA A O 1
ATOM 3399 N N . ALA A 1 453 ? -2.756 14.804 -24.852 1.00 35.94 453 ALA A N 1
ATOM 3400 C CA . ALA A 1 453 ? -3.135 15.256 -26.176 1.00 35.94 453 ALA A CA 1
ATOM 3401 C C . ALA A 1 453 ? -3.002 14.086 -27.167 1.00 35.94 453 ALA A C 1
ATOM 3403 O O . ALA A 1 453 ? -1.984 13.396 -27.198 1.00 35.94 453 ALA A O 1
ATOM 3404 N N . ALA A 1 454 ? -4.047 13.868 -27.968 1.00 36.91 454 ALA A N 1
ATOM 3405 C CA . ALA A 1 454 ? -4.223 12.738 -28.883 1.00 36.91 454 ALA A CA 1
ATOM 3406 C C . ALA A 1 454 ? -2.909 12.202 -29.524 1.00 36.91 454 ALA A C 1
ATOM 3408 O O . ALA A 1 454 ? -2.207 12.965 -30.204 1.00 36.91 454 ALA A O 1
ATOM 3409 N N . PRO A 1 455 ? -2.602 10.891 -29.402 1.00 45.00 455 PRO A N 1
ATOM 3410 C CA . PRO A 1 455 ? -1.299 10.316 -29.770 1.00 45.00 455 PRO A CA 1
ATOM 3411 C C . PRO A 1 455 ? -0.937 10.426 -31.262 1.00 45.00 455 PRO A C 1
ATOM 3413 O O . PRO A 1 455 ? 0.239 10.330 -31.614 1.00 45.00 455 PRO A O 1
ATOM 3416 N N . ASP A 1 456 ? -1.905 10.690 -32.144 1.00 46.22 456 ASP A N 1
ATOM 3417 C CA . ASP A 1 456 ? -1.653 10.878 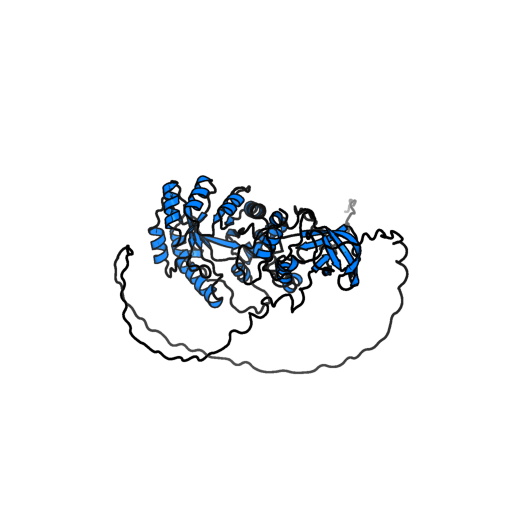-33.579 1.00 46.22 456 ASP A CA 1
ATOM 3418 C C . ASP A 1 456 ? -1.107 12.274 -33.942 1.00 46.22 456 ASP A C 1
ATOM 3420 O O . ASP A 1 456 ? -0.592 12.450 -35.047 1.00 46.22 456 ASP A O 1
ATOM 3424 N N . ARG A 1 457 ? -1.184 13.277 -33.048 1.00 40.22 457 ARG A N 1
ATOM 3425 C CA . ARG A 1 457 ? -0.694 14.647 -33.325 1.00 40.22 457 ARG A CA 1
ATOM 3426 C C . ARG A 1 457 ? 0.639 15.008 -32.668 1.00 40.22 457 ARG A C 1
ATOM 3428 O O . ARG A 1 457 ? 1.311 15.893 -33.188 1.00 40.22 457 ARG A O 1
ATOM 3435 N N . PHE A 1 458 ? 1.033 14.343 -31.582 1.00 50.97 458 PHE A N 1
ATOM 3436 C CA . PHE A 1 458 ? 2.204 14.744 -30.781 1.00 50.97 458 PHE A CA 1
ATOM 3437 C C . PHE A 1 458 ? 3.416 13.811 -30.870 1.00 50.97 458 PHE A C 1
ATOM 3439 O O . PHE A 1 458 ? 4.455 14.096 -30.282 1.00 50.97 458 PHE A O 1
ATOM 3446 N N . GLY A 1 459 ? 3.337 12.747 -31.670 1.00 62.78 459 GLY A N 1
ATOM 3447 C CA . GLY A 1 459 ? 4.389 11.739 -31.705 1.00 62.78 459 GLY A CA 1
ATOM 3448 C C . GLY A 1 459 ? 4.373 10.900 -30.427 1.00 62.78 459 GLY A C 1
ATOM 3449 O O . GLY A 1 459 ? 4.008 11.345 -29.343 1.00 62.78 459 GLY A O 1
ATOM 3450 N N . ARG A 1 460 ? 4.711 9.624 -30.564 1.00 67.75 460 ARG A N 1
ATOM 3451 C CA . ARG A 1 460 ? 4.700 8.700 -29.430 1.00 67.75 460 ARG A CA 1
ATOM 3452 C C . ARG A 1 460 ? 5.937 8.977 -28.556 1.00 67.75 460 ARG A C 1
ATOM 3454 O O . ARG A 1 460 ? 7.018 9.132 -29.132 1.00 67.75 460 ARG A O 1
ATOM 3461 N N . PRO A 1 461 ? 5.820 9.032 -27.217 1.00 75.19 461 PRO A N 1
ATOM 3462 C CA . PRO A 1 461 ? 6.943 9.374 -26.343 1.00 75.19 461 PRO A CA 1
ATOM 3463 C C . PRO A 1 461 ? 8.069 8.334 -26.459 1.00 75.19 461 PRO A C 1
ATOM 3465 O O . PRO A 1 461 ? 7.790 7.148 -26.558 1.00 75.19 461 PRO A O 1
ATOM 3468 N N . PRO A 1 462 ? 9.353 8.712 -26.474 1.00 84.25 462 PRO A N 1
ATOM 3469 C CA . PRO A 1 462 ? 10.426 7.725 -26.513 1.00 84.25 462 PRO A CA 1
ATOM 3470 C C . PRO A 1 462 ? 10.432 6.873 -25.232 1.00 84.25 462 PRO A C 1
ATOM 3472 O O . PRO A 1 462 ? 10.298 7.404 -24.132 1.00 84.25 462 PRO A O 1
ATOM 3475 N N . LEU A 1 463 ? 10.624 5.559 -25.379 1.00 87.62 463 LEU A N 1
ATOM 3476 C CA . LEU A 1 463 ? 10.809 4.629 -24.262 1.00 87.62 463 LEU A CA 1
ATOM 3477 C C . LEU A 1 463 ? 12.282 4.291 -24.076 1.00 87.62 463 LEU A C 1
ATOM 3479 O O . LEU A 1 463 ? 13.024 4.203 -25.056 1.00 87.62 463 LEU A O 1
ATOM 3483 N N . PHE A 1 464 ? 12.683 4.030 -22.833 1.00 91.94 464 PHE A N 1
ATOM 3484 C CA . PHE A 1 464 ? 14.082 3.778 -22.494 1.00 91.94 464 PHE A CA 1
ATOM 3485 C C . PHE A 1 464 ? 14.280 2.489 -21.695 1.00 91.94 464 PHE A C 1
ATOM 3487 O O . PHE A 1 464 ? 13.358 1.959 -21.090 1.00 91.94 464 PHE A O 1
ATOM 3494 N N . VAL A 1 465 ? 15.504 1.977 -21.684 1.00 93.88 465 VAL A N 1
ATOM 3495 C CA . VAL A 1 465 ? 15.988 0.933 -20.771 1.00 93.88 465 VAL A CA 1
ATOM 3496 C C . VAL A 1 465 ? 17.385 1.306 -20.293 1.00 93.88 465 VAL A C 1
ATOM 3498 O O . VAL A 1 465 ? 18.004 2.218 -20.841 1.00 93.88 465 VAL A O 1
ATOM 3501 N N . TYR A 1 466 ? 17.896 0.589 -19.294 1.00 94.56 466 TYR A N 1
ATOM 3502 C CA . TYR A 1 466 ? 19.272 0.760 -18.837 1.00 94.56 466 TYR A CA 1
ATOM 3503 C C . TYR A 1 466 ? 20.113 -0.477 -19.150 1.00 94.56 466 TYR A C 1
ATOM 3505 O O . TYR A 1 466 ? 19.727 -1.591 -18.803 1.00 94.56 466 TYR A O 1
ATOM 3513 N N . ILE A 1 467 ? 21.263 -0.286 -19.800 1.00 95.12 467 ILE A N 1
ATOM 3514 C CA . ILE A 1 467 ? 22.270 -1.333 -20.050 1.00 95.12 467 ILE A CA 1
ATOM 3515 C C . ILE A 1 467 ? 23.627 -0.744 -19.681 1.00 95.12 467 ILE A C 1
ATOM 3517 O O . ILE A 1 467 ? 23.947 0.354 -20.128 1.00 95.12 467 ILE A O 1
ATOM 3521 N N . ASN A 1 468 ? 24.415 -1.431 -18.849 1.00 94.00 468 ASN A N 1
ATOM 3522 C CA . ASN A 1 468 ? 25.711 -0.924 -18.368 1.00 94.00 468 ASN A CA 1
ATOM 3523 C C . ASN A 1 468 ? 25.616 0.505 -17.776 1.00 94.00 468 ASN A C 1
ATOM 3525 O O . ASN A 1 468 ? 26.473 1.348 -18.028 1.00 94.00 468 ASN A O 1
ATOM 3529 N N . HIS A 1 469 ? 24.545 0.778 -17.017 1.00 92.62 469 HIS A N 1
ATOM 3530 C CA . HIS A 1 469 ? 24.194 2.088 -16.436 1.00 92.62 469 HIS A CA 1
ATOM 3531 C C . HIS A 1 469 ? 23.948 3.229 -17.442 1.00 92.62 469 HIS A C 1
ATOM 3533 O O . HIS A 1 469 ? 23.858 4.390 -17.049 1.00 92.62 469 HIS A O 1
ATOM 3539 N N . GLN A 1 470 ? 23.778 2.918 -18.727 1.00 94.56 470 GLN A N 1
ATOM 3540 C CA . GLN A 1 470 ? 23.435 3.896 -19.759 1.00 94.56 470 GLN A CA 1
ATOM 3541 C C . GLN A 1 470 ? 21.954 3.843 -20.074 1.00 94.56 470 GLN A C 1
ATOM 3543 O O . GLN A 1 470 ? 21.403 2.764 -20.294 1.00 94.56 470 GLN A O 1
ATOM 3548 N N . ARG A 1 471 ? 21.326 5.018 -20.139 1.00 94.25 471 ARG A N 1
ATOM 3549 C CA . ARG A 1 471 ? 19.940 5.175 -20.572 1.00 94.25 471 ARG A CA 1
ATOM 3550 C C . ARG A 1 471 ? 19.883 5.089 -22.094 1.00 94.25 471 ARG A C 1
ATOM 3552 O O . ARG A 1 471 ? 20.278 6.023 -22.784 1.00 94.25 471 ARG A O 1
ATOM 3559 N N . LEU A 1 472 ? 19.377 3.977 -22.607 1.00 95.44 472 LEU A N 1
ATOM 3560 C CA . LEU A 1 472 ? 19.307 3.692 -24.036 1.00 95.44 472 LEU A CA 1
ATOM 3561 C C . LEU A 1 472 ? 17.853 3.664 -24.489 1.00 95.44 472 LEU A C 1
ATOM 3563 O O . LEU A 1 472 ? 16.989 3.102 -23.815 1.00 95.44 472 LEU A O 1
ATOM 3567 N N . GLN A 1 473 ? 17.575 4.289 -25.627 1.00 94.12 473 GLN A N 1
ATOM 3568 C CA . GLN A 1 473 ? 16.229 4.342 -26.181 1.00 94.12 473 GLN A CA 1
ATOM 3569 C C . GLN A 1 473 ? 15.869 3.003 -26.834 1.00 94.12 473 GLN A C 1
ATOM 3571 O O . GLN A 1 473 ? 16.720 2.325 -27.410 1.00 94.12 473 GLN A O 1
ATOM 3576 N N . LEU A 1 474 ? 14.593 2.624 -26.801 1.00 92.56 474 LEU A N 1
ATOM 3577 C CA . LEU A 1 474 ? 14.105 1.577 -27.689 1.00 92.56 474 LEU A CA 1
ATOM 3578 C C . LEU A 1 474 ? 14.237 2.040 -29.144 1.00 92.56 474 LEU A C 1
ATOM 3580 O O . LEU A 1 474 ? 13.812 3.141 -29.496 1.00 92.56 474 LEU A O 1
ATOM 3584 N N . ALA A 1 475 ? 14.822 1.190 -29.987 1.00 90.12 475 ALA A N 1
ATOM 3585 C CA . ALA A 1 475 ? 14.999 1.468 -31.410 1.00 90.12 475 ALA A CA 1
ATOM 3586 C C . ALA A 1 475 ? 13.653 1.624 -32.122 1.00 90.12 475 ALA A C 1
ATOM 3588 O O . ALA A 1 475 ? 13.542 2.358 -33.101 1.00 90.12 475 ALA A O 1
ATOM 3589 N N . ASP A 1 476 ? 12.645 0.920 -31.613 1.00 84.00 476 ASP A N 1
ATOM 3590 C CA . ASP A 1 476 ? 11.260 1.019 -32.029 1.00 84.00 476 ASP A CA 1
ATOM 3591 C C . ASP A 1 476 ? 10.361 0.410 -30.939 1.00 84.00 476 ASP A C 1
ATOM 3593 O O . ASP A 1 476 ? 10.828 -0.216 -29.981 1.00 84.00 476 ASP A O 1
ATOM 3597 N N . TRP A 1 477 ? 9.059 0.600 -31.081 1.00 76.06 477 TRP A N 1
ATOM 3598 C CA . TRP A 1 477 ? 8.049 0.097 -30.163 1.00 76.06 477 TRP A CA 1
ATOM 3599 C C . TRP A 1 477 ? 8.042 -1.431 -30.132 1.00 76.06 477 TRP A C 1
ATOM 3601 O O . TRP A 1 477 ? 8.113 -2.047 -31.194 1.00 76.06 477 TRP A O 1
ATOM 3611 N N . PRO A 1 478 ? 7.899 -2.066 -28.953 1.00 72.50 478 PRO A N 1
ATOM 3612 C CA . PRO A 1 478 ? 7.765 -3.515 -28.860 1.00 72.50 478 PRO A CA 1
ATOM 3613 C C . PRO A 1 478 ? 6.632 -4.013 -29.762 1.00 72.50 478 PRO A C 1
ATOM 3615 O O . PRO A 1 478 ? 5.472 -3.641 -29.588 1.00 72.50 478 PRO A O 1
ATOM 3618 N N . ALA A 1 479 ? 6.967 -4.858 -30.731 1.00 63.41 479 ALA A N 1
ATOM 3619 C CA . ALA A 1 479 ? 6.000 -5.402 -31.669 1.00 63.41 479 ALA A CA 1
ATOM 3620 C C . ALA A 1 479 ? 5.594 -6.844 -31.333 1.00 63.41 479 ALA A C 1
ATOM 3622 O O . ALA A 1 479 ? 6.277 -7.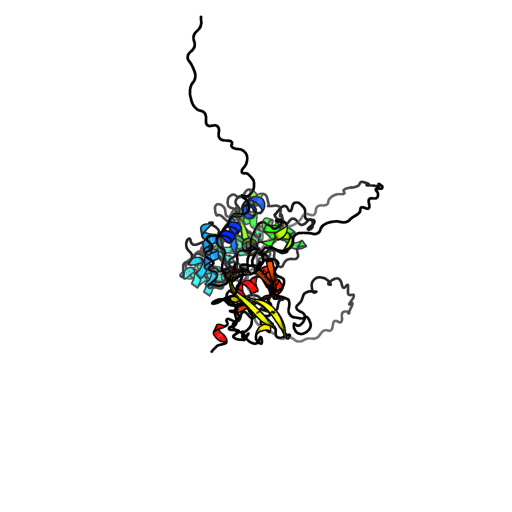566 -30.601 1.00 63.41 479 ALA A O 1
ATOM 3623 N N . GLY A 1 480 ? 4.485 -7.298 -31.920 1.00 69.75 480 GLY A N 1
ATOM 3624 C CA . GLY A 1 480 ? 3.987 -8.661 -31.750 1.00 69.75 480 GLY A CA 1
ATOM 3625 C C . GLY A 1 480 ? 3.534 -8.965 -30.328 1.00 69.75 480 GLY A C 1
ATOM 3626 O O . GLY A 1 480 ? 2.708 -8.253 -29.773 1.00 69.75 480 GLY A O 1
ATOM 3627 N N . ASN A 1 481 ? 4.019 -10.061 -29.744 1.00 72.12 481 ASN A N 1
ATOM 3628 C CA . ASN A 1 481 ? 3.606 -10.482 -28.402 1.00 72.12 481 ASN A CA 1
ATOM 3629 C C . ASN A 1 481 ? 4.314 -9.706 -27.271 1.00 72.12 481 ASN A C 1
ATOM 3631 O O . ASN A 1 481 ? 4.083 -10.033 -26.110 1.00 72.12 481 ASN A O 1
ATOM 3635 N N . GLY A 1 482 ? 5.195 -8.748 -27.589 1.00 76.88 482 GLY A N 1
ATOM 3636 C CA . GLY A 1 482 ? 5.938 -7.957 -26.604 1.00 76.88 482 GLY A CA 1
ATOM 3637 C C . GLY A 1 482 ? 6.995 -8.740 -25.818 1.00 76.88 482 GLY A C 1
ATOM 3638 O O . GLY A 1 482 ? 7.469 -8.245 -24.798 1.00 76.88 482 GLY A O 1
ATOM 3639 N N . THR A 1 483 ? 7.370 -9.955 -26.243 1.00 84.94 483 THR A N 1
ATOM 3640 C CA . THR A 1 483 ? 8.436 -10.735 -25.581 1.00 84.94 483 THR A CA 1
ATOM 3641 C C . THR A 1 483 ? 9.830 -10.380 -26.086 1.00 84.94 483 THR A C 1
ATOM 3643 O O . THR A 1 483 ? 10.805 -10.910 -25.573 1.00 84.94 483 THR A O 1
ATOM 3646 N N . VAL A 1 484 ? 9.950 -9.536 -27.110 1.00 88.00 484 VAL A N 1
ATOM 3647 C CA . VAL A 1 484 ? 11.237 -9.075 -27.635 1.00 88.00 484 VAL A CA 1
ATOM 3648 C C . VAL A 1 484 ? 11.174 -7.570 -27.819 1.00 88.00 484 VAL A C 1
ATOM 3650 O O . VAL A 1 484 ? 10.220 -7.057 -28.403 1.00 88.00 484 VAL A O 1
ATOM 3653 N N . ILE A 1 485 ? 12.203 -6.879 -27.339 1.00 91.62 485 ILE A N 1
ATOM 3654 C CA . ILE A 1 485 ? 12.396 -5.448 -27.575 1.00 91.62 485 ILE A CA 1
ATOM 3655 C C . ILE A 1 485 ? 13.732 -5.220 -28.276 1.00 91.62 485 ILE A C 1
ATOM 3657 O O . ILE A 1 485 ? 14.682 -5.993 -28.109 1.00 91.62 485 ILE A O 1
ATOM 3661 N N . LEU A 1 486 ? 13.782 -4.162 -29.080 1.00 92.94 486 LEU A N 1
ATOM 3662 C CA . LEU A 1 486 ? 14.986 -3.709 -29.763 1.00 92.94 486 LEU A CA 1
ATOM 3663 C C . LEU A 1 486 ? 15.440 -2.414 -29.102 1.00 92.94 486 LEU A C 1
ATOM 3665 O O . LEU A 1 486 ? 14.676 -1.456 -29.031 1.00 92.94 486 LEU A O 1
ATOM 3669 N N . VAL A 1 487 ? 16.672 -2.390 -28.614 1.00 95.19 487 VAL A N 1
ATOM 3670 C CA . VAL A 1 487 ? 17.277 -1.221 -27.965 1.00 95.19 487 VAL A CA 1
ATOM 3671 C C . VAL A 1 487 ? 18.267 -0.607 -28.943 1.00 95.19 487 VAL A C 1
ATOM 3673 O O . VAL A 1 487 ? 19.115 -1.336 -29.457 1.00 95.19 487 VAL A O 1
ATOM 3676 N N . ASP A 1 488 ? 18.153 0.690 -29.231 1.00 96.44 488 ASP A N 1
ATOM 3677 C CA . ASP A 1 488 ? 19.118 1.396 -30.077 1.00 96.44 488 ASP A CA 1
ATOM 3678 C C . ASP A 1 488 ? 20.420 1.566 -29.294 1.00 96.44 488 ASP A C 1
ATOM 3680 O O . ASP A 1 488 ? 20.453 2.177 -28.227 1.00 96.44 488 ASP A O 1
ATOM 3684 N N . ILE A 1 489 ? 21.489 0.980 -29.823 1.00 97.50 489 ILE A N 1
ATOM 3685 C CA . ILE A 1 489 ? 22.832 1.034 -29.242 1.00 97.50 489 ILE A CA 1
ATOM 3686 C C . ILE A 1 489 ? 23.813 1.745 -30.180 1.00 97.50 489 ILE A C 1
ATOM 3688 O O . ILE A 1 489 ? 25.026 1.588 -30.039 1.00 97.50 489 ILE A O 1
ATOM 3692 N N . THR A 1 490 ? 23.305 2.471 -31.182 1.00 95.69 490 THR A N 1
ATOM 3693 C CA . THR A 1 490 ? 24.125 3.152 -32.194 1.00 95.69 490 THR A CA 1
ATOM 3694 C C . THR A 1 490 ? 25.117 4.114 -31.547 1.00 95.69 490 THR A C 1
ATOM 3696 O O . THR A 1 490 ? 26.292 4.099 -31.916 1.00 95.69 490 THR A O 1
ATOM 3699 N N . ASP A 1 491 ? 24.654 4.851 -30.536 1.00 95.00 491 ASP A N 1
ATOM 3700 C CA . ASP A 1 491 ? 25.409 5.887 -29.827 1.00 95.00 491 ASP A CA 1
ATOM 3701 C C . ASP A 1 491 ? 25.743 5.479 -28.375 1.00 95.00 491 ASP A C 1
ATOM 3703 O O . ASP A 1 491 ? 25.942 6.333 -27.515 1.00 95.00 491 ASP A O 1
ATOM 3707 N N . ALA A 1 492 ? 25.778 4.173 -28.076 1.00 96.50 492 ALA A N 1
ATOM 3708 C CA . ALA A 1 492 ? 26.107 3.686 -26.735 1.00 96.50 492 ALA A CA 1
ATOM 3709 C C . ALA A 1 492 ? 27.560 4.036 -26.356 1.00 96.50 492 ALA A C 1
ATOM 3711 O O . ALA A 1 492 ? 28.500 3.709 -27.085 1.00 96.50 492 ALA A O 1
ATOM 3712 N N . GLU A 1 493 ? 27.755 4.657 -25.188 1.00 96.38 493 GLU A N 1
ATOM 3713 C CA . GLU A 1 493 ? 29.073 5.090 -24.699 1.00 96.38 493 GLU A CA 1
ATOM 3714 C C . GLU A 1 493 ? 29.971 3.901 -24.331 1.00 96.38 493 GLU A C 1
ATOM 3716 O O . GLU A 1 493 ? 31.197 3.973 -24.413 1.00 96.38 493 GLU A O 1
ATOM 3721 N N . THR A 1 494 ? 29.370 2.785 -23.911 1.00 96.06 494 THR A N 1
ATOM 3722 C CA . THR A 1 494 ? 30.075 1.527 -23.634 1.00 96.06 494 THR A CA 1
ATOM 3723 C C . THR A 1 494 ? 29.538 0.447 -24.561 1.00 96.06 494 THR A C 1
ATOM 3725 O O . THR A 1 494 ? 28.321 0.346 -24.726 1.00 96.06 494 THR A O 1
ATOM 3728 N N . PRO A 1 495 ? 30.414 -0.385 -25.160 1.00 96.94 495 PRO A N 1
ATOM 3729 C CA . PRO A 1 495 ? 29.973 -1.473 -26.016 1.00 96.94 495 PRO A CA 1
ATOM 3730 C C . PRO A 1 495 ? 28.970 -2.379 -25.301 1.00 96.94 495 PRO A C 1
ATOM 3732 O O . PRO A 1 495 ? 29.278 -2.941 -24.252 1.00 96.94 495 PRO A O 1
ATOM 3735 N N . VAL A 1 496 ? 27.792 -2.537 -25.898 1.00 97.06 496 VAL A N 1
ATOM 3736 C CA . VAL A 1 496 ? 26.782 -3.502 -25.456 1.00 97.06 496 VAL A CA 1
ATOM 3737 C C . VAL A 1 496 ? 27.091 -4.856 -26.087 1.00 97.06 496 VAL A C 1
ATOM 3739 O O . VAL A 1 496 ? 27.292 -4.943 -27.302 1.00 97.06 496 VAL A O 1
ATOM 3742 N N . VAL A 1 497 ? 27.124 -5.919 -25.283 1.00 96.94 497 VAL A N 1
ATOM 3743 C CA . VAL A 1 497 ? 27.420 -7.284 -25.744 1.00 96.94 497 VAL A CA 1
ATOM 3744 C C . VAL A 1 497 ? 26.353 -8.291 -25.295 1.00 96.94 497 VAL A C 1
ATOM 3746 O O . VAL A 1 497 ? 25.641 -8.064 -24.317 1.00 96.94 497 VAL A O 1
ATOM 3749 N N . PRO A 1 498 ? 26.201 -9.434 -25.995 1.00 97.19 498 PRO A N 1
ATOM 3750 C CA . PRO A 1 498 ? 25.316 -10.500 -25.540 1.00 97.19 498 PRO A CA 1
ATOM 3751 C C . PRO A 1 498 ? 25.655 -10.960 -24.118 1.00 97.19 498 PRO A C 1
ATOM 3753 O O . PRO A 1 498 ? 26.809 -11.245 -23.805 1.00 97.19 498 PRO A O 1
ATOM 3756 N N . GLY A 1 499 ? 24.629 -11.088 -23.283 1.00 94.19 499 GLY A N 1
ATOM 3757 C CA . GLY A 1 499 ? 24.744 -11.447 -21.873 1.00 94.19 499 GLY A CA 1
ATOM 3758 C C . GLY A 1 499 ? 24.691 -10.264 -20.908 1.00 94.19 499 GLY A C 1
ATOM 3759 O O . GLY A 1 499 ? 24.411 -10.518 -19.733 1.00 94.19 499 GLY A O 1
ATOM 3760 N N . ASP A 1 500 ? 24.884 -9.028 -21.390 1.00 95.56 500 ASP A N 1
ATOM 3761 C CA . ASP A 1 500 ? 24.730 -7.814 -20.582 1.00 95.56 500 ASP A CA 1
ATOM 3762 C C . ASP A 1 500 ? 23.324 -7.746 -19.984 1.00 95.56 500 ASP A C 1
ATOM 3764 O O . ASP A 1 500 ? 22.336 -8.108 -20.634 1.00 95.56 500 ASP A O 1
ATOM 3768 N N . GLU A 1 501 ? 23.242 -7.307 -18.729 1.00 93.62 501 GLU A N 1
ATOM 3769 C CA . GLU A 1 501 ? 21.967 -7.123 -18.047 1.00 93.62 501 GLU A CA 1
ATOM 3770 C C . GLU A 1 501 ? 21.248 -5.892 -18.601 1.00 93.62 501 GLU A C 1
ATOM 3772 O O . GLU A 1 501 ? 21.836 -4.828 -18.788 1.00 93.62 501 GLU A O 1
ATOM 3777 N N . VAL A 1 502 ? 19.953 -6.056 -18.848 1.00 93.69 502 VAL A N 1
ATOM 3778 C CA . VAL A 1 502 ? 19.056 -4.983 -19.260 1.00 93.69 502 VAL A CA 1
ATOM 3779 C C . VAL A 1 502 ? 18.112 -4.717 -18.106 1.00 93.69 502 VAL A C 1
ATOM 3781 O O . VAL A 1 502 ? 17.304 -5.580 -17.766 1.00 93.69 502 VAL A O 1
ATOM 3784 N N . CYS A 1 503 ? 18.186 -3.534 -17.512 1.00 92.25 503 CYS A N 1
ATOM 3785 C CA . CYS A 1 503 ? 17.177 -3.068 -16.578 1.00 92.25 503 CYS A CA 1
ATOM 3786 C C . CYS A 1 503 ? 15.981 -2.493 -17.347 1.00 92.25 503 CYS A C 1
ATOM 3788 O O . CYS A 1 503 ? 16.095 -1.497 -18.068 1.00 92.25 503 CYS A O 1
ATOM 3790 N N . LEU A 1 504 ? 14.818 -3.113 -17.143 1.00 91.31 504 LEU A N 1
ATOM 3791 C CA . LEU A 1 504 ? 13.523 -2.567 -17.533 1.00 91.31 504 LEU A CA 1
ATOM 3792 C C . LEU A 1 504 ? 12.908 -1.775 -16.377 1.00 91.31 504 LEU A C 1
ATOM 3794 O O . LEU A 1 504 ? 12.393 -0.683 -16.603 1.00 91.31 504 LEU A O 1
ATOM 3798 N N . LEU A 1 505 ? 12.990 -2.320 -15.159 1.00 90.00 505 LEU A N 1
ATOM 3799 C CA . LEU A 1 505 ? 12.617 -1.671 -13.902 1.00 90.00 505 LEU A CA 1
ATOM 3800 C C . LEU A 1 505 ? 13.713 -1.932 -12.869 1.00 90.00 505 LEU A C 1
ATOM 3802 O O . LEU A 1 505 ? 14.035 -3.089 -12.576 1.00 90.00 505 LEU A O 1
ATOM 3806 N N . CYS A 1 506 ? 14.293 -0.869 -12.330 1.00 87.44 506 CYS A N 1
ATOM 3807 C CA . CYS A 1 506 ? 15.360 -0.926 -11.332 1.00 87.44 506 CYS A CA 1
ATOM 3808 C C . CYS A 1 506 ? 15.459 0.409 -10.583 1.00 87.44 506 CYS A C 1
ATOM 3810 O O . CYS A 1 506 ? 14.542 1.225 -10.629 1.00 87.44 506 CYS A O 1
ATOM 3812 N N . GLU A 1 507 ? 16.564 0.622 -9.870 1.00 84.25 507 GLU A N 1
ATOM 3813 C CA . GLU A 1 507 ? 16.805 1.851 -9.111 1.00 84.25 507 GLU A CA 1
ATOM 3814 C C . GLU A 1 507 ? 16.931 3.063 -10.054 1.00 84.25 507 GLU A C 1
ATOM 3816 O O . GLU A 1 507 ? 16.392 4.124 -9.758 1.00 84.25 507 GLU A O 1
ATOM 3821 N N . GLU A 1 508 ? 17.538 2.881 -11.230 1.00 83.62 508 GLU A N 1
ATOM 3822 C CA . GLU A 1 508 ? 17.691 3.913 -12.262 1.00 83.62 508 GLU A CA 1
ATOM 3823 C C . GLU A 1 508 ? 16.398 4.195 -13.047 1.00 83.62 508 GLU A C 1
ATOM 3825 O O . GLU A 1 508 ? 16.248 5.260 -13.647 1.00 83.62 508 GLU A O 1
ATOM 3830 N N . ARG A 1 509 ? 15.452 3.248 -13.038 1.00 86.31 509 ARG A N 1
ATOM 3831 C CA . ARG A 1 509 ? 14.153 3.358 -13.716 1.00 86.31 509 ARG A CA 1
ATOM 3832 C C . ARG A 1 509 ? 13.035 2.804 -12.827 1.00 86.31 509 ARG A C 1
ATOM 3834 O O . ARG A 1 509 ? 12.602 1.666 -13.039 1.00 86.31 509 ARG A O 1
ATOM 3841 N N . PRO A 1 510 ? 12.585 3.573 -11.818 1.00 87.56 510 PRO A N 1
ATOM 3842 C CA . PRO A 1 510 ? 11.461 3.181 -10.977 1.00 87.56 510 PRO A CA 1
ATOM 3843 C C . PRO A 1 510 ? 10.164 3.076 -11.781 1.00 87.56 510 PRO A C 1
ATOM 3845 O O . PRO A 1 510 ? 10.016 3.689 -12.841 1.00 87.56 510 PRO A O 1
ATOM 3848 N N . VAL A 1 511 ? 9.190 2.349 -11.231 1.00 86.38 511 VAL A N 1
ATOM 3849 C CA . VAL A 1 511 ? 7.876 2.160 -11.863 1.00 86.38 511 VAL A CA 1
ATOM 3850 C C . VAL A 1 511 ? 7.145 3.479 -12.125 1.00 86.38 511 VAL A C 1
ATOM 3852 O O . VAL A 1 511 ? 6.520 3.599 -13.171 1.00 86.38 511 VAL A O 1
ATOM 3855 N N . GLY A 1 512 ? 7.292 4.491 -11.262 1.00 83.06 512 GLY A N 1
ATOM 3856 C CA . GLY A 1 512 ? 6.718 5.820 -11.497 1.00 83.06 512 GLY A CA 1
ATOM 3857 C C . GLY A 1 512 ? 7.302 6.529 -12.719 1.00 83.06 512 GLY A C 1
ATOM 3858 O O . GLY A 1 512 ? 6.551 7.025 -13.552 1.00 83.06 512 GLY A O 1
ATOM 3859 N N . SER A 1 513 ? 8.627 6.483 -12.902 1.00 83.38 513 SER A N 1
ATOM 3860 C CA . SER A 1 513 ? 9.280 7.018 -14.109 1.00 83.38 513 SER A CA 1
ATOM 3861 C C . SER A 1 513 ? 8.800 6.289 -15.366 1.00 83.38 513 SER A C 1
ATOM 3863 O O . SER A 1 513 ? 8.459 6.916 -16.367 1.00 83.38 513 SER A O 1
ATOM 3865 N N . PHE A 1 514 ? 8.679 4.959 -15.295 1.00 85.50 514 PHE A N 1
ATOM 3866 C CA . PHE A 1 514 ? 8.141 4.181 -16.407 1.00 85.50 514 PHE A CA 1
ATOM 3867 C C . PHE A 1 514 ? 6.662 4.487 -16.693 1.00 85.50 514 PHE A C 1
ATOM 3869 O O . PHE A 1 514 ? 6.277 4.574 -17.857 1.00 85.50 514 PHE A O 1
ATOM 3876 N N . GLY A 1 515 ? 5.848 4.689 -15.656 1.00 81.56 515 GLY A N 1
ATOM 3877 C CA . GLY A 1 515 ? 4.463 5.138 -15.780 1.00 81.56 515 GLY A CA 1
ATOM 3878 C C . GLY A 1 515 ? 4.369 6.460 -16.542 1.00 81.56 515 GLY A C 1
ATOM 3879 O O . GLY A 1 515 ? 3.662 6.538 -17.544 1.00 81.56 515 GLY A O 1
ATOM 3880 N N . LEU A 1 516 ? 5.170 7.459 -16.163 1.00 80.12 516 LEU A N 1
ATOM 3881 C CA . LEU A 1 516 ? 5.231 8.744 -16.868 1.00 80.12 516 LEU A CA 1
ATOM 3882 C C . LEU A 1 516 ? 5.631 8.587 -18.344 1.00 80.12 516 LEU A C 1
ATOM 3884 O O . LEU A 1 516 ? 5.031 9.225 -19.206 1.00 80.12 516 LEU A O 1
ATOM 3888 N N . GLU A 1 517 ? 6.593 7.709 -18.659 1.00 81.44 517 GLU A N 1
ATOM 3889 C CA . GLU A 1 517 ? 7.000 7.430 -20.048 1.00 81.44 517 GLU A CA 1
ATOM 3890 C C . GLU A 1 517 ? 5.851 6.880 -20.911 1.00 81.44 517 GLU A C 1
ATOM 3892 O O . GLU A 1 517 ? 5.815 7.126 -22.118 1.00 81.44 517 GLU A O 1
ATOM 3897 N N . VAL A 1 518 ? 4.912 6.137 -20.318 1.00 76.38 518 VAL A N 1
ATOM 3898 C CA . VAL A 1 518 ? 3.780 5.544 -21.047 1.00 76.38 518 VAL A CA 1
ATOM 3899 C C . VAL A 1 518 ? 2.457 6.295 -20.863 1.00 76.38 518 VAL A C 1
ATOM 3901 O O . VAL A 1 518 ? 1.455 5.878 -21.445 1.00 76.38 518 VAL A O 1
ATOM 3904 N N . GLY A 1 519 ? 2.444 7.365 -20.063 1.00 74.69 519 GLY A N 1
ATOM 3905 C CA . GLY A 1 519 ? 1.238 8.121 -19.721 1.00 74.69 519 GLY A CA 1
ATOM 3906 C C . GLY A 1 519 ? 0.284 7.391 -18.771 1.00 74.69 519 GLY A C 1
ATOM 3907 O O . GLY A 1 519 ? -0.924 7.528 -18.919 1.00 74.69 519 GLY A O 1
ATOM 3908 N N . ALA A 1 520 ? 0.809 6.606 -17.828 1.00 77.44 520 ALA A N 1
ATOM 3909 C CA . ALA A 1 520 ? 0.038 5.914 -16.798 1.00 77.44 520 ALA A CA 1
ATOM 3910 C C . ALA A 1 520 ? 0.558 6.273 -15.401 1.00 77.44 520 ALA A C 1
ATOM 3912 O O . ALA A 1 520 ? 1.757 6.484 -15.212 1.00 77.44 520 ALA A O 1
ATOM 3913 N N . ASP A 1 521 ? -0.319 6.283 -14.400 1.00 80.56 521 ASP A N 1
ATOM 3914 C CA . ASP A 1 521 ? 0.144 6.334 -13.017 1.00 80.56 521 ASP A CA 1
ATOM 3915 C C . ASP A 1 521 ? 0.894 5.044 -12.641 1.00 80.56 521 ASP A C 1
ATOM 3917 O O . ASP A 1 521 ? 0.749 3.976 -13.250 1.00 80.56 521 ASP A O 1
ATOM 3921 N N . GLU A 1 522 ? 1.734 5.153 -11.619 1.00 82.56 522 GLU A N 1
ATOM 3922 C CA . GLU A 1 522 ? 2.622 4.076 -11.199 1.00 82.56 522 GLU A CA 1
ATOM 3923 C C . GLU A 1 522 ? 1.889 2.809 -10.741 1.00 82.56 522 GLU A C 1
ATOM 3925 O O . GLU A 1 522 ? 2.405 1.701 -10.916 1.00 82.56 522 GLU A O 1
ATOM 3930 N N . TYR A 1 523 ? 0.687 2.951 -10.178 1.00 81.88 523 TYR A N 1
ATOM 3931 C CA . TYR A 1 523 ? -0.070 1.839 -9.620 1.00 81.88 523 TYR A CA 1
ATOM 3932 C C . TYR A 1 523 ? -0.696 1.013 -10.722 1.00 81.88 523 TYR A C 1
ATOM 3934 O O . TYR A 1 523 ? -0.518 -0.206 -10.768 1.00 81.88 523 TYR A O 1
ATOM 3942 N N . ASN A 1 524 ? -1.386 1.690 -11.637 1.00 81.31 524 ASN A N 1
ATOM 3943 C CA . ASN A 1 524 ? -1.956 1.056 -12.807 1.00 81.31 524 ASN A CA 1
ATOM 3944 C C . ASN A 1 524 ? -0.851 0.422 -13.644 1.00 81.31 524 ASN A C 1
ATOM 3946 O O . ASN A 1 524 ? -1.017 -0.708 -14.094 1.00 81.31 524 ASN A O 1
ATOM 3950 N N . MET A 1 525 ? 0.318 1.061 -13.756 1.00 84.62 525 MET A N 1
ATOM 3951 C CA . MET A 1 525 ? 1.477 0.447 -14.399 1.00 84.62 525 MET A CA 1
ATOM 3952 C C . MET A 1 525 ? 1.940 -0.837 -13.695 1.00 84.62 525 MET A C 1
ATOM 3954 O O . MET A 1 525 ? 2.109 -1.869 -14.349 1.00 84.62 525 MET A O 1
ATOM 3958 N N . ALA A 1 526 ? 2.119 -0.817 -12.373 1.00 85.94 526 ALA A N 1
ATOM 3959 C CA . ALA A 1 526 ? 2.536 -1.997 -11.614 1.00 85.94 526 ALA A CA 1
ATOM 3960 C C . ALA A 1 526 ? 1.526 -3.156 -11.727 1.00 85.94 526 ALA A C 1
ATOM 3962 O O . ALA A 1 526 ? 1.915 -4.308 -11.930 1.00 85.94 526 ALA A O 1
ATOM 3963 N N . LEU A 1 527 ? 0.225 -2.860 -11.667 1.00 83.62 527 LEU A N 1
ATOM 3964 C CA . LEU A 1 527 ? -0.849 -3.831 -11.903 1.00 83.62 527 LEU A CA 1
ATOM 3965 C C . LEU A 1 527 ? -0.806 -4.384 -13.334 1.00 83.62 527 LEU A C 1
ATOM 3967 O O . LEU A 1 527 ? -0.880 -5.600 -13.542 1.00 83.62 527 LEU A O 1
ATOM 3971 N N . CYS A 1 528 ? -0.591 -3.509 -14.318 1.00 82.50 528 CYS A N 1
ATOM 3972 C CA . CYS A 1 528 ? -0.476 -3.869 -15.728 1.00 82.50 528 CYS A CA 1
ATOM 3973 C C . CYS A 1 528 ? 0.640 -4.870 -15.987 1.00 82.50 528 CYS A C 1
ATOM 3975 O O . CYS A 1 528 ? 0.470 -5.871 -16.684 1.00 82.50 528 CYS A O 1
ATOM 3977 N N . LEU A 1 529 ? 1.794 -4.599 -15.383 1.00 81.75 529 LEU A N 1
ATOM 3978 C CA . LEU A 1 529 ? 2.999 -5.413 -15.441 1.00 81.75 529 LEU A CA 1
ATOM 3979 C C . LEU A 1 529 ? 2.783 -6.831 -14.892 1.00 81.75 529 LEU A C 1
ATOM 3981 O O . LEU A 1 529 ? 3.499 -7.760 -15.266 1.00 81.75 529 LEU A O 1
ATOM 3985 N N . ARG A 1 530 ? 1.755 -7.015 -14.058 1.00 76.88 530 ARG A N 1
ATOM 3986 C CA . ARG A 1 530 ? 1.298 -8.304 -13.522 1.00 76.88 530 ARG A CA 1
ATOM 3987 C C . ARG A 1 530 ? 0.142 -8.921 -14.315 1.00 76.88 530 ARG A C 1
ATOM 3989 O O . ARG A 1 530 ? -0.338 -9.995 -13.959 1.00 76.88 530 ARG A O 1
ATOM 3996 N N . GLY A 1 531 ? -0.301 -8.272 -15.391 1.00 76.06 531 GLY A N 1
ATOM 3997 C CA . GLY A 1 531 ? -1.436 -8.701 -16.208 1.00 76.06 531 GLY A CA 1
ATOM 3998 C C . GLY A 1 531 ? -2.797 -8.476 -15.546 1.00 76.06 531 GLY A C 1
ATOM 3999 O O . GLY A 1 531 ? -3.763 -9.157 -15.900 1.00 76.06 531 GLY A O 1
ATOM 4000 N N . MET A 1 532 ? -2.869 -7.569 -14.572 1.00 76.38 532 MET A N 1
ATOM 4001 C CA . MET A 1 532 ? -4.105 -7.161 -13.909 1.00 76.38 532 MET A CA 1
ATOM 4002 C C . MET A 1 532 ? -4.640 -5.882 -14.556 1.00 76.38 532 MET A C 1
ATOM 4004 O O . MET A 1 532 ? -3.860 -5.051 -15.007 1.00 76.38 532 MET A O 1
ATOM 4008 N N . GLY A 1 533 ? -5.965 -5.732 -14.618 1.00 74.50 533 GLY A N 1
ATOM 4009 C CA . GLY A 1 533 ? -6.581 -4.483 -15.078 1.00 74.50 533 GLY A CA 1
ATOM 4010 C C . GLY A 1 533 ? -6.357 -3.343 -14.083 1.00 74.50 533 GLY A C 1
ATOM 4011 O O . GLY A 1 533 ? -6.134 -3.613 -12.899 1.00 74.50 533 GLY A O 1
ATOM 4012 N N . ALA A 1 534 ? -6.457 -2.096 -14.548 1.00 71.81 534 ALA A N 1
ATOM 4013 C CA . ALA A 1 534 ? -6.509 -0.950 -13.650 1.00 71.81 534 ALA A CA 1
ATOM 4014 C C . ALA A 1 534 ? -7.674 -1.085 -12.664 1.00 71.81 534 ALA A C 1
ATOM 4016 O O . ALA A 1 534 ? -8.750 -1.600 -12.989 1.00 71.81 534 ALA A O 1
ATOM 4017 N N . THR A 1 535 ? -7.436 -0.643 -11.433 1.00 64.69 535 THR A N 1
ATOM 4018 C CA . THR A 1 535 ? -8.414 -0.727 -10.341 1.00 64.69 535 THR A CA 1
ATOM 4019 C C . THR A 1 535 ? -9.108 0.599 -10.061 1.00 64.69 535 THR A C 1
ATOM 4021 O O . THR A 1 535 ? -10.134 0.598 -9.384 1.00 64.69 535 THR A O 1
ATOM 4024 N N . GLU A 1 536 ? -8.583 1.712 -10.577 1.00 61.12 536 GLU A N 1
ATOM 4025 C CA . GLU A 1 536 ? -9.128 3.053 -10.366 1.00 61.12 536 GLU A CA 1
ATOM 4026 C C . GLU A 1 536 ? -9.355 3.769 -11.698 1.00 61.12 536 GLU A C 1
ATOM 4028 O O . GLU A 1 536 ? -8.565 3.633 -12.631 1.00 61.12 536 GLU A O 1
ATOM 4033 N N . GLY A 1 537 ? -10.437 4.550 -11.772 1.00 50.00 537 GLY A N 1
ATOM 4034 C CA . GLY A 1 537 ? -10.615 5.549 -12.820 1.00 50.00 537 GLY A CA 1
ATOM 4035 C C . GLY A 1 537 ? -9.667 6.706 -12.548 1.00 50.00 537 GLY A C 1
ATOM 4036 O O . GLY A 1 537 ? -10.069 7.703 -11.956 1.00 50.00 537 GLY A O 1
ATOM 4037 N N . THR A 1 538 ? -8.391 6.543 -12.887 1.00 51.06 538 THR A N 1
ATOM 4038 C CA . THR A 1 538 ? -7.446 7.654 -12.832 1.00 51.06 538 THR A CA 1
ATOM 4039 C C . THR A 1 538 ? -7.697 8.578 -14.024 1.00 51.06 538 THR A C 1
ATOM 4041 O O . THR A 1 538 ? -8.296 8.183 -15.024 1.00 51.06 538 THR A O 1
ATOM 4044 N N . ALA A 1 539 ? -7.277 9.840 -13.915 1.00 45.59 539 ALA A N 1
ATOM 4045 C CA . ALA A 1 539 ? -7.394 10.819 -15.002 1.00 45.59 539 ALA A CA 1
ATOM 4046 C C . ALA A 1 539 ? -6.543 10.460 -16.242 1.00 45.59 539 ALA A C 1
ATOM 4048 O O . ALA A 1 539 ? -6.584 11.169 -17.246 1.00 45.59 539 ALA A O 1
ATOM 4049 N N . TYR A 1 540 ? -5.761 9.380 -16.165 1.00 52.56 540 TYR A N 1
ATOM 4050 C CA . TYR A 1 540 ? -4.920 8.870 -17.236 1.00 52.56 540 TYR A CA 1
ATOM 4051 C C . TYR A 1 540 ? -5.652 7.765 -18.001 1.00 52.56 540 TYR A C 1
ATOM 4053 O O . TYR A 1 540 ? -6.361 6.951 -17.409 1.00 52.56 540 TYR A O 1
ATOM 4061 N N . ASP A 1 541 ? -5.469 7.727 -19.324 1.00 52.66 541 ASP A N 1
ATOM 4062 C CA . ASP A 1 541 ? -5.978 6.634 -20.152 1.00 52.66 541 ASP A CA 1
ATOM 4063 C C . ASP A 1 541 ? -5.457 5.299 -19.605 1.00 52.66 541 ASP A C 1
ATOM 4065 O O . ASP A 1 541 ? -4.245 5.092 -19.518 1.00 52.66 541 ASP A O 1
ATOM 4069 N N . ASP A 1 542 ? -6.376 4.393 -19.257 1.00 55.41 542 ASP A N 1
ATOM 4070 C CA . ASP A 1 542 ? -6.046 3.062 -18.746 1.00 55.41 542 ASP A CA 1
ATOM 4071 C C . ASP A 1 542 ? -5.062 2.389 -19.726 1.00 55.41 542 ASP A C 1
ATOM 4073 O O . ASP A 1 542 ? -5.428 2.140 -20.895 1.00 55.41 542 ASP A O 1
ATOM 4077 N N . PRO A 1 543 ? -3.798 2.120 -19.325 1.00 56.41 543 PRO A N 1
ATOM 4078 C CA . PRO A 1 543 ? -2.938 1.282 -20.140 1.00 56.41 543 PRO A CA 1
ATOM 4079 C C . PRO A 1 543 ? -3.722 -0.004 -20.402 1.00 56.41 543 PRO A C 1
ATOM 4081 O O . PRO A 1 543 ? -4.384 -0.522 -19.518 1.00 56.41 543 PRO A O 1
ATOM 4084 N N . ASN A 1 544 ? -3.748 -0.519 -21.632 1.00 58.22 544 ASN A N 1
ATOM 4085 C CA . ASN A 1 544 ? -4.573 -1.693 -21.929 1.00 58.22 544 ASN A CA 1
ATOM 4086 C C . ASN A 1 544 ? -3.964 -2.940 -21.301 1.00 58.22 544 ASN A C 1
ATOM 4088 O O . ASN A 1 544 ? -3.327 -3.757 -21.959 1.00 58.22 544 ASN A O 1
ATOM 4092 N N . CYS A 1 545 ? -4.218 -3.100 -20.016 1.00 59.50 545 CYS A N 1
ATOM 4093 C CA . CYS A 1 545 ? -3.743 -4.185 -19.191 1.00 59.50 545 CYS A CA 1
ATOM 4094 C C . CYS A 1 545 ? -4.645 -5.402 -19.316 1.00 59.50 545 CYS A C 1
ATOM 4096 O O . CYS A 1 545 ? -4.581 -6.309 -18.485 1.00 59.50 545 CYS A O 1
ATOM 4098 N N . LYS A 1 546 ? -5.510 -5.435 -20.349 1.00 53.34 546 LYS A N 1
ATOM 4099 C CA . LYS A 1 546 ? -6.370 -6.579 -20.623 1.00 53.34 546 LYS A CA 1
ATOM 4100 C C . LYS A 1 546 ? -5.500 -7.832 -20.605 1.00 53.34 546 LYS A C 1
ATOM 4102 O O . LYS A 1 546 ? -4.571 -7.930 -21.410 1.00 53.34 546 LYS A O 1
ATOM 4107 N N . PRO A 1 547 ? -5.799 -8.803 -19.724 1.00 47.41 547 PRO A N 1
ATOM 4108 C CA . PRO A 1 547 ? -5.053 -10.043 -19.688 1.00 47.41 547 PRO A CA 1
ATOM 4109 C C . PRO A 1 547 ? -5.107 -10.678 -21.080 1.00 47.41 547 PRO A C 1
ATOM 4111 O O . PRO A 1 547 ? -6.169 -11.072 -21.573 1.00 47.41 547 PRO A O 1
ATOM 4114 N N . TRP A 1 548 ? -3.941 -10.764 -21.724 1.00 41.88 548 TRP A N 1
ATOM 4115 C CA . TRP A 1 548 ? -3.770 -11.240 -23.103 1.00 41.88 548 TRP A CA 1
ATOM 4116 C C . TRP A 1 548 ? -4.329 -12.651 -23.339 1.00 41.88 548 TRP A C 1
ATOM 4118 O O . TRP A 1 548 ? -4.579 -13.036 -24.480 1.00 41.88 548 TRP A O 1
ATOM 4128 N N . ALA A 1 549 ? -4.589 -13.403 -22.265 1.00 41.16 549 ALA A N 1
ATOM 4129 C CA . ALA A 1 549 ? -5.215 -14.719 -22.293 1.00 41.16 549 ALA A CA 1
ATOM 4130 C C . ALA A 1 549 ? -6.601 -14.747 -22.974 1.00 41.16 549 ALA A C 1
ATOM 4132 O O . ALA A 1 549 ? -7.041 -15.822 -23.372 1.00 41.16 549 ALA A O 1
ATOM 4133 N N . LYS A 1 550 ? -7.282 -13.603 -23.153 1.00 38.44 550 LYS A N 1
ATOM 4134 C CA . LYS A 1 550 ? -8.566 -13.528 -23.883 1.00 38.44 550 LYS A CA 1
ATOM 4135 C C . LYS A 1 550 ? -8.468 -13.087 -25.349 1.00 38.44 550 LYS A C 1
ATOM 4137 O O . LYS A 1 550 ? -9.494 -13.062 -26.016 1.00 38.44 550 LYS A O 1
ATOM 4142 N N . VAL A 1 551 ? -7.282 -12.756 -25.867 1.00 39.72 551 VAL A N 1
ATOM 4143 C CA . VAL A 1 551 ? -7.111 -12.276 -27.260 1.00 39.72 551 VAL A CA 1
ATOM 4144 C C . VAL A 1 551 ? -6.713 -13.411 -28.226 1.00 39.72 551 VAL A C 1
ATOM 4146 O O . VAL A 1 551 ? -6.617 -13.199 -29.428 1.00 39.72 551 VAL A O 1
ATOM 4149 N N . GLN A 1 552 ? -6.512 -14.638 -27.730 1.00 33.44 552 GLN A N 1
ATOM 4150 C CA . GLN A 1 552 ? -6.140 -15.807 -28.549 1.00 33.44 552 GLN A CA 1
ATOM 4151 C C . GLN A 1 552 ? -7.131 -16.987 -28.480 1.00 33.44 552 GLN A C 1
ATOM 4153 O O . GLN A 1 552 ? -6.732 -18.120 -28.750 1.00 33.44 552 GLN A O 1
ATOM 4158 N N . GLN A 1 553 ? -8.403 -16.753 -28.137 1.00 33.97 553 GLN A N 1
ATOM 4159 C CA . GLN A 1 553 ? -9.471 -17.748 -28.333 1.00 33.97 553 GLN A CA 1
ATOM 4160 C C . GLN A 1 553 ? -10.463 -17.303 -29.395 1.00 33.97 553 GLN A C 1
ATOM 4162 O O . GLN A 1 553 ? -10.910 -16.137 -29.314 1.00 33.97 553 GLN A O 1
#

Foldseek 3Di:
DDDDDDDDDDDDDDDPDDDPPDPPDDDPVDPQPDDLAPFKEFRLVLLLCLLVVCCLAPVLNPHQAAEAEECEPCHLLHHLLSSLQSCVVVQHAYEYAALVSLVSQLPHPVRHAYEHPYADALVSLLVCVVVVSLYEYEDFPVCLVSQQVSLVVSQHEHEYEAEADADQPHRGHHPDQALVVVLVVVVPRPRSRYDHQEYEYEQPNDDLVVSQVVVLSLLRRGLLNQLVPPPAAYEYEHAEQVLSQLSHDQPDDVPDPPSSDHDRDPSNVPRPRYHYYYHYGCSSQQNPPVDLVCLVVVRPSPRFHGIFHKWWQAFWDWDQDPVRDIFTWGKTFSPPFFDQFFPVQPPFAADPPPPPPPPPPDDPDPDPDDDDDDDDDDDDDDDDDDYDDDDDDDDDDDDDDDDDDDDDDDDDDDDDDDDDDDDDDDDDDDDDDDDDDDDDDDPPDDDPPPQDDDCVPPPQFWDWKAWPNDTWTFPDDQDDRRRITITGCRPPPDDGGTGTMIIPDGRSHHLQNNCVSRQHGSSLSSCLSVLHWDPDPDSTDRGCSHNCVPVPD

Radius of gyration: 31.91 Å; chains: 1; bounding box: 125×67×85 Å